Protein AF-A0AAD5E2H0-F1 (afdb_monomer_lite)

InterPro domains:
  IPR004843 Calcineurin-like, phosphoesterase domain [PF00149] (48-252)
  IPR029052 Metallo-dependent phosphatase-like [G3DSA:3.60.21.10] (32-291)
  IPR029052 Metallo-dependent phosphatase-like [SSF56300] (42-294)
  IPR051918 Serine/threonine-protein phosphatase CPPED1 [PTHR43143] (43-269)

Secondary structure (DSSP, 8-state):
-----------EEEEEE----B----SS-TT--SSHHHHHHHHHHHHHHHHHHHHHHH-SSPPSEEEE-S--BTTHHHHHHHT-SSHHHHHHHHHSSS-HHHHHHHHHTT-SS-EEE-B-GGG----TT-STTS--HHHHHHHHHHHH---SSEEEEETTTEEEEE-BTBSSGGG-TT-TT--TTSBB-HHHHHHHHHHHHTT--EEEEE-SS-GGGBPSS-S--SSTTSSHHHHHHT-TTEEEEEE-SSSS-EE-TTTSSS-EEEPPPTTT-TT-EEEEEE-TTS-EEESSGGGB-SS-S-B-EEE-SSSS-EEEEPPPS--SS---PPPTTSSTTS-PPPPPPSTTPPPP------S---HHHHHHHHHTTTT-S-HHHHHHHHHHHSSSTT-TTTTGGGSHHHHHHHHHHHHHHS---HHHHHHHHHHHH----EETTEET---TT--HHHHTT--

Organism: NCBI:txid2649997

pLDDT: mean 75.38, std 22.71, range [21.66, 98.75]

Structure (mmCIF, N/CA/C/O backbone):
data_AF-A0AAD5E2H0-F1
#
_entry.id   AF-A0AAD5E2H0-F1
#
loop_
_atom_site.group_PDB
_atom_site.id
_atom_site.type_symbol
_atom_site.label_atom_id
_atom_site.label_alt_id
_atom_site.label_comp_id
_atom_site.label_asym_id
_atom_site.label_entity_id
_atom_site.label_seq_id
_atom_site.pdbx_PDB_ins_code
_atom_site.Cartn_x
_atom_site.Cartn_y
_atom_site.Cartn_z
_atom_site.occupancy
_atom_site.B_iso_or_equiv
_atom_site.auth_seq_id
_atom_site.auth_comp_id
_atom_site.auth_asym_id
_atom_site.auth_atom_id
_atom_site.pdbx_PDB_model_num
ATOM 1 N N . MET A 1 1 ? -38.329 -37.343 12.209 1.00 34.31 1 MET A N 1
ATOM 2 C CA . MET A 1 1 ? -37.054 -36.828 12.751 1.00 34.31 1 MET A CA 1
ATOM 3 C C . MET A 1 1 ? -35.955 -37.126 11.755 1.00 34.31 1 MET A C 1
ATOM 5 O O . MET A 1 1 ? -35.683 -38.295 11.547 1.00 34.31 1 MET A O 1
ATOM 9 N N . LEU A 1 2 ? -35.390 -36.099 11.124 1.00 21.66 2 LEU A N 1
ATOM 10 C CA . LEU A 1 2 ? -34.020 -36.066 10.595 1.00 21.66 2 LEU A CA 1
ATOM 11 C C . LEU A 1 2 ? -33.773 -34.628 10.128 1.00 21.66 2 LEU A C 1
ATOM 13 O O . LEU A 1 2 ? -33.989 -34.259 8.978 1.00 21.66 2 LEU A O 1
ATOM 17 N N . HIS A 1 3 ? -33.402 -33.798 11.100 1.00 21.86 3 HIS A N 1
ATOM 18 C CA . HIS A 1 3 ? -32.793 -32.499 10.871 1.00 21.86 3 HIS A CA 1
ATOM 19 C C . HIS A 1 3 ? -31.371 -32.744 10.349 1.00 21.86 3 HIS A C 1
ATOM 21 O O . HIS A 1 3 ? -30.554 -33.336 11.049 1.00 21.86 3 HIS A O 1
ATOM 27 N N . LYS A 1 4 ? -31.063 -32.272 9.139 1.00 21.75 4 LYS A N 1
ATOM 28 C CA . LYS A 1 4 ? -29.692 -31.944 8.725 1.00 21.75 4 LYS A CA 1
ATOM 29 C C . LYS A 1 4 ? -29.592 -30.427 8.608 1.00 21.75 4 LYS A C 1
ATOM 31 O O . LYS A 1 4 ? -29.731 -29.850 7.538 1.00 21.75 4 LYS A O 1
ATOM 36 N N . SER A 1 5 ? -29.417 -29.786 9.757 1.00 25.70 5 SER A N 1
ATOM 37 C CA . SER A 1 5 ? -28.779 -28.478 9.878 1.00 25.70 5 SER A CA 1
ATOM 38 C C . SER A 1 5 ? -27.268 -28.693 9.786 1.00 25.70 5 SER A C 1
ATOM 40 O O . SER A 1 5 ? -26.721 -29.448 10.587 1.00 25.70 5 SER A O 1
ATOM 42 N N . GLY A 1 6 ? -26.587 -28.073 8.826 1.00 24.03 6 GLY A N 1
ATOM 43 C CA . GLY A 1 6 ? -25.135 -28.220 8.730 1.00 24.03 6 GLY A CA 1
ATOM 44 C C . GLY A 1 6 ? -24.522 -27.493 7.546 1.00 24.03 6 GLY A C 1
ATOM 45 O O . GLY A 1 6 ? -24.199 -28.133 6.557 1.00 24.03 6 GLY A O 1
ATOM 46 N N . CYS A 1 7 ? -24.411 -26.167 7.663 1.00 21.77 7 CYS A N 1
ATOM 47 C CA . CYS A 1 7 ? -23.300 -25.343 7.161 1.00 21.77 7 CYS A CA 1
ATOM 48 C C . CYS A 1 7 ? -23.567 -23.884 7.569 1.00 21.77 7 CYS A C 1
ATOM 50 O O . CYS A 1 7 ? -24.014 -23.057 6.780 1.00 21.77 7 CYS A O 1
ATOM 52 N N . SER A 1 8 ? -23.334 -23.588 8.848 1.00 25.22 8 SER A N 1
ATOM 53 C CA . SER A 1 8 ? -23.366 -22.239 9.419 1.00 25.22 8 SER A CA 1
ATOM 54 C C . SER A 1 8 ? -21.995 -21.915 10.015 1.00 25.22 8 SER A C 1
ATOM 56 O O . SER A 1 8 ? -21.818 -21.951 11.226 1.00 25.22 8 SER A O 1
ATOM 58 N N . SER A 1 9 ? -21.015 -21.650 9.153 1.00 26.06 9 SER A N 1
ATOM 59 C CA . SER A 1 9 ? -19.745 -20.998 9.510 1.00 26.06 9 SER A CA 1
ATOM 60 C C . SER A 1 9 ? -19.013 -20.609 8.222 1.00 26.06 9 SER A C 1
ATOM 62 O O . SER A 1 9 ? -18.094 -21.275 7.758 1.00 26.06 9 SER A O 1
ATOM 64 N N . GLY A 1 10 ? -19.481 -19.539 7.578 1.00 25.88 10 GLY A N 1
ATOM 65 C CA . GLY A 1 10 ? -18.771 -18.941 6.450 1.00 25.88 10 GLY A CA 1
ATOM 66 C C . GLY A 1 10 ? -17.549 -18.179 6.952 1.00 25.88 10 GLY A C 1
ATOM 67 O O . GLY A 1 10 ? -17.659 -16.988 7.224 1.00 25.88 10 GLY A O 1
ATOM 68 N N . MET A 1 11 ? -16.411 -18.860 7.097 1.00 24.45 11 MET A N 1
ATOM 69 C CA . MET A 1 11 ? -15.114 -18.198 7.266 1.00 24.45 11 MET A CA 1
ATOM 70 C C . MET A 1 11 ? -14.757 -17.479 5.961 1.00 24.45 11 MET A C 1
ATOM 72 O O . MET A 1 11 ? -14.841 -18.064 4.876 1.00 24.45 11 MET A O 1
ATOM 76 N N . CYS A 1 12 ? -14.408 -16.197 6.055 1.00 27.47 12 CYS A N 1
ATOM 77 C CA . CYS A 1 12 ? -13.966 -15.396 4.919 1.00 27.47 12 CYS A CA 1
ATOM 78 C C . CYS A 1 12 ? -12.475 -15.093 5.074 1.00 27.47 12 CYS A C 1
ATOM 80 O O . CYS A 1 12 ? -12.114 -14.206 5.838 1.00 27.47 12 CYS A O 1
ATOM 82 N N . ALA A 1 13 ? -11.625 -15.814 4.342 1.00 26.52 13 ALA A N 1
ATOM 83 C CA . ALA A 1 13 ? -10.196 -15.523 4.273 1.00 26.52 13 ALA A CA 1
ATOM 84 C C . ALA A 1 13 ? -9.925 -14.439 3.213 1.00 26.52 13 ALA A C 1
ATOM 86 O O . ALA A 1 13 ? -10.337 -14.574 2.054 1.00 26.52 13 ALA A O 1
ATOM 87 N N . THR A 1 14 ? -9.237 -13.372 3.614 1.00 28.41 14 THR A N 1
ATOM 88 C CA . THR A 1 14 ? -8.715 -12.292 2.765 1.00 28.41 14 THR A CA 1
ATOM 89 C C . THR A 1 14 ? -7.193 -12.299 2.848 1.00 28.41 14 THR A C 1
ATOM 91 O O . THR A 1 14 ? -6.621 -12.552 3.904 1.00 28.41 14 THR A O 1
ATOM 94 N N . GLN A 1 15 ? -6.526 -12.051 1.730 1.00 36.47 15 GLN A N 1
ATOM 95 C CA . GLN A 1 15 ? -5.075 -12.109 1.635 1.00 36.47 15 GLN A CA 1
ATOM 96 C C . GLN A 1 15 ? -4.481 -10.754 1.292 1.00 36.47 15 GLN A C 1
ATOM 98 O O . GLN A 1 15 ? -5.049 -10.040 0.472 1.00 36.47 15 GLN A O 1
ATOM 103 N N . HIS A 1 16 ? -3.317 -10.442 1.862 1.00 36.34 16 HIS A N 1
ATOM 104 C CA . HIS A 1 16 ? -2.602 -9.199 1.599 1.00 36.34 16 HIS A CA 1
ATOM 105 C C . HIS A 1 16 ? -1.205 -9.447 1.017 1.00 36.34 16 HIS A C 1
ATOM 107 O O . HIS A 1 16 ? -0.442 -10.231 1.576 1.00 36.34 16 HIS A O 1
ATOM 113 N N . LEU A 1 17 ? -0.880 -8.776 -0.089 1.00 37.12 17 LEU A N 1
ATOM 114 C CA . LEU A 1 17 ? 0.447 -8.690 -0.718 1.00 37.12 17 LEU A CA 1
ATOM 115 C C . LEU A 1 17 ? 0.886 -7.225 -0.677 1.00 37.12 17 LEU A C 1
ATOM 117 O O . LEU A 1 17 ? 0.072 -6.368 -0.986 1.00 37.12 17 LEU A O 1
ATOM 121 N N . CYS A 1 18 ? 2.129 -6.900 -0.335 1.00 36.19 18 CYS A N 1
ATOM 122 C CA . CYS A 1 18 ? 2.616 -5.515 -0.379 1.00 36.19 18 CYS A CA 1
ATOM 123 C C . CYS A 1 18 ? 3.868 -5.408 -1.252 1.00 36.19 18 CYS A C 1
ATOM 125 O O . CYS A 1 18 ? 4.707 -6.304 -1.194 1.00 36.19 18 CYS A O 1
ATOM 127 N N . GLU A 1 19 ? 3.972 -4.349 -2.065 1.00 39.50 19 GLU A N 1
ATOM 128 C CA . GLU A 1 19 ? 5.155 -3.980 -2.864 1.00 39.50 19 GLU A CA 1
ATOM 129 C C . GLU A 1 19 ? 5.715 -5.110 -3.730 1.00 39.50 19 GLU A C 1
ATOM 131 O O . GLU A 1 19 ? 6.666 -5.827 -3.392 1.00 39.50 19 GLU A O 1
ATOM 136 N N . THR A 1 20 ? 5.111 -5.256 -4.905 1.00 43.75 20 THR A N 1
ATOM 137 C CA . THR A 1 20 ? 5.493 -6.246 -5.907 1.00 43.75 20 THR A CA 1
ATOM 138 C C . THR A 1 20 ? 6.285 -5.598 -7.039 1.00 43.75 20 THR A C 1
ATOM 140 O O . THR A 1 20 ? 5.937 -5.786 -8.191 1.00 43.75 20 THR A O 1
ATOM 143 N N . THR A 1 21 ? 7.345 -4.847 -6.746 1.00 46.59 21 THR A N 1
ATOM 144 C CA . THR A 1 21 ? 8.197 -4.112 -7.706 1.00 46.59 21 THR A CA 1
ATOM 145 C C . THR A 1 21 ? 8.717 -4.923 -8.912 1.00 46.59 21 THR A C 1
ATOM 147 O O . THR A 1 21 ? 9.873 -5.339 -8.951 1.00 46.59 21 THR A O 1
ATOM 150 N N . ALA A 1 22 ? 7.900 -5.146 -9.943 1.00 37.75 22 ALA A N 1
ATOM 151 C CA . ALA A 1 22 ? 8.350 -5.770 -11.187 1.00 37.75 22 ALA A CA 1
ATOM 152 C C . ALA A 1 22 ? 9.091 -4.744 -12.058 1.00 37.75 22 ALA A C 1
ATOM 154 O O . ALA A 1 22 ? 8.551 -3.679 -12.349 1.00 37.75 22 ALA A O 1
ATOM 155 N N . THR A 1 23 ? 10.303 -5.069 -12.512 1.00 41.78 23 THR A N 1
ATOM 156 C CA . THR A 1 23 ? 11.094 -4.214 -13.415 1.00 41.78 23 THR A CA 1
ATOM 157 C C . THR A 1 23 ? 11.142 -4.724 -14.848 1.00 41.78 23 THR A C 1
ATOM 159 O O . THR A 1 23 ? 10.942 -5.908 -15.127 1.00 41.78 23 THR A O 1
ATOM 162 N N . HIS A 1 24 ? 11.424 -3.801 -15.771 1.00 38.47 24 HIS A N 1
ATOM 163 C CA . HIS A 1 24 ? 11.821 -4.112 -17.142 1.00 38.47 24 HIS A CA 1
ATOM 164 C C . HIS A 1 24 ? 13.231 -4.747 -17.151 1.00 38.47 24 HIS A C 1
ATOM 166 O O . HIS A 1 24 ? 14.083 -4.298 -16.385 1.00 38.47 24 HIS A O 1
ATOM 172 N N . PRO A 1 25 ? 13.535 -5.720 -18.033 1.00 38.72 25 PRO A N 1
ATOM 173 C CA . PRO A 1 25 ? 14.859 -6.361 -18.143 1.00 38.72 25 PRO A CA 1
ATOM 174 C C . PRO A 1 25 ? 15.979 -5.460 -18.728 1.00 38.72 25 PRO A C 1
ATOM 176 O O . PRO A 1 25 ? 16.812 -5.912 -19.506 1.00 38.72 25 PRO A O 1
ATOM 179 N N . SER A 1 26 ? 16.015 -4.163 -18.399 1.00 38.91 26 SER A N 1
ATOM 180 C CA . SER A 1 26 ? 17.063 -3.244 -18.876 1.00 38.91 26 SER A CA 1
ATOM 181 C C . SER A 1 26 ? 18.342 -3.338 -18.019 1.00 38.91 26 SER A C 1
ATOM 183 O O . SER A 1 26 ? 18.240 -3.336 -16.794 1.00 38.91 26 SER A O 1
ATOM 185 N N . PRO A 1 27 ? 19.554 -3.331 -18.616 1.00 35.91 27 PRO A N 1
ATOM 186 C CA . PRO A 1 27 ? 20.838 -3.380 -17.900 1.00 35.91 27 PRO A CA 1
ATOM 187 C C . PRO A 1 27 ? 21.204 -2.091 -17.139 1.00 35.91 27 PRO A C 1
ATOM 189 O O . PRO A 1 27 ? 22.278 -2.008 -16.548 1.00 35.91 27 PRO A O 1
ATOM 192 N N . ARG A 1 28 ? 20.340 -1.070 -17.142 1.00 42.06 28 ARG A N 1
ATOM 193 C CA . ARG A 1 28 ? 20.459 0.106 -16.272 1.00 42.06 28 ARG A CA 1
ATOM 194 C C . ARG A 1 28 ? 19.201 0.192 -15.418 1.00 42.06 28 ARG A C 1
ATOM 196 O O . ARG A 1 28 ? 18.135 0.484 -15.956 1.00 42.06 28 ARG A O 1
ATOM 203 N N . LEU A 1 29 ? 19.336 -0.015 -14.107 1.00 46.47 29 LEU A N 1
ATOM 204 C CA . LEU A 1 29 ? 18.344 0.454 -13.138 1.00 46.47 29 LEU A CA 1
ATOM 205 C C . LEU A 1 29 ? 18.389 1.989 -13.161 1.00 46.47 29 LEU A C 1
ATOM 207 O O . LEU A 1 29 ? 19.164 2.614 -12.442 1.00 46.47 29 LEU A O 1
ATOM 211 N N . GLN A 1 30 ? 17.636 2.607 -14.068 1.00 43.81 30 GLN A N 1
ATOM 212 C CA . GLN A 1 30 ? 17.296 4.019 -13.924 1.00 43.81 30 GLN A CA 1
ATOM 213 C C . GLN A 1 30 ? 16.338 4.129 -12.734 1.00 43.81 30 GLN A C 1
ATOM 215 O O . GLN A 1 30 ? 15.353 3.397 -12.688 1.00 43.81 30 GLN A O 1
ATOM 220 N N . GLY A 1 31 ? 16.675 4.984 -11.763 1.00 52.06 31 GLY A N 1
ATOM 221 C CA . GLY A 1 31 ? 15.860 5.199 -10.562 1.00 52.06 31 GLY A CA 1
ATOM 222 C C . GLY A 1 31 ? 16.062 4.167 -9.447 1.00 52.06 31 GLY A C 1
ATOM 223 O O . GLY A 1 31 ? 15.103 3.812 -8.771 1.00 52.06 31 GLY A O 1
ATOM 224 N N . GLY A 1 32 ? 17.294 3.675 -9.261 1.00 54.62 32 GLY A N 1
ATOM 225 C CA . GLY A 1 32 ? 17.625 2.778 -8.152 1.00 54.62 32 GLY A CA 1
ATOM 226 C C . GLY A 1 32 ? 17.215 3.334 -6.781 1.00 54.62 32 GLY A C 1
ATOM 227 O O . GLY A 1 32 ? 17.187 4.541 -6.554 1.00 54.62 32 GLY A O 1
ATOM 228 N N . GLU A 1 33 ? 16.918 2.424 -5.865 1.00 65.31 33 GLU A N 1
ATOM 229 C CA . GLU A 1 33 ? 16.506 2.729 -4.496 1.00 65.31 33 GLU A CA 1
ATOM 230 C C . GLU A 1 33 ? 17.708 3.048 -3.608 1.00 65.31 33 GLU A C 1
ATOM 232 O O . GLU A 1 33 ? 18.871 2.822 -3.975 1.00 65.31 33 GLU A O 1
ATOM 237 N N . THR A 1 34 ? 17.441 3.541 -2.399 1.00 61.56 34 THR A N 1
ATOM 238 C CA . THR A 1 34 ? 18.498 3.876 -1.447 1.00 61.56 34 THR A CA 1
ATOM 239 C C . THR A 1 34 ? 19.203 2.621 -0.925 1.00 61.56 34 THR A C 1
ATOM 241 O O . THR A 1 34 ? 18.718 1.934 -0.033 1.00 61.56 34 THR A O 1
ATOM 244 N N . GLY A 1 35 ? 20.403 2.359 -1.445 1.00 67.38 35 GLY A N 1
ATOM 245 C CA . GLY A 1 35 ? 21.313 1.334 -0.934 1.00 67.38 35 GLY A CA 1
ATOM 246 C C . GLY A 1 35 ? 21.384 0.065 -1.783 1.00 67.38 35 GLY A C 1
ATOM 247 O O . GLY A 1 35 ? 20.548 -0.223 -2.636 1.00 67.38 35 GLY A O 1
ATOM 248 N N . GLU A 1 36 ? 22.446 -0.707 -1.568 1.00 68.56 36 GLU A N 1
ATOM 249 C CA . GLU A 1 36 ? 22.727 -1.925 -2.338 1.00 68.56 36 GLU A CA 1
ATOM 250 C C . GLU A 1 36 ? 21.654 -3.005 -2.146 1.00 68.56 36 GLU A C 1
ATOM 252 O O . GLU A 1 36 ? 21.232 -3.654 -3.101 1.00 68.56 36 GLU A O 1
ATOM 257 N N . LEU A 1 37 ? 21.184 -3.132 -0.908 1.00 67.12 37 LEU A N 1
ATOM 258 C CA . LEU A 1 37 ? 20.130 -4.035 -0.470 1.00 67.12 37 LEU A CA 1
ATOM 259 C C . LEU A 1 37 ? 18.838 -3.873 -1.286 1.00 67.12 37 LEU A C 1
ATOM 261 O O . LEU A 1 37 ? 18.309 -4.825 -1.869 1.00 67.12 37 LEU A O 1
ATOM 265 N N . ASP A 1 38 ? 18.344 -2.641 -1.349 1.00 70.50 38 ASP A N 1
ATOM 266 C CA . ASP A 1 38 ? 17.088 -2.320 -2.012 1.00 70.50 38 ASP A CA 1
ATOM 267 C C . ASP A 1 38 ? 17.226 -2.584 -3.516 1.00 70.50 38 ASP A C 1
ATOM 269 O O . ASP A 1 38 ? 16.393 -3.282 -4.101 1.00 70.50 38 ASP A O 1
ATOM 273 N N . ASN A 1 39 ? 18.329 -2.157 -4.128 1.00 71.56 39 ASN A N 1
ATOM 274 C CA . ASN A 1 39 ? 18.608 -2.421 -5.540 1.00 71.56 39 ASN A CA 1
ATOM 275 C C . ASN A 1 39 ? 18.703 -3.920 -5.863 1.00 71.56 39 ASN A C 1
ATOM 277 O O . ASN A 1 39 ? 18.136 -4.375 -6.859 1.00 71.56 39 ASN A O 1
ATOM 281 N N . ALA A 1 40 ? 19.348 -4.714 -5.005 1.00 72.56 40 ALA A N 1
ATOM 282 C CA . ALA A 1 40 ? 19.421 -6.161 -5.177 1.00 72.56 40 ALA A CA 1
ATOM 283 C C . ALA A 1 40 ? 18.027 -6.807 -5.125 1.00 72.56 40 ALA A C 1
ATOM 285 O O . ALA A 1 40 ? 17.698 -7.639 -5.975 1.00 72.56 40 ALA A O 1
ATOM 286 N N . SER A 1 41 ? 17.180 -6.396 -4.175 1.00 76.31 41 SER A N 1
ATOM 287 C CA . SER A 1 41 ? 15.827 -6.948 -4.021 1.00 76.31 41 SER A CA 1
ATOM 288 C C . SER A 1 41 ? 14.953 -6.751 -5.269 1.00 76.31 41 SER A C 1
ATOM 290 O O . SER A 1 41 ? 14.248 -7.679 -5.669 1.00 76.31 41 SER A O 1
ATOM 292 N N . ILE A 1 42 ? 15.073 -5.604 -5.951 1.00 75.69 42 ILE A N 1
ATOM 293 C CA . ILE A 1 42 ? 14.306 -5.288 -7.166 1.00 75.69 42 ILE A CA 1
ATOM 294 C C . ILE A 1 42 ? 14.504 -6.359 -8.235 1.00 75.69 42 ILE A C 1
ATOM 296 O O . ILE A 1 42 ? 13.528 -6.871 -8.787 1.00 75.69 42 ILE A O 1
ATOM 300 N N . THR A 1 43 ? 15.758 -6.748 -8.476 1.00 71.81 43 THR A N 1
ATOM 301 C CA . THR A 1 43 ? 16.123 -7.714 -9.526 1.00 71.81 43 THR A CA 1
ATOM 302 C C . THR A 1 43 ? 15.521 -9.104 -9.308 1.00 71.81 43 THR A C 1
ATOM 304 O O . THR A 1 43 ? 15.356 -9.866 -10.257 1.00 71.81 43 THR A O 1
ATOM 307 N N . ARG A 1 44 ? 15.130 -9.429 -8.071 1.00 77.69 44 ARG A N 1
ATOM 308 C CA . ARG A 1 44 ? 14.568 -10.733 -7.684 1.00 77.69 44 ARG A CA 1
ATOM 309 C C . ARG A 1 44 ? 13.053 -10.729 -7.552 1.00 77.69 44 ARG A C 1
ATOM 311 O O . ARG A 1 44 ? 12.449 -11.784 -7.342 1.00 77.69 44 ARG A O 1
ATOM 318 N N . THR A 1 45 ? 12.420 -9.565 -7.683 1.00 80.56 45 THR A N 1
ATOM 319 C CA . THR A 1 45 ? 10.996 -9.403 -7.384 1.00 80.56 45 THR A CA 1
ATOM 320 C C . THR A 1 45 ? 10.110 -10.313 -8.223 1.00 80.56 45 THR A C 1
ATOM 322 O O . THR A 1 45 ? 9.165 -10.885 -7.694 1.00 80.56 45 THR A O 1
ATOM 325 N N . GLN A 1 46 ? 10.418 -10.509 -9.507 1.00 77.94 46 GLN A N 1
ATOM 326 C CA . GLN A 1 46 ? 9.602 -11.358 -10.385 1.00 77.94 46 GLN A CA 1
ATOM 327 C C . GLN A 1 46 ? 9.540 -12.806 -9.874 1.00 77.94 46 GLN A C 1
ATOM 329 O O . GLN A 1 46 ? 8.464 -13.395 -9.773 1.00 77.94 46 GLN A O 1
ATOM 334 N N . GLN A 1 47 ? 10.692 -13.358 -9.487 1.00 75.31 47 GLN A N 1
ATOM 335 C CA . GLN A 1 47 ? 10.809 -14.725 -8.982 1.00 75.31 47 GLN A CA 1
ATOM 336 C C . GLN A 1 47 ? 10.141 -14.871 -7.605 1.00 75.31 47 GLN A C 1
ATOM 338 O O . GLN A 1 47 ? 9.437 -15.849 -7.348 1.00 75.31 47 GLN A O 1
ATOM 343 N N . ARG A 1 48 ? 10.302 -13.865 -6.733 1.00 82.00 48 ARG A N 1
ATOM 344 C CA . ARG A 1 48 ? 9.644 -13.809 -5.415 1.00 82.00 48 ARG A CA 1
ATOM 345 C C . ARG A 1 48 ? 8.128 -13.704 -5.544 1.00 82.00 48 ARG A C 1
ATOM 347 O O . ARG A 1 48 ? 7.409 -14.433 -4.867 1.00 82.00 48 ARG A O 1
ATOM 354 N N . LEU A 1 49 ? 7.647 -12.873 -6.465 1.00 85.06 49 LEU A N 1
ATOM 355 C CA . LEU A 1 49 ? 6.225 -12.706 -6.731 1.00 85.06 49 LEU A CA 1
ATOM 356 C C . LEU A 1 49 ? 5.595 -13.982 -7.286 1.00 85.06 49 LEU A C 1
ATOM 358 O O . LEU A 1 49 ? 4.527 -14.378 -6.832 1.00 85.06 49 LEU A O 1
ATOM 362 N N . TYR A 1 50 ? 6.265 -14.651 -8.225 1.00 79.88 50 TYR A N 1
ATOM 363 C CA . TYR A 1 50 ? 5.820 -15.944 -8.742 1.00 79.88 50 TYR A CA 1
ATOM 364 C C . TYR A 1 50 ? 5.617 -16.967 -7.613 1.00 79.88 50 TYR A C 1
ATOM 366 O O . TYR A 1 50 ? 4.563 -17.596 -7.516 1.00 79.88 50 TYR A O 1
ATOM 374 N N . ARG A 1 51 ? 6.598 -17.083 -6.711 1.00 80.69 51 ARG A N 1
ATOM 375 C CA . ARG A 1 51 ? 6.520 -17.980 -5.549 1.00 80.69 51 ARG A CA 1
ATOM 376 C C . ARG A 1 51 ? 5.416 -17.592 -4.578 1.00 80.69 51 ARG A C 1
ATOM 378 O O . ARG A 1 51 ? 4.690 -18.470 -4.122 1.00 80.69 51 ARG A O 1
ATOM 385 N N . ALA A 1 52 ? 5.263 -16.299 -4.300 1.00 88.75 52 ALA A N 1
ATOM 386 C CA . ALA A 1 52 ? 4.172 -15.804 -3.472 1.00 88.75 52 ALA A CA 1
ATOM 387 C C . ALA A 1 52 ? 2.819 -16.204 -4.080 1.00 88.75 52 ALA A C 1
ATOM 389 O O . ALA A 1 52 ? 2.003 -16.813 -3.401 1.00 88.75 52 ALA A O 1
ATOM 390 N N . VAL A 1 53 ? 2.602 -15.979 -5.380 1.00 88.69 53 VAL A N 1
ATOM 391 C CA . VAL A 1 53 ? 1.367 -16.378 -6.081 1.00 88.69 53 VAL A CA 1
ATOM 392 C C . VAL A 1 53 ? 1.114 -17.888 -5.993 1.00 88.69 53 VAL A C 1
ATOM 394 O O . VAL A 1 53 ? -0.016 -18.307 -5.728 1.00 88.69 53 VAL A O 1
ATOM 397 N N . ALA A 1 54 ? 2.147 -18.716 -6.165 1.00 83.88 54 ALA A N 1
ATOM 398 C CA . ALA A 1 54 ? 2.026 -20.165 -6.021 1.00 83.88 54 ALA A CA 1
ATOM 399 C C . ALA A 1 54 ? 1.629 -20.574 -4.590 1.00 83.88 54 ALA A C 1
ATOM 401 O O . ALA A 1 54 ? 0.686 -21.347 -4.410 1.00 83.88 54 ALA A O 1
ATOM 402 N N . ALA A 1 55 ? 2.294 -20.013 -3.575 1.00 85.75 55 ALA A N 1
ATOM 403 C CA . ALA A 1 55 ? 1.999 -20.278 -2.168 1.00 85.75 55 ALA A CA 1
ATOM 404 C C . ALA A 1 55 ? 0.577 -19.836 -1.786 1.00 85.75 55 ALA A C 1
ATOM 406 O O . ALA A 1 55 ? -0.138 -20.558 -1.095 1.00 85.75 55 ALA A O 1
ATOM 407 N N . ILE A 1 56 ? 0.133 -18.695 -2.311 1.00 91.75 56 ILE A N 1
ATOM 408 C CA . ILE A 1 56 ? -1.220 -18.162 -2.138 1.00 91.75 56 ILE A CA 1
ATOM 409 C C . ILE A 1 56 ? -2.278 -19.108 -2.707 1.00 91.75 56 ILE A C 1
ATOM 411 O O . ILE A 1 56 ? -3.247 -19.449 -2.030 1.00 91.75 56 ILE A O 1
ATOM 415 N N . ASN A 1 57 ? -2.086 -19.581 -3.937 1.00 92.69 57 ASN A N 1
ATOM 416 C CA . ASN A 1 57 ? -3.016 -20.517 -4.567 1.00 92.69 57 ASN A CA 1
ATOM 417 C C . ASN A 1 57 ? -3.070 -21.880 -3.843 1.00 92.69 57 ASN A C 1
ATOM 419 O O . ASN A 1 57 ? -4.063 -22.610 -3.964 1.00 92.69 57 ASN A O 1
ATOM 423 N N . ALA A 1 58 ? -2.028 -22.229 -3.081 1.00 87.31 58 ALA A N 1
ATOM 424 C CA . ALA A 1 58 ? -1.979 -23.451 -2.284 1.00 87.31 58 ALA A CA 1
ATOM 425 C C . ALA A 1 58 ? -2.813 -23.375 -0.992 1.00 87.31 58 ALA A C 1
ATOM 427 O O . ALA A 1 58 ? -3.225 -24.422 -0.498 1.00 87.31 58 ALA A O 1
ATOM 428 N N . VAL A 1 59 ? -3.128 -22.175 -0.487 1.00 87.81 59 VAL A N 1
ATOM 429 C CA . VAL A 1 59 ? -3.889 -21.969 0.760 1.00 87.81 59 VAL A CA 1
ATOM 430 C C . VAL A 1 59 ? -5.234 -22.701 0.739 1.00 87.81 59 VAL A C 1
ATOM 432 O O . VAL A 1 59 ? -5.968 -22.682 -0.259 1.00 87.81 59 VAL A O 1
ATOM 435 N N . ARG A 1 60 ? -5.571 -23.367 1.854 1.00 88.12 60 ARG A N 1
ATOM 436 C CA . ARG A 1 60 ? -6.850 -24.067 2.047 1.00 88.12 60 ARG A CA 1
ATOM 437 C C . ARG A 1 60 ? -7.508 -23.680 3.384 1.00 88.12 60 ARG A C 1
ATOM 439 O O . ARG A 1 60 ? -6.848 -23.801 4.414 1.00 88.12 60 ARG A O 1
ATOM 446 N N . PRO A 1 61 ? -8.805 -23.300 3.384 1.00 90.88 61 PRO A N 1
ATOM 447 C CA . PRO A 1 61 ? -9.665 -23.082 2.208 1.00 90.88 61 PRO A CA 1
ATOM 448 C C . PRO A 1 61 ? -9.136 -21.951 1.299 1.00 90.88 61 PRO A C 1
ATOM 450 O O . PRO A 1 61 ? -8.378 -21.110 1.774 1.00 90.88 61 PRO A O 1
ATOM 453 N N . PRO A 1 62 ? -9.473 -21.941 -0.008 1.00 92.00 62 PRO A N 1
ATOM 454 C CA . PRO A 1 62 ? -8.968 -20.916 -0.917 1.00 92.00 62 PRO A CA 1
ATO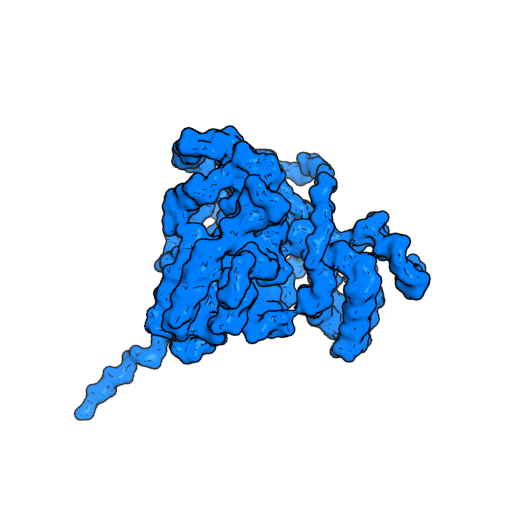M 455 C C . PRO A 1 62 ? -9.428 -19.518 -0.464 1.00 92.00 62 PRO A C 1
ATOM 457 O O . PRO A 1 62 ? -10.614 -19.350 -0.150 1.00 92.00 62 PRO A O 1
ATOM 460 N N . PRO A 1 63 ? -8.534 -18.511 -0.449 1.00 94.19 63 PRO A N 1
ATOM 461 C CA . PRO A 1 63 ? -8.905 -17.144 -0.107 1.00 94.19 63 PRO A CA 1
ATOM 462 C C . PRO A 1 63 ? -9.976 -16.590 -1.049 1.00 94.19 63 PRO A C 1
ATOM 464 O O . PRO A 1 63 ? -9.985 -16.868 -2.248 1.00 94.19 63 PRO A O 1
ATOM 467 N N . GLN A 1 64 ? -10.874 -15.762 -0.516 1.00 95.81 64 GLN A N 1
ATOM 468 C CA . GLN A 1 64 ? -11.957 -15.152 -1.295 1.00 95.81 64 GLN A CA 1
ATOM 469 C C . GLN A 1 64 ? -11.506 -13.898 -2.053 1.00 95.81 64 GLN A C 1
ATOM 471 O O . GLN A 1 64 ? -12.184 -13.459 -2.986 1.00 95.81 64 GLN A O 1
ATOM 476 N N . LEU A 1 65 ? -10.398 -13.289 -1.624 1.00 97.69 65 LEU A N 1
ATOM 477 C CA . LEU A 1 65 ? -9.900 -12.020 -2.134 1.00 97.69 65 LEU A CA 1
ATOM 478 C C . LEU A 1 65 ? -8.403 -11.872 -1.843 1.00 97.69 65 LEU A C 1
ATOM 480 O O . LEU A 1 65 ? -7.972 -12.151 -0.727 1.00 97.69 65 LEU A O 1
ATOM 484 N N . ALA A 1 66 ? -7.649 -11.367 -2.817 1.00 97.62 66 ALA A N 1
ATOM 485 C CA . ALA A 1 66 ? -6.304 -10.832 -2.622 1.00 97.62 66 ALA A CA 1
ATOM 486 C C . ALA A 1 66 ? -6.326 -9.294 -2.688 1.00 97.62 66 ALA A C 1
ATOM 488 O O . ALA A 1 66 ? -6.963 -8.708 -3.562 1.00 97.62 66 ALA A O 1
ATOM 489 N N . VAL A 1 67 ? -5.629 -8.638 -1.770 1.00 97.88 67 VAL A N 1
ATOM 490 C CA . VAL A 1 67 ? -5.509 -7.185 -1.644 1.00 97.88 67 VAL A CA 1
ATOM 491 C C . VAL A 1 67 ? -4.031 -6.827 -1.736 1.00 97.88 67 VAL A C 1
ATOM 493 O O . VAL A 1 67 ? -3.210 -7.372 -1.008 1.00 97.88 67 VAL A O 1
ATOM 496 N N . PHE A 1 68 ? -3.686 -5.913 -2.631 1.00 96.56 68 PHE A N 1
ATOM 497 C CA . PHE A 1 68 ? -2.320 -5.454 -2.845 1.00 96.56 68 PHE A CA 1
ATOM 498 C C . PHE A 1 68 ? -2.124 -4.096 -2.188 1.00 96.56 68 PHE A C 1
ATOM 500 O O . PHE A 1 68 ? -2.942 -3.215 -2.421 1.00 96.56 68 PHE A O 1
ATOM 507 N N . GLY A 1 69 ? -1.064 -3.929 -1.401 1.00 95.31 69 GLY A N 1
ATOM 508 C CA . GLY A 1 69 ? -0.739 -2.737 -0.617 1.00 95.31 69 GLY A CA 1
ATOM 509 C C . GLY A 1 69 ? -0.026 -1.621 -1.385 1.00 95.31 69 GLY A C 1
ATOM 510 O O . GLY A 1 69 ? 0.427 -0.680 -0.748 1.00 95.31 69 GLY A O 1
ATOM 511 N N . GLY A 1 70 ? 0.072 -1.700 -2.715 1.00 94.75 70 GLY A N 1
ATOM 512 C CA . GLY A 1 70 ? 0.764 -0.715 -3.559 1.00 94.75 70 GLY A CA 1
ATOM 513 C C . GLY A 1 70 ? 2.139 -1.173 -4.041 1.00 94.75 70 GLY A C 1
ATOM 514 O O . GLY A 1 70 ? 2.549 -2.304 -3.773 1.00 94.75 70 GLY A O 1
ATOM 515 N N . ASP A 1 71 ? 2.797 -0.293 -4.794 1.00 94.81 71 ASP A N 1
ATOM 516 C CA . ASP A 1 71 ? 4.086 -0.481 -5.471 1.00 94.81 71 ASP A CA 1
ATOM 517 C C . ASP A 1 71 ? 4.132 -1.766 -6.292 1.00 94.81 71 ASP A C 1
ATOM 519 O O . ASP A 1 71 ? 4.995 -2.638 -6.149 1.00 94.81 71 ASP A O 1
ATOM 523 N N . VAL A 1 72 ? 3.137 -1.898 -7.162 1.00 92.50 72 VAL A N 1
ATOM 524 C CA . VAL A 1 72 ? 2.947 -3.071 -8.011 1.00 92.50 72 VAL A CA 1
ATOM 525 C C . VAL A 1 72 ? 3.987 -3.122 -9.128 1.00 92.50 72 VAL A C 1
ATOM 527 O O . VAL A 1 72 ? 4.331 -4.202 -9.603 1.00 92.50 72 VAL A O 1
ATOM 530 N N . VAL A 1 73 ? 4.488 -1.972 -9.578 1.00 88.38 73 VAL A N 1
ATOM 531 C CA . VAL A 1 73 ? 5.520 -1.883 -10.616 1.00 88.38 73 VAL A CA 1
ATOM 532 C C . VAL A 1 73 ? 6.544 -0.842 -10.201 1.00 88.38 73 VAL A C 1
ATOM 534 O O . VAL A 1 73 ? 6.193 0.293 -9.909 1.00 88.38 73 VAL A O 1
ATOM 537 N N . HIS A 1 74 ? 7.823 -1.209 -10.214 1.00 84.19 74 HIS A N 1
ATOM 538 C CA . HIS A 1 74 ? 8.879 -0.259 -9.878 1.00 84.19 74 HIS A CA 1
ATOM 539 C C . HIS A 1 74 ? 9.093 0.718 -11.025 1.00 84.19 74 HIS A C 1
ATOM 541 O O . HIS A 1 74 ? 9.414 0.294 -12.139 1.00 84.19 74 HIS A O 1
ATOM 547 N N . ASN A 1 75 ? 8.904 2.006 -10.742 1.00 78.19 75 ASN A N 1
ATOM 548 C CA . ASN A 1 75 ? 9.165 3.126 -11.647 1.00 78.19 75 ASN A CA 1
ATOM 549 C C . ASN A 1 75 ? 8.522 2.953 -13.035 1.00 78.19 75 ASN A C 1
ATOM 551 O O . ASN A 1 75 ? 9.031 3.421 -14.056 1.00 78.19 75 ASN A O 1
ATOM 555 N N . GLY A 1 76 ? 7.367 2.280 -13.100 1.00 80.62 76 GLY A N 1
ATOM 556 C CA . GLY A 1 76 ? 6.703 1.994 -14.372 1.00 80.62 76 GLY A CA 1
ATOM 557 C C . GLY A 1 76 ? 6.292 3.269 -15.115 1.00 80.62 76 GLY A C 1
ATOM 558 O O . GLY A 1 76 ? 6.284 3.303 -16.347 1.00 80.62 76 GLY A O 1
ATOM 559 N N . LEU A 1 77 ? 5.957 4.331 -14.378 1.00 88.50 77 LEU A N 1
ATOM 560 C CA . LEU A 1 77 ? 5.615 5.630 -14.957 1.00 88.50 77 LEU A CA 1
ATOM 561 C C . LEU A 1 77 ? 6.830 6.469 -15.360 1.00 88.50 77 LEU A C 1
ATOM 563 O O . LEU A 1 77 ? 6.693 7.282 -16.269 1.00 88.50 77 LEU A O 1
ATOM 567 N N . GLU A 1 78 ? 8.013 6.245 -14.785 1.00 87.38 78 GLU A N 1
ATOM 568 C CA . GLU A 1 78 ? 9.248 6.864 -15.288 1.00 87.38 78 GLU A CA 1
ATOM 569 C C . GLU A 1 78 ? 9.555 6.363 -16.702 1.00 87.38 78 GLU A C 1
ATOM 571 O O . GLU A 1 78 ? 9.878 7.147 -17.594 1.00 87.38 78 GLU A O 1
ATOM 576 N N . HIS A 1 79 ? 9.356 5.063 -16.949 1.00 85.56 79 HIS A N 1
ATOM 577 C CA . HIS A 1 79 ? 9.442 4.506 -18.301 1.00 85.56 79 HIS A CA 1
ATOM 578 C C . HIS A 1 79 ? 8.397 5.131 -19.235 1.00 85.56 79 HIS A C 1
ATOM 580 O O . HIS A 1 79 ? 8.711 5.544 -20.352 1.00 85.56 79 HIS A O 1
ATOM 586 N N . LEU A 1 80 ? 7.154 5.301 -18.766 1.00 86.25 80 LEU A N 1
ATOM 587 C CA . LEU A 1 80 ? 6.134 6.020 -19.536 1.00 86.25 80 LEU A CA 1
ATOM 588 C C . LEU A 1 80 ? 6.544 7.474 -19.828 1.00 86.25 80 LEU A C 1
ATOM 590 O O . LEU A 1 80 ? 6.242 7.969 -20.913 1.00 86.25 80 LEU A O 1
ATOM 594 N N . ALA A 1 81 ? 7.249 8.146 -18.916 1.00 90.19 81 ALA A N 1
ATOM 595 C CA . ALA A 1 81 ? 7.740 9.503 -19.133 1.00 90.19 81 ALA A CA 1
ATOM 596 C C . ALA A 1 81 ? 8.710 9.578 -20.317 1.00 90.19 81 ALA A C 1
ATOM 598 O O . ALA A 1 81 ? 8.581 10.466 -21.161 1.00 90.19 81 ALA A O 1
ATOM 599 N N . GLN A 1 82 ? 9.592 8.586 -20.463 1.00 88.81 82 GLN A N 1
ATOM 600 C CA . GLN A 1 82 ? 10.499 8.464 -21.614 1.00 88.81 82 GLN A CA 1
ATOM 601 C C . GLN A 1 82 ? 9.744 8.220 -22.924 1.00 88.81 82 GLN A C 1
ATOM 603 O O . GLN A 1 82 ? 10.126 8.712 -23.987 1.00 88.81 82 GLN A O 1
ATOM 608 N N . LEU A 1 83 ? 8.624 7.499 -22.850 1.00 87.50 83 LEU A N 1
ATOM 609 C CA . LEU A 1 83 ? 7.701 7.316 -23.966 1.00 87.50 83 LEU A CA 1
ATOM 610 C C . LEU A 1 83 ? 6.766 8.518 -24.167 1.00 87.50 83 LEU A C 1
ATOM 612 O O . LEU A 1 83 ? 5.996 8.507 -25.126 1.00 87.50 83 LEU A O 1
ATOM 616 N N . GLY A 1 84 ? 6.813 9.545 -23.320 1.00 91.44 84 GLY A N 1
ATOM 617 C CA . GLY A 1 84 ? 5.936 10.714 -23.313 1.00 91.44 84 GLY A CA 1
ATOM 618 C C . GLY A 1 84 ? 4.671 10.529 -22.466 1.00 91.44 84 GLY A C 1
ATOM 619 O O . GLY A 1 84 ? 3.859 9.642 -22.722 1.00 91.44 84 GLY A O 1
ATOM 620 N N . LEU A 1 85 ? 4.443 11.443 -21.519 1.00 91.44 85 LEU A N 1
ATOM 621 C CA . LEU A 1 85 ? 3.307 11.454 -20.582 1.00 91.44 85 LEU A CA 1
ATOM 622 C C . LEU A 1 85 ? 1.979 11.872 -21.244 1.00 91.44 85 LEU A C 1
ATOM 624 O O . LEU A 1 85 ? 1.327 12.839 -20.863 1.00 91.44 85 LEU A O 1
ATOM 628 N N . ASN A 1 86 ? 1.573 11.159 -22.291 1.00 88.25 86 ASN A N 1
ATOM 629 C CA . ASN A 1 86 ? 0.360 11.428 -23.055 1.00 88.25 86 ASN A CA 1
ATOM 630 C C . ASN A 1 86 ? -0.202 10.145 -23.691 1.00 88.25 86 ASN A C 1
ATOM 632 O O . ASN A 1 86 ? 0.365 9.056 -23.583 1.00 88.25 86 ASN A O 1
ATOM 636 N N . ALA A 1 87 ? -1.321 10.271 -24.409 1.00 85.12 87 ALA A N 1
ATOM 637 C CA . ALA A 1 87 ? -1.982 9.143 -25.066 1.00 85.12 87 ALA A CA 1
ATOM 638 C C . ALA A 1 87 ? -1.084 8.397 -26.077 1.00 85.12 87 ALA A C 1
ATOM 640 O O . ALA A 1 87 ? -1.252 7.195 -26.286 1.00 85.12 87 ALA A O 1
ATOM 641 N N . SER A 1 88 ? -0.125 9.073 -26.718 1.00 90.12 88 SER A N 1
ATOM 642 C CA . SER A 1 88 ? 0.816 8.420 -27.636 1.00 90.12 88 SER A CA 1
ATOM 643 C C . SER A 1 88 ? 1.863 7.595 -26.893 1.00 90.12 88 SER A C 1
ATOM 645 O O . SER A 1 88 ? 2.143 6.479 -27.327 1.00 90.12 88 SER A O 1
ATOM 647 N N . GLY A 1 89 ? 2.388 8.078 -25.764 1.00 91.69 89 GLY A N 1
ATOM 648 C CA . GLY A 1 89 ? 3.268 7.270 -24.917 1.00 91.69 89 GLY A CA 1
ATOM 649 C C . GLY A 1 89 ? 2.560 6.076 -24.298 1.00 91.69 89 GLY A C 1
ATOM 650 O O . GLY A 1 89 ? 3.096 4.974 -24.347 1.00 91.69 89 GLY A O 1
ATOM 651 N N . LEU A 1 90 ? 1.306 6.236 -23.859 1.00 90.69 90 LEU A N 1
ATOM 652 C CA . LEU A 1 90 ? 0.497 5.106 -23.394 1.00 90.69 90 LEU A CA 1
ATOM 653 C C . LEU A 1 90 ? 0.317 4.047 -24.490 1.00 90.69 90 LEU A C 1
ATOM 655 O O . LEU A 1 90 ? 0.474 2.856 -24.233 1.00 90.69 90 LEU A O 1
ATOM 659 N N . ARG A 1 91 ? 0.024 4.455 -25.733 1.00 87.62 91 ARG A N 1
ATOM 660 C CA . ARG A 1 91 ? -0.060 3.514 -26.863 1.00 87.62 91 ARG A CA 1
ATOM 661 C C . ARG A 1 91 ? 1.259 2.780 -27.101 1.00 87.62 91 ARG A C 1
ATOM 663 O O . ARG A 1 91 ? 1.220 1.583 -27.369 1.00 87.62 91 ARG A O 1
ATOM 670 N N . ARG A 1 92 ? 2.401 3.468 -26.985 1.00 90.69 92 ARG A N 1
ATOM 671 C CA . ARG A 1 92 ? 3.730 2.842 -27.078 1.00 90.69 92 ARG A CA 1
ATOM 672 C C . ARG A 1 92 ? 3.946 1.825 -25.959 1.00 90.69 92 ARG A C 1
ATOM 674 O O . ARG A 1 92 ? 4.233 0.676 -26.269 1.00 90.69 92 ARG A O 1
ATOM 681 N N . LEU A 1 93 ? 3.687 2.203 -24.707 1.00 87.19 93 LEU A N 1
ATOM 682 C CA . LEU A 1 93 ? 3.795 1.321 -23.540 1.00 87.19 93 LEU A CA 1
ATOM 683 C C . LEU A 1 93 ? 2.935 0.055 -23.699 1.00 87.19 93 LEU A C 1
ATOM 685 O O . LEU A 1 93 ? 3.365 -1.053 -23.399 1.00 87.19 93 LEU A O 1
ATOM 689 N N . LEU A 1 94 ? 1.705 0.193 -24.199 1.00 83.81 94 LEU A N 1
ATOM 690 C CA . LEU A 1 94 ? 0.819 -0.950 -24.438 1.00 83.81 94 LEU A CA 1
ATOM 691 C C . LEU A 1 94 ? 1.316 -1.854 -25.580 1.00 83.81 94 LEU A C 1
ATOM 693 O O . LEU A 1 94 ? 1.106 -3.071 -25.533 1.00 83.81 94 LEU A O 1
ATOM 697 N N . ALA A 1 95 ? 1.964 -1.277 -26.594 1.00 83.12 95 ALA A N 1
ATOM 698 C CA . ALA A 1 95 ? 2.481 -1.993 -27.758 1.00 83.12 95 ALA A CA 1
ATOM 699 C C . ALA A 1 95 ? 3.802 -2.734 -27.491 1.00 83.12 95 ALA A C 1
ATOM 701 O O . ALA A 1 95 ? 4.088 -3.705 -28.187 1.00 83.12 95 ALA A O 1
ATOM 702 N N . GLU A 1 96 ? 4.587 -2.323 -26.491 1.00 80.50 96 GLU A N 1
ATOM 703 C CA . GLU A 1 96 ? 5.842 -2.995 -26.127 1.00 80.50 96 GLU A CA 1
ATOM 704 C C . GLU A 1 96 ? 5.619 -4.478 -25.824 1.00 80.50 96 GLU A C 1
ATOM 706 O O . GLU A 1 96 ? 4.736 -4.800 -25.031 1.00 80.50 96 GLU A O 1
ATOM 711 N N . PRO A 1 97 ? 6.396 -5.412 -26.393 1.00 72.75 97 PRO A N 1
ATOM 712 C CA . PRO A 1 97 ? 6.177 -6.840 -26.169 1.00 72.75 97 PRO A CA 1
ATOM 713 C C . PRO A 1 97 ? 6.357 -7.238 -24.696 1.00 72.75 97 PRO A C 1
ATOM 715 O O . PRO A 1 97 ? 5.628 -8.100 -24.208 1.00 72.75 97 PRO A O 1
ATOM 718 N N . VAL A 1 98 ? 7.270 -6.575 -23.979 1.00 77.50 98 VAL A N 1
ATOM 719 C CA . VAL A 1 98 ? 7.594 -6.836 -22.572 1.00 77.50 98 VAL A CA 1
ATOM 720 C C . VAL A 1 98 ? 7.806 -5.509 -21.845 1.00 77.50 98 VAL A C 1
ATOM 722 O O . VAL A 1 98 ? 8.550 -4.666 -22.325 1.00 77.50 98 VAL A O 1
ATOM 725 N N . ASN A 1 99 ? 7.174 -5.344 -20.681 1.00 81.56 99 ASN A N 1
ATOM 726 C CA . ASN A 1 99 ? 7.478 -4.297 -19.702 1.00 81.56 99 ASN A CA 1
ATOM 727 C C . ASN A 1 99 ? 7.003 -4.712 -18.301 1.00 81.56 99 ASN A C 1
ATOM 729 O O . ASN A 1 99 ? 6.297 -5.715 -18.156 1.00 81.56 99 ASN A O 1
ATOM 733 N N . GLY A 1 100 ? 7.385 -3.940 -17.276 1.00 78.88 100 GLY A N 1
ATOM 734 C CA . GLY A 1 100 ? 7.074 -4.241 -15.872 1.00 78.88 100 GLY A CA 1
ATOM 735 C C . GLY A 1 100 ? 5.578 -4.456 -15.613 1.00 78.88 100 GLY A C 1
ATOM 736 O O . GLY A 1 100 ? 5.206 -5.425 -14.955 1.00 78.88 100 GLY A O 1
ATOM 737 N N . TYR A 1 101 ? 4.710 -3.642 -16.226 1.00 85.25 101 TYR A N 1
ATOM 738 C CA . TYR A 1 101 ? 3.257 -3.794 -16.113 1.00 85.25 101 TYR A CA 1
ATOM 739 C C . TYR A 1 101 ? 2.737 -5.106 -16.711 1.00 85.25 101 TYR A C 1
ATOM 741 O O . TYR A 1 101 ? 1.905 -5.769 -16.090 1.00 85.25 101 TYR A O 1
ATOM 749 N N . LYS A 1 102 ? 3.225 -5.518 -17.891 1.00 81.81 102 LYS A N 1
ATOM 750 C CA . LYS A 1 102 ? 2.853 -6.808 -18.502 1.00 81.81 102 LYS A CA 1
ATOM 751 C C . LYS A 1 102 ? 3.314 -7.988 -17.653 1.00 81.81 102 LYS A C 1
ATOM 753 O O . LYS A 1 102 ? 2.539 -8.921 -17.460 1.00 81.81 102 LYS A O 1
ATOM 758 N N . ILE A 1 103 ? 4.537 -7.931 -17.126 1.00 80.62 103 ILE A N 1
ATOM 759 C CA . ILE A 1 103 ? 5.097 -8.984 -16.270 1.00 80.62 103 ILE A CA 1
ATOM 760 C C . ILE A 1 103 ? 4.286 -9.104 -14.975 1.00 80.62 103 ILE A C 1
ATOM 762 O O . ILE A 1 103 ? 3.807 -10.192 -14.655 1.00 80.62 103 ILE A O 1
ATOM 766 N N . ALA A 1 104 ? 4.064 -7.992 -14.266 1.00 86.88 104 ALA A N 1
ATOM 767 C CA . ALA A 1 104 ? 3.263 -7.974 -13.045 1.00 86.88 104 ALA A CA 1
ATOM 768 C C . ALA A 1 104 ? 1.831 -8.462 -13.308 1.00 86.88 104 ALA A C 1
ATOM 770 O O . ALA A 1 104 ? 1.350 -9.361 -12.625 1.00 86.88 104 ALA A O 1
ATOM 771 N N . SER A 1 105 ? 1.161 -7.935 -14.339 1.00 89.06 105 SER A N 1
ATOM 772 C CA . SER A 1 105 ? -0.201 -8.344 -14.705 1.00 89.06 105 SER A CA 1
ATOM 773 C C . SER A 1 105 ? -0.294 -9.842 -15.017 1.00 89.06 105 SER A C 1
ATOM 775 O O . SER A 1 105 ? -1.229 -10.502 -14.560 1.00 89.06 105 SER A O 1
ATOM 777 N N . ALA A 1 106 ? 0.693 -10.405 -15.722 1.00 81.44 106 ALA A N 1
ATOM 778 C CA . ALA A 1 106 ? 0.743 -11.830 -16.036 1.00 81.44 106 ALA A CA 1
ATOM 779 C C . ALA A 1 106 ? 0.951 -12.703 -14.789 1.00 81.44 106 ALA A C 1
ATOM 781 O O . ALA A 1 106 ? 0.243 -13.695 -14.620 1.00 81.44 106 ALA A O 1
ATOM 782 N N . LEU A 1 107 ? 1.877 -12.335 -13.897 1.00 84.06 107 LEU A N 1
ATOM 783 C CA . LEU A 1 107 ? 2.128 -13.068 -12.650 1.00 84.06 107 LEU A CA 1
ATOM 784 C C . LEU A 1 107 ? 0.915 -13.009 -11.718 1.00 84.06 107 LEU A C 1
ATOM 786 O O . LEU A 1 107 ? 0.395 -14.039 -11.296 1.00 84.06 107 LEU A O 1
ATOM 790 N N . LEU A 1 108 ? 0.397 -11.807 -11.464 1.00 94.94 108 LEU A N 1
ATOM 791 C CA . LEU A 1 108 ? -0.780 -11.610 -10.618 1.00 94.94 108 LEU A CA 1
ATOM 792 C C . LEU A 1 108 ? -2.053 -12.171 -11.253 1.00 94.94 108 LEU A C 1
ATOM 794 O O . LEU A 1 108 ? -3.021 -12.448 -10.548 1.00 94.94 108 LEU A O 1
ATOM 798 N N . GLY A 1 109 ? -2.082 -12.314 -12.581 1.00 93.50 109 GLY A N 1
ATOM 799 C CA . GLY A 1 109 ? -3.137 -12.966 -13.362 1.00 93.50 109 GLY A CA 1
ATOM 800 C C . GLY A 1 109 ? -3.352 -14.434 -13.015 1.00 93.50 109 GLY A C 1
ATOM 801 O O . GLY A 1 109 ? -4.440 -14.947 -13.253 1.00 93.50 109 GLY A O 1
ATOM 802 N N . GLN A 1 110 ? -2.350 -15.087 -12.424 1.00 94.31 110 GLN A N 1
ATOM 803 C CA . GLN A 1 110 ? -2.407 -16.502 -12.052 1.00 94.31 110 GLN A CA 1
ATOM 804 C C . GLN A 1 110 ? -3.091 -16.749 -10.700 1.00 94.31 110 GLN A C 1
ATOM 806 O O . GLN A 1 110 ? -3.350 -17.900 -10.347 1.00 94.31 110 GLN A O 1
ATOM 811 N N . LEU A 1 111 ? -3.384 -15.699 -9.928 1.00 96.12 111 LEU A N 1
ATOM 812 C CA . LEU A 1 111 ? -4.150 -15.825 -8.691 1.00 96.12 111 LEU A CA 1
ATOM 813 C C . LEU A 1 111 ? -5.568 -16.329 -8.981 1.00 96.12 111 LEU A C 1
ATOM 815 O O . LEU A 1 111 ? -6.262 -15.814 -9.857 1.00 96.12 111 LEU A O 1
ATOM 819 N N . GLN A 1 112 ? -6.013 -17.321 -8.211 1.00 96.56 112 GLN A N 1
ATOM 820 C CA . GLN A 1 112 ? -7.305 -17.997 -8.400 1.00 96.56 112 GLN A CA 1
ATOM 821 C C . GLN A 1 112 ? -8.486 -17.270 -7.739 1.00 96.56 112 GLN A C 1
ATOM 823 O O . GLN A 1 112 ? -9.608 -17.777 -7.717 1.00 96.56 112 GLN A O 1
ATOM 828 N N . MET A 1 113 ? -8.242 -16.076 -7.207 1.00 96.50 113 MET A N 1
ATOM 829 C CA . MET A 1 113 ? -9.221 -15.241 -6.528 1.00 96.50 113 MET A CA 1
ATOM 830 C C . MET A 1 113 ? -9.249 -13.825 -7.123 1.00 96.50 113 MET A C 1
ATOM 832 O O . MET A 1 113 ? -8.296 -13.382 -7.771 1.00 96.50 113 MET A O 1
ATOM 836 N N . PRO A 1 114 ? -10.342 -13.073 -6.912 1.00 97.00 114 PRO A N 1
ATOM 837 C CA . PRO A 1 114 ? -10.393 -11.659 -7.249 1.00 97.00 114 PRO A CA 1
ATOM 838 C C . PRO A 1 114 ? -9.309 -10.846 -6.535 1.00 97.00 114 PRO A C 1
ATOM 840 O O . PRO A 1 114 ? -8.820 -11.232 -5.475 1.00 97.00 114 PRO A O 1
ATOM 843 N N . ARG A 1 115 ? -8.967 -9.691 -7.115 1.00 96.94 115 ARG A N 1
ATOM 844 C CA . ARG A 1 115 ? -7.864 -8.834 -6.664 1.00 96.94 115 ARG A CA 1
ATOM 845 C C . ARG A 1 115 ? -8.352 -7.401 -6.450 1.00 96.94 115 ARG A C 1
ATOM 847 O O . ARG A 1 115 ? -9.164 -6.917 -7.240 1.00 96.94 115 ARG A O 1
ATOM 854 N N . LEU A 1 116 ? -7.867 -6.741 -5.405 1.00 97.12 116 LEU A N 1
ATOM 855 C CA . LEU A 1 116 ? -7.984 -5.297 -5.185 1.00 97.12 116 LEU A CA 1
ATOM 856 C C . LEU A 1 116 ? -6.593 -4.695 -5.068 1.00 97.12 116 LEU A C 1
ATOM 858 O O . LEU A 1 116 ? -5.732 -5.286 -4.430 1.00 97.12 116 LEU A O 1
ATOM 862 N N . TYR A 1 117 ? -6.399 -3.516 -5.641 1.00 96.56 117 TYR A N 1
ATOM 863 C CA . TYR A 1 117 ? -5.104 -2.852 -5.669 1.00 96.56 117 TYR A CA 1
ATOM 864 C C . TYR A 1 117 ? -5.205 -1.502 -4.978 1.00 96.56 117 TYR A C 1
ATOM 866 O O . TYR A 1 117 ? -6.033 -0.676 -5.354 1.00 96.56 117 TYR A O 1
ATOM 874 N N . VAL A 1 118 ? -4.358 -1.309 -3.979 1.00 96.69 118 VAL A N 1
ATOM 875 C CA . VAL A 1 118 ? -3.919 -0.001 -3.501 1.00 96.69 118 VAL A CA 1
ATOM 876 C C . VAL A 1 118 ? -2.827 0.491 -4.448 1.00 96.69 118 VAL A C 1
ATOM 878 O O . VAL A 1 118 ? -2.138 -0.324 -5.064 1.00 96.69 118 VAL A O 1
ATOM 881 N N . TRP A 1 119 ? -2.693 1.804 -4.597 1.00 93.56 119 TRP A N 1
ATOM 882 C CA . TRP A 1 119 ? -1.599 2.412 -5.354 1.00 93.56 119 TRP A CA 1
ATOM 883 C C . TRP A 1 119 ? -0.544 2.934 -4.378 1.00 93.56 119 TRP A C 1
ATOM 885 O O . TRP A 1 119 ? -0.909 3.571 -3.389 1.00 93.56 119 TRP A O 1
ATOM 895 N N . GLY A 1 120 ? 0.732 2.681 -4.667 1.00 92.81 120 GLY A N 1
ATOM 896 C CA . GLY A 1 120 ? 1.886 3.172 -3.912 1.00 92.81 120 GLY A CA 1
ATOM 897 C C . GLY A 1 120 ? 2.745 4.194 -4.653 1.00 92.81 120 GLY A C 1
ATOM 898 O O . GLY A 1 120 ? 2.488 4.519 -5.811 1.00 92.81 120 GLY A O 1
ATOM 899 N N . ASN A 1 121 ? 3.746 4.764 -3.984 1.00 90.69 121 ASN A N 1
ATOM 900 C CA . ASN A 1 121 ? 4.525 5.868 -4.551 1.00 90.69 121 ASN A CA 1
ATOM 901 C C . ASN A 1 121 ? 5.252 5.506 -5.860 1.00 90.69 121 ASN A C 1
ATOM 903 O O . ASN A 1 121 ? 5.418 6.390 -6.694 1.00 90.69 121 ASN A O 1
ATOM 907 N N . HIS A 1 122 ? 5.615 4.240 -6.091 1.00 89.94 122 HIS A N 1
ATOM 908 C CA . HIS A 1 122 ? 6.206 3.779 -7.359 1.00 89.94 122 HIS A CA 1
ATOM 909 C C . HIS A 1 122 ? 5.168 3.525 -8.465 1.00 89.94 122 HIS A C 1
ATOM 911 O O . HIS A 1 122 ? 5.516 3.429 -9.645 1.00 89.94 122 HIS A O 1
ATOM 917 N N . ASP A 1 123 ? 3.889 3.449 -8.093 1.00 90.75 123 ASP A N 1
ATOM 918 C CA . ASP A 1 123 ? 2.752 3.377 -9.011 1.00 90.75 123 ASP A CA 1
ATOM 919 C C . ASP A 1 123 ? 2.341 4.766 -9.539 1.00 90.75 123 ASP A C 1
ATOM 921 O O . ASP A 1 123 ? 1.477 4.873 -10.414 1.00 90.75 123 ASP A O 1
ATOM 925 N N . ASN A 1 124 ? 2.939 5.833 -9.000 1.00 90.62 124 ASN A N 1
ATOM 926 C CA . ASN A 1 124 ? 2.699 7.221 -9.374 1.00 90.62 124 ASN A CA 1
ATOM 927 C C . ASN A 1 124 ? 4.018 7.908 -9.784 1.00 90.62 124 ASN A C 1
ATOM 929 O O . ASN A 1 124 ? 5.106 7.372 -9.600 1.00 90.62 124 ASN A O 1
ATOM 933 N N . LEU A 1 125 ? 3.925 9.075 -10.413 1.00 91.56 125 LEU A N 1
ATOM 934 C CA . LEU A 1 125 ? 5.072 9.914 -10.744 1.00 91.56 125 LEU A CA 1
ATOM 935 C C . LEU A 1 125 ? 4.637 11.362 -10.560 1.00 91.56 125 LEU A C 1
ATOM 937 O O . LEU A 1 125 ? 3.674 11.800 -11.183 1.00 91.56 125 LEU A O 1
ATOM 941 N N . VAL A 1 126 ? 5.330 12.098 -9.699 1.00 93.25 126 VAL A N 1
ATOM 942 C CA . VAL A 1 126 ? 5.081 13.524 -9.499 1.00 93.25 126 VAL A CA 1
ATOM 943 C C . VAL A 1 126 ? 6.411 14.242 -9.339 1.00 93.25 126 VAL A C 1
ATOM 945 O O . VAL A 1 126 ? 7.290 13.797 -8.606 1.00 93.25 126 VAL A O 1
ATOM 948 N N . THR A 1 127 ? 6.560 15.353 -10.047 1.00 94.12 127 THR A N 1
ATOM 949 C CA . THR A 1 127 ? 7.660 16.298 -9.872 1.00 94.12 127 THR A CA 1
ATOM 950 C C . THR A 1 127 ? 7.048 17.616 -9.425 1.00 94.12 127 THR A C 1
ATOM 952 O O . THR A 1 127 ? 6.434 18.330 -10.214 1.00 94.12 127 THR A O 1
ATOM 955 N N . CYS A 1 128 ? 7.154 17.914 -8.130 1.00 92.38 128 CYS A N 1
ATOM 956 C CA . CYS A 1 128 ? 6.560 19.113 -7.547 1.00 92.38 128 CYS A CA 1
ATOM 957 C C . CYS A 1 128 ? 7.093 20.386 -8.219 1.00 92.38 128 CYS A C 1
ATOM 959 O O . CYS A 1 128 ? 8.305 20.567 -8.336 1.00 92.38 128 CYS A O 1
ATOM 961 N N . GLY A 1 129 ? 6.186 21.265 -8.651 1.00 95.50 129 GLY A N 1
ATOM 962 C CA . GLY A 1 129 ? 6.512 22.477 -9.404 1.00 95.50 129 GLY A CA 1
ATOM 963 C C . GLY A 1 129 ? 6.715 22.269 -10.910 1.00 95.50 129 GLY A C 1
ATOM 964 O O . GLY A 1 129 ? 6.932 23.251 -11.617 1.00 95.50 129 GLY A O 1
ATOM 965 N N . ASP A 1 130 ? 6.623 21.033 -11.413 1.00 96.06 130 ASP A N 1
ATOM 966 C CA . ASP A 1 130 ? 6.723 20.712 -12.839 1.00 96.06 130 ASP A CA 1
ATOM 967 C C . ASP A 1 130 ? 5.560 19.807 -13.285 1.00 96.06 130 ASP A C 1
ATOM 969 O O . ASP A 1 130 ? 5.624 18.571 -13.291 1.00 96.06 130 ASP A O 1
ATOM 973 N N . GLU A 1 131 ? 4.461 20.449 -13.685 1.00 94.50 131 GLU A N 1
ATOM 974 C CA . GLU A 1 131 ? 3.287 19.770 -14.241 1.00 94.50 131 GLU A CA 1
ATOM 975 C C . GLU A 1 131 ? 3.602 19.015 -15.541 1.00 94.50 131 GLU A C 1
ATOM 977 O O . GLU A 1 131 ? 2.955 18.015 -15.840 1.00 94.50 131 GLU A O 1
ATOM 982 N N . GLN A 1 132 ? 4.592 19.457 -16.325 1.00 93.00 132 GLN A N 1
ATOM 983 C CA . GLN A 1 132 ? 4.928 18.819 -17.603 1.00 93.00 132 GLN A CA 1
ATOM 984 C C . GLN A 1 132 ? 5.714 17.520 -17.404 1.00 93.00 132 GLN A C 1
ATOM 986 O O . GLN A 1 132 ? 5.588 16.597 -18.214 1.00 93.00 132 GLN A O 1
ATOM 991 N N . ALA A 1 133 ? 6.484 17.430 -16.318 1.00 92.94 133 ALA A N 1
ATOM 992 C CA . ALA A 1 133 ? 7.171 16.216 -15.886 1.00 92.94 133 ALA A CA 1
ATOM 993 C C . ALA A 1 133 ? 6.269 15.237 -15.106 1.00 92.94 133 ALA A C 1
ATOM 995 O O . ALA A 1 133 ? 6.721 14.153 -14.735 1.00 92.94 133 ALA A O 1
ATOM 996 N N . SER A 1 134 ? 4.995 15.580 -14.882 1.00 94.00 134 SER A N 1
ATOM 997 C CA . SER A 1 134 ? 4.066 14.791 -14.068 1.00 94.00 134 SER A CA 1
ATOM 998 C C . SER A 1 134 ? 2.877 14.276 -14.899 1.00 94.00 134 SER A C 1
ATOM 1000 O O . SER A 1 134 ? 2.186 15.061 -15.548 1.00 94.00 134 SER A O 1
ATOM 1002 N N . PRO A 1 135 ? 2.580 12.961 -14.936 1.00 93.12 135 PRO A N 1
ATOM 1003 C CA . PRO A 1 135 ? 1.371 12.464 -15.582 1.00 93.12 135 PRO A CA 1
ATOM 1004 C C . PRO A 1 135 ? 0.109 12.994 -14.900 1.00 93.12 135 PRO A C 1
ATOM 1006 O O . PRO A 1 135 ? -0.006 13.010 -13.679 1.00 93.12 135 PRO A O 1
ATOM 1009 N N . SER A 1 136 ? -0.916 13.307 -15.696 1.00 92.75 136 SER A N 1
ATOM 1010 C CA . SER A 1 136 ? -2.249 13.553 -15.133 1.00 92.75 136 SER A CA 1
ATOM 1011 C C . SER A 1 136 ? -2.775 12.320 -14.381 1.00 92.75 136 SER A C 1
ATOM 1013 O O . SER A 1 136 ? -2.589 11.181 -14.827 1.00 92.75 136 SER A O 1
ATOM 1015 N N . LYS A 1 137 ? -3.546 12.537 -13.307 1.00 91.56 137 LYS A N 1
ATOM 1016 C CA . LYS A 1 137 ? -4.233 11.466 -12.551 1.00 91.56 137 LYS A CA 1
ATOM 1017 C C . LYS A 1 137 ? -5.060 10.548 -13.468 1.00 91.56 137 LYS A C 1
ATOM 1019 O O . LYS A 1 137 ? -5.084 9.330 -13.292 1.00 91.56 137 LYS A O 1
ATOM 1024 N N . ALA A 1 138 ? -5.681 11.114 -14.507 1.00 91.12 138 ALA A N 1
ATOM 1025 C CA . ALA A 1 138 ? -6.446 10.367 -15.507 1.00 91.12 138 ALA A CA 1
ATOM 1026 C C . ALA A 1 138 ? -5.577 9.444 -16.380 1.00 91.12 138 ALA A C 1
ATOM 1028 O O . ALA A 1 138 ? -6.034 8.368 -16.771 1.00 91.12 138 ALA A O 1
ATOM 1029 N N . LEU A 1 139 ? -4.342 9.841 -16.701 1.00 92.94 139 LEU A N 1
ATOM 1030 C CA . LEU A 1 139 ? -3.399 8.999 -17.438 1.00 92.94 139 LEU A CA 1
ATOM 1031 C C . LEU A 1 139 ? -2.934 7.820 -16.574 1.00 92.94 139 LEU A C 1
ATOM 1033 O O . LEU A 1 139 ? -2.978 6.683 -17.043 1.00 92.94 139 LEU A O 1
ATOM 1037 N N . VAL A 1 140 ? -2.573 8.070 -15.311 1.00 94.50 140 VAL A N 1
ATOM 1038 C CA . VAL A 1 140 ? -2.194 7.009 -14.357 1.00 94.50 140 VAL A CA 1
ATOM 1039 C C . VAL A 1 140 ? -3.343 6.010 -14.179 1.00 94.50 140 VAL A C 1
ATOM 1041 O O . VAL A 1 140 ? -3.154 4.803 -14.331 1.00 94.50 140 VAL A O 1
ATOM 1044 N N . ALA A 1 141 ? -4.572 6.502 -13.993 1.00 93.75 141 ALA A N 1
ATOM 1045 C CA . ALA A 1 141 ? -5.759 5.653 -13.909 1.00 93.75 141 ALA A CA 1
ATOM 1046 C C . ALA A 1 141 ? -5.982 4.794 -15.158 1.00 93.75 141 ALA A C 1
ATOM 1048 O O . ALA A 1 141 ? -6.373 3.633 -15.041 1.00 93.75 141 ALA A O 1
ATOM 1049 N N . GLN A 1 142 ? -5.700 5.315 -16.354 1.00 94.56 142 GLN A N 1
ATOM 1050 C CA . GLN A 1 142 ? -5.787 4.524 -17.581 1.00 94.56 142 GLN A CA 1
ATOM 1051 C C . GLN A 1 142 ? -4.749 3.399 -17.625 1.00 94.56 142 GLN A C 1
ATOM 1053 O O . GLN A 1 142 ? -5.086 2.305 -18.077 1.00 94.56 142 GLN A O 1
ATOM 1058 N N . VAL A 1 143 ? -3.523 3.625 -17.141 1.00 94.50 143 VAL A N 1
ATOM 1059 C CA . VAL A 1 143 ? -2.495 2.574 -17.043 1.00 94.50 143 VAL A CA 1
ATOM 1060 C C . VAL A 1 143 ? -2.985 1.442 -16.131 1.00 94.50 143 VAL A C 1
ATOM 1062 O O . VAL A 1 143 ? -3.068 0.291 -16.571 1.00 94.50 143 VAL A O 1
ATOM 1065 N N . TYR A 1 144 ? -3.415 1.763 -14.907 1.00 95.44 144 TYR A N 1
ATOM 1066 C CA . TYR A 1 144 ? -3.888 0.767 -13.934 1.00 95.44 144 TYR A CA 1
ATOM 1067 C C . TYR A 1 144 ? -5.157 0.045 -14.387 1.00 95.44 144 TYR A C 1
ATOM 1069 O O . TYR A 1 144 ? -5.272 -1.177 -14.254 1.00 95.44 144 TYR A O 1
ATOM 1077 N N . GLN A 1 145 ? -6.094 0.764 -15.002 1.00 95.19 145 GLN A N 1
ATOM 1078 C CA . GLN A 1 145 ? -7.297 0.160 -15.561 1.00 95.19 145 GLN A CA 1
ATOM 1079 C C . GLN A 1 145 ? -6.964 -0.828 -16.690 1.00 95.19 145 GLN A C 1
ATOM 1081 O O . GLN A 1 145 ? -7.641 -1.848 -16.822 1.00 95.19 145 GLN A O 1
ATOM 1086 N N . ARG A 1 146 ? -5.934 -0.560 -17.503 1.00 94.38 146 ARG A N 1
ATOM 1087 C CA . ARG A 1 146 ? -5.543 -1.433 -18.621 1.00 94.38 146 ARG A CA 1
ATOM 1088 C C . ARG A 1 146 ? -4.819 -2.694 -18.171 1.00 94.38 146 ARG A C 1
ATOM 1090 O O . ARG A 1 146 ? -5.136 -3.761 -18.687 1.00 94.38 146 ARG A O 1
ATOM 1097 N N . PHE A 1 147 ? -3.881 -2.587 -17.234 1.00 93.06 147 PHE A N 1
ATOM 1098 C CA . PHE A 1 147 ? -3.068 -3.732 -16.813 1.00 93.06 147 PHE A CA 1
ATOM 1099 C C . PHE A 1 147 ? -3.677 -4.530 -15.661 1.00 93.06 147 PHE A C 1
ATOM 1101 O O . PHE A 1 147 ? -3.498 -5.746 -15.603 1.00 93.06 147 PHE A O 1
ATOM 1108 N N . PHE A 1 148 ? -4.428 -3.882 -14.772 1.00 96.00 148 PHE A N 1
ATOM 1109 C CA . PHE A 1 148 ? -4.907 -4.502 -13.533 1.00 96.00 148 PHE A CA 1
ATOM 1110 C C . PHE A 1 148 ? -6.425 -4.441 -13.361 1.00 96.00 148 PHE A C 1
ATOM 1112 O O . PHE A 1 148 ? -6.952 -5.018 -12.412 1.00 96.00 148 PHE A O 1
ATOM 1119 N N . SER A 1 149 ? -7.146 -3.773 -14.274 1.00 96.12 149 SER A N 1
ATOM 1120 C CA . SER A 1 149 ? -8.576 -3.464 -14.113 1.00 96.12 149 SER A CA 1
ATOM 1121 C C . SER A 1 149 ? -8.881 -2.750 -12.789 1.00 96.12 149 SER A C 1
ATOM 1123 O O . SER A 1 149 ? -9.941 -2.950 -12.195 1.00 96.12 149 SER A O 1
ATOM 1125 N N . ALA A 1 150 ? -7.928 -1.943 -12.317 1.00 95.88 150 ALA A N 1
ATOM 1126 C CA . ALA A 1 150 ? -7.980 -1.274 -11.028 1.00 95.88 150 ALA A CA 1
ATOM 1127 C C . ALA A 1 150 ? -8.420 0.187 -11.169 1.00 95.88 150 ALA A C 1
ATOM 1129 O O . ALA A 1 150 ? -8.022 0.886 -12.102 1.00 95.88 150 ALA A O 1
ATOM 1130 N N . LYS A 1 151 ? -9.221 0.640 -10.203 1.00 96.56 151 LYS A N 1
ATOM 1131 C CA . LYS A 1 151 ? -9.574 2.050 -10.002 1.00 96.56 151 LYS A CA 1
ATOM 1132 C C . LYS A 1 151 ? -8.601 2.687 -8.997 1.00 96.56 151 LYS A C 1
ATOM 1134 O O . LYS A 1 151 ? -7.983 1.931 -8.251 1.00 96.56 151 LYS A O 1
ATOM 1139 N N . PRO A 1 152 ? -8.497 4.031 -8.941 1.00 96.25 152 PRO A N 1
ATOM 1140 C CA . PRO A 1 152 ? -7.673 4.721 -7.945 1.00 96.25 152 PRO A CA 1
ATOM 1141 C C . PRO A 1 152 ? -8.018 4.310 -6.514 1.00 96.25 152 PRO A C 1
ATOM 1143 O O . PRO A 1 152 ? -7.150 3.979 -5.725 1.00 96.25 152 PRO A O 1
ATOM 1146 N N . TYR A 1 153 ? -9.305 4.250 -6.207 1.00 98.06 153 TYR A N 1
ATOM 1147 C CA . TYR A 1 153 ? -9.820 3.766 -4.937 1.00 98.06 153 TYR A CA 1
ATOM 1148 C C . TYR A 1 153 ? -11.085 2.950 -5.205 1.00 98.06 153 TYR A C 1
ATOM 1150 O O . TYR A 1 153 ? -11.774 3.134 -6.219 1.00 98.06 153 TYR A O 1
ATOM 1158 N N . ALA A 1 154 ? -11.363 1.979 -4.343 1.00 98.25 154 ALA A N 1
ATOM 1159 C CA . ALA A 1 154 ? -12.466 1.049 -4.540 1.00 98.25 154 ALA A CA 1
ATOM 1160 C C . ALA A 1 154 ? -12.912 0.417 -3.226 1.00 98.25 154 ALA A C 1
ATOM 1162 O O . ALA A 1 154 ? -12.165 0.342 -2.254 1.00 98.25 154 ALA A O 1
ATOM 1163 N N . SER A 1 155 ? -14.137 -0.095 -3.214 1.00 98.31 155 SER A N 1
ATOM 1164 C CA . SER A 1 155 ? -14.634 -0.927 -2.127 1.00 98.31 155 SER A CA 1
ATOM 1165 C C . SER A 1 155 ? -15.212 -2.230 -2.663 1.00 98.31 155 SER A C 1
ATOM 1167 O O . SER A 1 155 ? -15.656 -2.323 -3.812 1.00 98.31 155 SER A O 1
ATOM 1169 N N . ARG A 1 156 ? -15.193 -3.267 -1.827 1.00 97.69 156 ARG A N 1
ATOM 1170 C CA . ARG A 1 156 ? -15.779 -4.570 -2.130 1.00 97.69 156 ARG A CA 1
ATOM 1171 C C . ARG A 1 156 ? -16.374 -5.180 -0.875 1.00 97.69 156 ARG A C 1
ATOM 1173 O O . ARG A 1 156 ? -15.693 -5.314 0.135 1.00 97.69 156 ARG A O 1
ATOM 1180 N N . ASN A 1 157 ? -17.623 -5.618 -0.959 1.00 97.81 157 ASN A N 1
ATOM 1181 C CA . ASN A 1 157 ? -18.214 -6.416 0.109 1.00 97.81 157 ASN A CA 1
ATOM 1182 C C . ASN A 1 157 ? -17.650 -7.842 0.067 1.00 97.81 157 ASN A C 1
ATOM 1184 O O . ASN A 1 157 ? -17.574 -8.453 -1.002 1.00 97.81 157 ASN A O 1
ATOM 1188 N N . VAL A 1 158 ? -17.277 -8.362 1.233 1.00 95.00 158 VAL A N 1
ATOM 1189 C CA . VAL A 1 158 ? -16.803 -9.736 1.426 1.00 95.00 158 VAL A CA 1
ATOM 1190 C C . VAL A 1 158 ? -17.768 -10.422 2.386 1.00 95.00 158 VAL A C 1
ATOM 1192 O O . VAL A 1 158 ? -17.951 -10.014 3.535 1.00 95.00 158 VAL A O 1
ATOM 1195 N N . GLY A 1 159 ? -18.470 -11.434 1.879 1.00 92.06 159 GLY A N 1
ATOM 1196 C CA . GLY A 1 159 ? -19.593 -12.033 2.591 1.00 92.06 159 GLY A CA 1
ATOM 1197 C C . GLY A 1 159 ? -20.706 -11.022 2.909 1.00 92.06 159 GLY A C 1
ATOM 1198 O O . GLY A 1 159 ? -20.943 -10.058 2.179 1.00 92.06 159 GLY A O 1
ATOM 1199 N N . ARG A 1 160 ? -21.435 -11.268 4.004 1.00 94.12 160 ARG A N 1
ATOM 1200 C CA . ARG A 1 160 ? -22.577 -10.436 4.432 1.00 94.12 160 ARG A CA 1
ATOM 1201 C C . ARG A 1 160 ? -22.218 -9.337 5.424 1.00 94.12 160 ARG A C 1
ATOM 1203 O O . ARG A 1 160 ? -23.026 -8.428 5.593 1.00 94.12 160 ARG A O 1
ATOM 1210 N N . HIS A 1 161 ? -21.056 -9.420 6.064 1.00 96.44 161 HIS A N 1
ATOM 1211 C CA . HIS A 1 161 ? -20.718 -8.603 7.235 1.00 96.44 161 HIS A CA 1
ATOM 1212 C C . HIS A 1 161 ? -19.585 -7.612 6.964 1.00 96.44 161 HIS A C 1
ATOM 1214 O O . HIS A 1 161 ? -19.568 -6.540 7.567 1.00 96.44 161 HIS A O 1
ATOM 1220 N N . TRP A 1 162 ? -18.694 -7.931 6.020 1.00 98.31 162 TRP A N 1
ATOM 1221 C CA . TRP A 1 162 ? -17.477 -7.166 5.790 1.00 98.31 162 TRP A CA 1
ATOM 1222 C C . TRP A 1 162 ? -17.506 -6.335 4.514 1.00 98.31 162 TRP A C 1
ATOM 1224 O O . TRP A 1 162 ? -18.108 -6.709 3.502 1.00 98.31 162 TRP A O 1
ATOM 1234 N N . LYS A 1 163 ? -16.795 -5.214 4.574 1.00 98.50 163 LYS A N 1
ATOM 1235 C CA . LYS A 1 163 ? -16.389 -4.392 3.443 1.00 98.50 163 LYS A CA 1
ATOM 1236 C C . LYS A 1 163 ? -14.872 -4.225 3.481 1.00 98.50 163 LYS A C 1
ATOM 1238 O O . LYS A 1 163 ? -14.295 -3.958 4.527 1.00 98.50 163 LYS A O 1
ATOM 1243 N N . ILE A 1 164 ? -14.234 -4.369 2.332 1.00 98.62 164 ILE A N 1
ATOM 1244 C CA . ILE A 1 164 ? -12.827 -4.032 2.134 1.00 98.62 164 ILE A CA 1
ATOM 1245 C C . ILE A 1 164 ? -12.793 -2.731 1.347 1.00 98.62 164 ILE A C 1
ATOM 1247 O O . ILE A 1 164 ? -13.464 -2.630 0.318 1.00 98.62 164 ILE A O 1
ATOM 1251 N N . VAL A 1 165 ? -12.054 -1.742 1.832 1.00 98.75 165 VAL A N 1
ATOM 1252 C CA . VAL A 1 165 ? -11.880 -0.442 1.179 1.00 98.75 165 VAL A CA 1
ATOM 1253 C C . VAL A 1 165 ? -10.399 -0.246 0.893 1.00 98.75 165 VAL A C 1
ATOM 1255 O O . VAL A 1 165 ? -9.584 -0.362 1.800 1.00 98.75 165 VAL A O 1
ATOM 1258 N N . VAL A 1 166 ? -10.057 0.048 -0.359 1.00 98.56 166 VAL A N 1
ATOM 1259 C CA . VAL A 1 166 ? -8.700 0.407 -0.782 1.00 98.56 166 VAL A CA 1
ATOM 1260 C C . VAL A 1 166 ? -8.670 1.873 -1.199 1.00 98.56 166 VAL A C 1
ATOM 1262 O O . VAL A 1 166 ? -9.547 2.321 -1.944 1.00 98.56 166 VAL A O 1
ATOM 1265 N N . LEU A 1 167 ? -7.680 2.606 -0.699 1.00 98.62 167 LEU A N 1
ATOM 1266 C CA . LEU A 1 167 ? -7.471 4.028 -0.955 1.00 98.62 167 LEU A CA 1
ATOM 1267 C C . LEU A 1 167 ? -6.241 4.264 -1.833 1.00 98.62 167 LEU A C 1
ATOM 1269 O O . LEU A 1 167 ? -5.312 3.461 -1.848 1.00 98.62 167 LEU A O 1
ATOM 1273 N N . ASN A 1 168 ? -6.216 5.410 -2.503 1.00 97.88 168 ASN A N 1
ATOM 1274 C CA . ASN A 1 168 ? -5.023 5.981 -3.107 1.00 97.88 168 ASN A CA 1
ATOM 1275 C C . ASN A 1 168 ? -4.496 7.100 -2.202 1.00 97.88 168 ASN A C 1
ATOM 1277 O O . ASN A 1 168 ? -5.074 8.186 -2.154 1.00 97.88 168 ASN A O 1
ATOM 1281 N N . SER A 1 169 ? -3.385 6.832 -1.517 1.00 97.38 169 SER A N 1
ATOM 1282 C CA . SER A 1 169 ? -2.663 7.789 -0.664 1.00 97.38 169 SER A CA 1
ATOM 1283 C C . SER A 1 169 ? -1.954 8.920 -1.417 1.00 97.38 169 SER A C 1
ATOM 1285 O O . SER A 1 169 ? -1.288 9.743 -0.794 1.00 97.38 169 SER A O 1
ATOM 1287 N N . MET A 1 170 ? -2.061 8.942 -2.744 1.00 96.19 170 MET A N 1
ATOM 1288 C CA . MET A 1 170 ? -1.439 9.917 -3.635 1.00 96.19 170 MET A CA 1
ATOM 1289 C C . MET A 1 170 ? -2.478 10.642 -4.496 1.00 96.19 170 MET A C 1
ATOM 1291 O O . MET A 1 170 ? -2.252 10.915 -5.677 1.00 96.19 170 MET A O 1
ATOM 1295 N N . TYR A 1 171 ? -3.669 10.873 -3.946 1.00 96.06 171 TYR A N 1
ATOM 1296 C CA . TYR A 1 171 ? -4.777 11.482 -4.683 1.00 96.06 171 TYR A CA 1
ATOM 1297 C C . TYR A 1 171 ? -4.988 12.958 -4.329 1.00 96.06 171 TYR A C 1
ATOM 1299 O O . TYR A 1 171 ? -5.569 13.685 -5.136 1.00 96.06 171 TYR A O 1
ATOM 1307 N N . GLY A 1 172 ? -4.518 13.398 -3.161 1.00 95.94 172 GLY A N 1
ATOM 1308 C CA . GLY A 1 172 ? -4.634 14.773 -2.679 1.00 95.94 172 GLY A CA 1
ATOM 1309 C C . GLY A 1 172 ? -3.528 15.712 -3.160 1.00 95.94 172 GLY A C 1
ATOM 1310 O O . GLY A 1 172 ? -2.814 15.431 -4.129 1.00 95.94 172 GLY A O 1
ATOM 1311 N N . ASP A 1 173 ? -3.411 16.842 -2.468 1.00 95.00 173 ASP A N 1
ATOM 1312 C CA . ASP A 1 173 ? -2.568 17.978 -2.855 1.00 95.00 173 ASP A CA 1
ATOM 1313 C C . ASP A 1 173 ? -1.068 17.725 -2.671 1.00 95.00 173 ASP A C 1
ATOM 1315 O O . ASP A 1 173 ? -0.259 18.300 -3.397 1.00 95.00 173 ASP A O 1
ATOM 1319 N N . THR A 1 174 ? -0.666 16.821 -1.768 1.00 94.00 174 THR A N 1
ATOM 1320 C CA . THR A 1 174 ? 0.761 16.467 -1.612 1.00 94.00 174 THR A CA 1
ATOM 1321 C C . THR A 1 174 ? 1.313 15.713 -2.824 1.00 94.00 174 THR A C 1
ATOM 1323 O O . THR A 1 174 ? 2.528 15.591 -2.964 1.00 94.00 174 THR A O 1
ATOM 1326 N N . TRP A 1 175 ? 0.432 15.257 -3.719 1.00 95.25 175 TRP A N 1
ATOM 1327 C CA . TRP A 1 175 ? 0.745 14.547 -4.961 1.00 95.25 175 TRP A CA 1
ATOM 1328 C C . TRP A 1 175 ? 0.227 15.270 -6.211 1.00 95.25 175 TRP A C 1
ATOM 1330 O O . TRP A 1 175 ? 0.112 14.670 -7.281 1.00 95.25 175 TRP A O 1
ATOM 1340 N N . ASP A 1 176 ? -0.085 16.559 -6.091 1.00 95.25 176 ASP A N 1
ATOM 1341 C CA . ASP A 1 176 ? -0.412 17.421 -7.221 1.00 95.25 176 ASP A CA 1
ATOM 1342 C C . ASP A 1 176 ? 0.779 18.328 -7.538 1.00 95.25 176 ASP A C 1
ATOM 1344 O O . ASP A 1 176 ? 1.139 19.188 -6.740 1.00 95.25 176 ASP A O 1
ATOM 1348 N N . ALA A 1 177 ? 1.383 18.153 -8.716 1.00 95.69 177 ALA A N 1
ATOM 1349 C CA . ALA A 1 177 ? 2.559 18.909 -9.138 1.00 95.69 177 ALA A CA 1
ATOM 1350 C C . ALA A 1 177 ? 2.344 20.432 -9.149 1.00 95.69 177 ALA A C 1
ATOM 1352 O O . ALA A 1 177 ? 3.306 21.174 -8.945 1.00 95.69 177 ALA A O 1
ATOM 1353 N N . ALA A 1 178 ? 1.108 20.888 -9.372 1.00 95.81 178 ALA A N 1
ATOM 1354 C CA . ALA A 1 178 ? 0.748 22.302 -9.385 1.00 95.81 178 ALA A CA 1
ATOM 1355 C C . ALA A 1 178 ? 0.497 22.866 -7.978 1.00 95.81 178 ALA A C 1
ATOM 1357 O O . ALA A 1 178 ? 0.463 24.085 -7.789 1.00 95.81 178 ALA A O 1
ATOM 1358 N N . SER A 1 179 ? 0.280 21.998 -6.985 1.00 95.44 179 SER A N 1
ATOM 1359 C CA . SER A 1 179 ? -0.077 22.433 -5.642 1.00 95.44 179 SER A CA 1
ATOM 1360 C C . SER A 1 179 ? 1.131 23.019 -4.909 1.00 95.44 179 SER A C 1
ATOM 1362 O O . SER A 1 179 ? 2.200 22.403 -4.876 1.00 95.44 179 SER A O 1
ATOM 1364 N N . PRO A 1 180 ? 0.970 24.158 -4.207 1.00 92.69 180 PRO A N 1
ATOM 1365 C CA . PRO A 1 180 ? 2.000 24.656 -3.299 1.00 92.69 180 PRO A CA 1
ATOM 1366 C C . PRO A 1 180 ? 2.250 23.717 -2.105 1.00 92.69 180 PRO A C 1
ATOM 1368 O O . PRO A 1 180 ? 3.221 23.912 -1.380 1.00 92.69 180 PRO A O 1
ATOM 1371 N N . GLN A 1 181 ? 1.383 22.722 -1.882 1.00 90.81 181 GLN A N 1
ATOM 1372 C CA . GLN A 1 181 ? 1.528 21.702 -0.840 1.00 90.81 181 GLN A CA 1
ATOM 1373 C C . GLN A 1 181 ? 2.176 20.405 -1.351 1.00 90.81 181 GLN A C 1
ATOM 1375 O O . GLN A 1 181 ? 2.268 19.440 -0.593 1.00 90.81 181 GLN A O 1
ATOM 1380 N N . CYS A 1 182 ? 2.608 20.356 -2.616 1.00 93.94 182 CYS A N 1
ATOM 1381 C CA . CYS A 1 182 ? 3.214 19.163 -3.195 1.00 93.94 182 CYS A CA 1
ATOM 1382 C C . CYS A 1 182 ? 4.434 18.709 -2.380 1.00 93.94 182 CYS A C 1
ATOM 1384 O O . CYS A 1 182 ? 5.419 19.437 -2.237 1.00 93.94 182 CYS A O 1
ATOM 1386 N N . GLN A 1 183 ? 4.359 17.490 -1.849 1.00 89.62 183 GLN A N 1
ATOM 1387 C CA . GLN A 1 183 ? 5.390 16.856 -1.039 1.00 89.62 183 GLN A CA 1
ATOM 1388 C C . GLN A 1 183 ? 5.173 15.338 -1.065 1.00 89.62 183 GLN A C 1
ATOM 1390 O O . GLN A 1 183 ? 4.511 14.772 -0.197 1.00 89.62 183 GLN A O 1
ATOM 1395 N N . SER A 1 184 ? 5.763 14.659 -2.049 1.00 87.12 184 SER A N 1
ATOM 1396 C CA . SER A 1 184 ? 5.537 13.229 -2.331 1.00 87.12 184 SER A CA 1
ATOM 1397 C C . SER A 1 184 ? 6.049 12.251 -1.261 1.00 87.12 184 SER A C 1
ATOM 1399 O O . SER A 1 184 ? 5.938 11.043 -1.428 1.00 87.12 184 SER A O 1
ATOM 1401 N N . LEU A 1 185 ? 6.608 12.755 -0.158 1.00 81.00 185 LEU A N 1
ATOM 1402 C CA . LEU A 1 185 ? 6.914 11.968 1.043 1.00 81.00 185 LEU A CA 1
ATOM 1403 C C . LEU A 1 185 ? 5.708 11.787 1.968 1.00 81.00 185 LEU A C 1
ATOM 1405 O O . LEU A 1 185 ? 5.749 10.975 2.889 1.00 81.00 185 LEU A O 1
ATOM 1409 N N . LEU A 1 186 ? 4.673 12.601 1.778 1.00 84.38 186 LEU A N 1
ATOM 1410 C CA . LEU A 1 186 ? 3.475 12.599 2.599 1.00 84.38 186 LEU A CA 1
ATOM 1411 C C . LEU A 1 186 ? 2.306 12.062 1.790 1.00 84.38 186 LEU A C 1
ATOM 1413 O O . LEU A 1 186 ? 2.202 12.292 0.582 1.00 84.38 186 LEU A O 1
ATOM 1417 N N . SER A 1 187 ? 1.386 11.392 2.474 1.00 93.56 187 SER A N 1
ATOM 1418 C CA . SER A 1 187 ? 0.136 10.963 1.863 1.00 93.56 187 SER A CA 1
ATOM 1419 C C . SER A 1 187 ? -0.973 11.979 2.046 1.00 93.56 187 SER A C 1
ATOM 1421 O O . SER A 1 187 ? -1.115 12.596 3.101 1.00 93.56 187 SER A O 1
ATOM 1423 N N . SER A 1 188 ? -1.777 12.111 0.998 1.00 96.00 188 SER A N 1
ATOM 1424 C CA . SER A 1 188 ? -2.967 12.951 0.944 1.00 96.00 188 SER A CA 1
ATOM 1425 C C . SER A 1 188 ? -3.997 12.301 0.018 1.00 96.00 188 SER A C 1
ATOM 1427 O O . SER A 1 188 ? -3.660 11.614 -0.955 1.00 96.00 188 SER A O 1
ATOM 1429 N N . TYR A 1 189 ? -5.273 12.458 0.345 1.00 97.62 189 TYR A N 1
ATOM 1430 C CA . TYR A 1 189 ? -6.361 11.654 -0.210 1.00 97.62 189 TYR A CA 1
ATOM 1431 C C . TYR A 1 189 ? -7.323 12.470 -1.073 1.00 97.62 189 TYR A C 1
ATOM 1433 O O . TYR A 1 189 ? -8.006 11.898 -1.917 1.00 97.62 189 TYR A O 1
ATOM 1441 N N . GLY A 1 190 ? -7.352 13.786 -0.918 1.00 96.56 190 GLY A N 1
ATOM 1442 C CA . GLY A 1 190 ? -8.238 14.723 -1.587 1.00 96.56 190 GLY A CA 1
ATOM 1443 C C . GLY A 1 190 ? -9.664 14.675 -1.041 1.00 96.56 190 GLY A C 1
ATOM 1444 O O . GLY A 1 190 ? -10.167 13.629 -0.621 1.00 96.56 190 GLY A O 1
ATOM 1445 N N . GLU A 1 191 ? -10.357 15.814 -1.107 1.00 97.00 191 GLU A N 1
ATOM 1446 C CA . GLU A 1 191 ? -11.743 15.950 -0.636 1.00 97.00 191 GLU A CA 1
ATOM 1447 C C . GLU A 1 191 ? -12.681 14.899 -1.246 1.00 97.00 191 GLU A C 1
ATOM 1449 O O . GLU A 1 191 ? -13.476 14.282 -0.536 1.00 97.00 191 GLU A O 1
ATOM 1454 N N . GLU A 1 192 ? -12.571 14.659 -2.556 1.00 97.44 192 GLU A N 1
ATOM 1455 C CA . GLU A 1 192 ? -13.415 13.703 -3.278 1.00 97.44 192 GLU A CA 1
ATOM 1456 C C . GLU A 1 192 ? -13.344 12.300 -2.657 1.00 97.44 192 GLU A C 1
ATOM 1458 O O . GLU A 1 192 ? -14.376 11.695 -2.352 1.00 97.44 192 GLU A O 1
ATOM 1463 N N . GLN A 1 193 ? -12.129 11.793 -2.435 1.00 98.31 193 GLN A N 1
ATOM 1464 C CA . GLN A 1 193 ? -11.923 10.455 -1.897 1.00 98.31 193 GLN A CA 1
ATOM 1465 C C . GLN A 1 193 ? -12.277 10.386 -0.410 1.00 98.31 193 GLN A C 1
ATOM 1467 O O . GLN A 1 193 ? -12.861 9.391 0.014 1.00 98.31 193 GLN A O 1
ATOM 1472 N N . LEU A 1 194 ? -11.965 11.418 0.382 1.00 98.62 194 LEU A N 1
ATOM 1473 C CA . LEU A 1 194 ? -12.297 11.456 1.811 1.00 98.62 194 LEU A CA 1
ATOM 1474 C C . LEU A 1 194 ? -13.812 11.471 2.031 1.00 98.62 194 LEU A C 1
ATOM 1476 O O . LEU A 1 194 ? -14.332 10.706 2.844 1.00 98.62 194 LEU A O 1
ATOM 1480 N N . ARG A 1 195 ? -14.549 12.262 1.245 1.00 98.12 195 ARG A N 1
ATOM 1481 C CA . ARG A 1 195 ? -16.016 12.265 1.262 1.00 98.12 195 ARG A CA 1
ATOM 1482 C C . ARG A 1 195 ? -16.594 10.939 0.768 1.00 98.12 195 ARG A C 1
ATOM 1484 O O . ARG A 1 195 ? -17.581 10.451 1.322 1.00 98.12 195 ARG A O 1
ATOM 1491 N N . TRP A 1 196 ? -15.997 10.343 -0.265 1.00 98.56 196 TRP A N 1
ATOM 1492 C CA . TRP A 1 196 ? -16.383 9.012 -0.731 1.00 98.56 196 TRP A CA 1
ATOM 1493 C C . TRP A 1 196 ? -16.167 7.949 0.355 1.00 98.56 196 TRP A C 1
ATOM 1495 O O . TRP A 1 196 ? -17.069 7.148 0.603 1.00 98.56 196 TRP A O 1
ATOM 1505 N N . LEU A 1 197 ? -15.021 7.968 1.040 1.00 98.75 197 LEU A N 1
ATOM 1506 C CA . LEU A 1 197 ? -14.703 7.061 2.141 1.00 98.75 197 LEU A CA 1
ATOM 1507 C C . LEU A 1 197 ? -15.707 7.221 3.284 1.00 98.75 197 LEU A C 1
ATOM 1509 O O . LEU A 1 197 ? -16.255 6.225 3.751 1.00 98.75 197 LEU A O 1
ATOM 1513 N N . ASP A 1 198 ? -16.012 8.457 3.679 1.00 98.56 198 ASP A N 1
ATOM 1514 C CA . ASP A 1 198 ? -17.007 8.743 4.712 1.00 98.56 198 ASP A CA 1
ATOM 1515 C C . ASP A 1 198 ? -18.372 8.111 4.392 1.00 98.56 198 ASP A C 1
ATOM 1517 O O . ASP A 1 198 ? -19.006 7.482 5.248 1.00 98.56 198 ASP A O 1
ATOM 1521 N N . ALA A 1 199 ? -18.804 8.204 3.132 1.00 98.25 199 ALA A N 1
ATOM 1522 C CA . ALA A 1 199 ? -20.026 7.563 2.661 1.00 98.25 199 ALA A CA 1
ATOM 1523 C C . ALA A 1 199 ? -19.922 6.027 2.680 1.00 98.25 199 ALA A C 1
ATOM 1525 O O . ALA A 1 199 ? -20.867 5.358 3.097 1.00 98.25 199 ALA A O 1
ATOM 1526 N N . GLN A 1 200 ? -18.777 5.456 2.279 1.00 98.50 200 GLN A N 1
ATOM 1527 C CA . GLN A 1 200 ? -18.555 4.005 2.314 1.00 98.50 200 GLN A CA 1
ATOM 1528 C C . GLN A 1 200 ? -18.621 3.432 3.731 1.00 98.50 200 GLN A C 1
ATOM 1530 O O . GLN A 1 200 ? -19.164 2.335 3.905 1.00 98.50 200 GLN A O 1
ATOM 1535 N N . LEU A 1 201 ? -18.062 4.146 4.711 1.00 98.38 201 LEU A N 1
ATOM 1536 C CA . LEU A 1 201 ? -18.023 3.734 6.112 1.00 98.38 201 LEU A CA 1
ATOM 1537 C C . LEU A 1 201 ? -19.365 3.952 6.818 1.00 98.38 201 LEU A C 1
ATOM 1539 O O . LEU A 1 201 ? -19.751 3.124 7.642 1.00 98.38 201 LEU A O 1
ATOM 1543 N N . SER A 1 202 ? -20.132 4.969 6.412 1.00 98.12 202 SER A N 1
ATOM 1544 C CA . SER A 1 202 ? -21.480 5.243 6.937 1.00 98.12 202 SER A CA 1
ATOM 1545 C C . SER A 1 202 ? -22.489 4.110 6.701 1.00 98.12 202 SER A C 1
ATOM 1547 O O . SER A 1 202 ? -23.527 4.068 7.354 1.00 98.12 202 SER A O 1
ATOM 1549 N N . GLU A 1 203 ? -22.192 3.155 5.814 1.00 97.44 203 GLU A N 1
ATOM 1550 C CA . GLU A 1 203 ? -22.988 1.930 5.655 1.00 97.44 203 GLU A CA 1
ATOM 1551 C C . GLU A 1 203 ? -22.914 0.982 6.872 1.00 97.44 203 GLU A C 1
ATOM 1553 O O . GLU A 1 203 ? -23.671 0.014 6.939 1.00 97.44 203 GLU A O 1
ATOM 1558 N N . GLY A 1 204 ? -21.996 1.212 7.819 1.00 97.62 204 GLY A N 1
ATOM 1559 C CA . GLY A 1 204 ? -21.940 0.511 9.107 1.00 97.62 204 GLY A CA 1
ATOM 1560 C C . GLY A 1 204 ? -21.406 -0.927 9.066 1.00 97.62 204 GLY A C 1
ATOM 1561 O O . GLY A 1 204 ? -21.389 -1.604 10.093 1.00 97.62 204 GLY A O 1
ATOM 1562 N N . ARG A 1 205 ? -20.946 -1.417 7.907 1.00 98.31 205 ARG A N 1
ATOM 1563 C CA . ARG A 1 205 ? -20.306 -2.742 7.770 1.00 98.31 205 ARG A CA 1
ATOM 1564 C C . ARG A 1 205 ? -18.946 -2.768 8.457 1.00 98.31 205 ARG A C 1
ATOM 1566 O O . ARG A 1 205 ? -18.220 -1.773 8.396 1.00 98.31 205 ARG A O 1
ATOM 1573 N N . HIS A 1 206 ? -18.561 -3.914 9.023 1.00 98.62 206 HIS A N 1
ATOM 1574 C CA . HIS A 1 206 ? -17.189 -4.111 9.494 1.00 98.62 206 HIS A CA 1
ATOM 1575 C C . HIS A 1 206 ? -16.234 -3.873 8.332 1.00 98.62 206 HIS A C 1
ATOM 1577 O O . HIS A 1 206 ? -16.407 -4.453 7.260 1.00 98.62 206 HIS A O 1
ATOM 1583 N N . THR A 1 207 ? -15.287 -2.963 8.517 1.00 98.75 207 THR A N 1
ATOM 1584 C CA . THR A 1 207 ? -14.458 -2.479 7.425 1.00 98.75 207 THR A CA 1
ATOM 1585 C C . THR A 1 207 ? -12.992 -2.758 7.689 1.00 98.75 207 THR A C 1
ATOM 1587 O O . THR A 1 207 ? -12.452 -2.379 8.728 1.00 98.75 207 THR A O 1
ATOM 1590 N N . LEU A 1 208 ? -12.364 -3.409 6.714 1.00 98.62 208 LEU A N 1
ATOM 1591 C CA . LEU A 1 208 ? -10.920 -3.441 6.552 1.00 98.62 208 LEU A CA 1
ATOM 1592 C C . LEU A 1 208 ? -10.535 -2.320 5.592 1.00 98.62 208 LEU A C 1
ATOM 1594 O O . LEU A 1 208 ? -10.974 -2.319 4.439 1.00 98.62 208 LEU A O 1
ATOM 1598 N N . LEU A 1 209 ? -9.738 -1.374 6.069 1.00 98.62 209 LEU A N 1
ATOM 1599 C CA . LEU A 1 209 ? -9.226 -0.279 5.258 1.00 98.62 209 LEU A CA 1
ATOM 1600 C C . LEU A 1 209 ? -7.789 -0.584 4.840 1.00 98.62 209 LEU A C 1
ATOM 1602 O O . LEU A 1 209 ? -6.994 -1.058 5.646 1.00 98.62 209 LEU A O 1
ATOM 1606 N N . THR A 1 210 ? -7.438 -0.317 3.589 1.00 98.50 210 THR A N 1
ATOM 1607 C CA . THR A 1 210 ? -6.066 -0.462 3.100 1.00 98.50 210 THR A CA 1
ATOM 1608 C C . THR A 1 210 ? -5.651 0.781 2.324 1.00 98.50 210 THR A C 1
ATOM 1610 O O . THR A 1 210 ? -6.396 1.276 1.482 1.00 98.50 210 THR A O 1
ATOM 1613 N N . THR A 1 211 ? -4.461 1.293 2.612 1.00 98.19 211 THR A N 1
ATOM 1614 C CA . THR A 1 211 ? -3.824 2.427 1.924 1.00 98.19 211 THR A CA 1
ATOM 1615 C C . THR A 1 211 ? -2.327 2.153 1.830 1.00 98.19 211 THR A C 1
ATOM 1617 O O . THR A 1 211 ? -1.837 1.326 2.585 1.00 98.19 211 THR A O 1
ATOM 1620 N N . HIS A 1 212 ? -1.580 2.760 0.909 1.00 97.62 212 HIS A N 1
ATOM 1621 C CA . HIS A 1 212 ? -0.169 2.389 0.761 1.00 97.62 212 HIS A CA 1
ATOM 1622 C C . HIS A 1 212 ? 0.666 3.027 1.863 1.00 97.62 212 HIS A C 1
ATOM 1624 O O . HIS A 1 212 ? 1.337 2.340 2.627 1.00 97.62 212 HIS A O 1
ATOM 1630 N N . HIS A 1 213 ? 0.559 4.342 1.998 1.00 93.75 213 HIS A N 1
ATOM 1631 C CA . HIS A 1 213 ? 1.317 5.084 2.987 1.00 93.75 213 HIS A CA 1
ATOM 1632 C C . HIS A 1 213 ? 0.789 4.847 4.417 1.00 93.75 213 HIS A C 1
ATOM 1634 O O . HIS A 1 213 ? -0.418 4.960 4.656 1.00 93.75 213 HIS A O 1
ATOM 1640 N N . PRO A 1 214 ? 1.673 4.564 5.389 1.00 90.06 214 PRO A N 1
ATOM 1641 C CA . PRO A 1 214 ? 1.346 4.486 6.805 1.00 90.06 214 PRO A CA 1
ATOM 1642 C C . PRO A 1 214 ? 0.663 5.756 7.301 1.00 90.06 214 PRO A C 1
ATOM 1644 O O . PRO A 1 214 ? 1.012 6.863 6.888 1.00 90.06 214 PRO A O 1
ATOM 1647 N N . LEU A 1 215 ? -0.267 5.610 8.247 1.00 84.56 215 LEU A N 1
ATOM 1648 C CA . LEU A 1 215 ? -1.023 6.743 8.797 1.00 84.56 215 LEU A CA 1
ATOM 1649 C C . LEU A 1 215 ? -0.132 7.818 9.431 1.00 84.56 215 LEU A C 1
ATOM 1651 O O . LEU A 1 215 ? -0.521 8.978 9.491 1.00 84.56 215 LEU A O 1
ATOM 1655 N N . SER A 1 216 ? 1.077 7.451 9.860 1.00 81.38 216 SER A N 1
ATOM 1656 C CA . SER A 1 216 ? 2.095 8.376 10.366 1.00 81.38 216 SER A CA 1
ATOM 1657 C C . SER A 1 216 ? 2.601 9.384 9.329 1.00 81.38 216 SER A C 1
ATOM 1659 O O . SER A 1 216 ? 3.199 10.388 9.703 1.00 81.38 216 SER A O 1
ATOM 1661 N N . THR A 1 217 ? 2.361 9.127 8.044 1.00 84.69 217 THR A N 1
ATOM 1662 C CA . THR A 1 217 ? 2.754 9.989 6.917 1.00 84.69 217 THR A CA 1
ATOM 1663 C C . THR A 1 217 ? 1.563 10.714 6.285 1.00 84.69 217 THR A C 1
ATOM 1665 O O . THR A 1 217 ? 1.744 11.469 5.331 1.00 84.69 217 THR A O 1
ATOM 1668 N N . ALA A 1 218 ? 0.341 10.470 6.771 1.00 86.88 218 ALA A N 1
ATOM 1669 C CA . ALA A 1 218 ? -0.858 11.141 6.283 1.00 86.88 218 ALA A CA 1
ATOM 1670 C C . ALA A 1 218 ? -0.934 12.562 6.840 1.00 86.88 218 ALA A C 1
ATOM 1672 O O . ALA A 1 218 ? -0.769 12.777 8.043 1.00 86.88 218 ALA A O 1
ATOM 1673 N N . ILE A 1 219 ? -1.202 13.533 5.968 1.00 87.75 219 ILE A N 1
ATOM 1674 C CA . ILE A 1 219 ? -1.418 14.909 6.411 1.00 87.75 219 ILE A CA 1
ATOM 1675 C C . ILE A 1 219 ? -2.723 15.029 7.208 1.00 87.75 219 ILE A C 1
ATOM 1677 O O . ILE A 1 219 ? -3.702 14.328 6.952 1.00 87.75 219 ILE A O 1
ATOM 1681 N N . LEU A 1 220 ? -2.720 15.928 8.191 1.00 87.75 220 LEU A N 1
ATOM 1682 C CA . LEU A 1 220 ? -3.890 16.273 8.999 1.00 87.75 220 LEU A CA 1
ATOM 1683 C C . LEU A 1 220 ? -4.493 17.583 8.500 1.00 87.75 220 LEU A C 1
ATOM 1685 O O . LEU A 1 220 ? -3.757 18.453 8.036 1.00 87.75 220 LEU A O 1
ATOM 1689 N N . ASN A 1 221 ? -5.808 17.749 8.657 1.00 89.19 221 ASN A N 1
ATOM 1690 C CA . ASN A 1 221 ? -6.556 18.906 8.158 1.00 89.19 221 ASN A CA 1
ATOM 1691 C C . ASN A 1 221 ? -6.279 19.203 6.673 1.00 89.19 221 ASN A C 1
ATOM 1693 O O . ASN A 1 221 ? -6.123 20.359 6.283 1.00 89.19 221 ASN A O 1
ATOM 1697 N N . GLU A 1 222 ? -6.199 18.148 5.861 1.00 92.00 222 GLU A N 1
ATOM 1698 C CA . GLU A 1 222 ? -6.002 18.229 4.413 1.00 92.00 222 GLU A CA 1
ATOM 1699 C C . GLU A 1 222 ? -7.048 19.120 3.738 1.00 92.00 222 GLU A C 1
ATOM 1701 O O . GLU A 1 222 ? -6.735 19.927 2.867 1.00 92.00 222 GLU A O 1
ATOM 1706 N N . VAL A 1 223 ? -8.302 18.982 4.160 1.00 93.31 223 VAL A N 1
ATOM 1707 C CA . VAL A 1 223 ? -9.432 19.716 3.613 1.00 93.31 223 VAL A CA 1
ATOM 1708 C C . VAL A 1 223 ? -9.904 20.737 4.634 1.00 93.31 223 VAL A C 1
ATOM 1710 O O . VAL A 1 223 ? -10.207 20.401 5.780 1.00 93.31 223 VAL A O 1
ATOM 1713 N N . ASN A 1 224 ? -10.023 21.993 4.203 1.00 92.69 224 ASN A N 1
ATOM 1714 C CA . ASN A 1 224 ? -10.564 23.068 5.029 1.00 92.69 224 ASN A CA 1
ATOM 1715 C C . ASN A 1 224 ? -12.087 22.924 5.177 1.00 92.69 224 ASN A C 1
ATOM 1717 O O . ASN A 1 224 ? -12.872 23.546 4.461 1.00 92.69 224 ASN A O 1
ATOM 1721 N N . THR A 1 225 ? -12.502 22.058 6.094 1.00 91.25 225 THR A N 1
ATOM 1722 C CA . THR A 1 225 ? -13.899 21.736 6.372 1.00 91.25 225 THR A CA 1
ATOM 1723 C C . THR A 1 225 ? -14.100 21.521 7.867 1.00 91.25 225 THR A C 1
ATOM 1725 O O . THR A 1 225 ? -13.205 21.063 8.569 1.00 91.25 225 THR A O 1
ATOM 1728 N N . SER A 1 226 ? -15.298 21.828 8.364 1.00 87.62 226 SER A N 1
ATOM 1729 C CA . SER A 1 226 ? -15.718 21.464 9.726 1.00 87.62 226 SER A CA 1
ATOM 1730 C C . SER A 1 226 ? -16.332 20.064 9.804 1.00 87.62 226 SER A C 1
ATOM 1732 O O . SER A 1 226 ? -16.778 19.632 10.866 1.00 87.62 226 SER A O 1
ATOM 1734 N N . GLN A 1 227 ? -16.422 19.369 8.669 1.00 92.31 227 GLN A N 1
ATOM 1735 C CA . GLN A 1 227 ? -16.934 18.009 8.603 1.00 92.31 227 GLN A CA 1
ATOM 1736 C C . GLN A 1 227 ? -15.865 17.006 9.051 1.00 92.31 227 GLN A C 1
ATOM 1738 O O . GLN A 1 227 ? -14.671 17.265 8.953 1.00 92.31 227 GLN A O 1
ATOM 1743 N N . ARG A 1 228 ? -16.294 15.806 9.457 1.00 89.00 228 ARG A N 1
ATOM 1744 C CA . ARG A 1 228 ? -15.403 14.711 9.898 1.00 89.00 228 ARG A CA 1
ATOM 1745 C C . ARG A 1 228 ? -14.437 14.177 8.827 1.00 89.00 228 ARG A C 1
ATOM 1747 O O . ARG A 1 228 ? -13.643 13.296 9.119 1.00 89.00 228 ARG A O 1
ATOM 1754 N N . TRP A 1 229 ? -14.517 14.681 7.597 1.00 92.12 229 TRP A N 1
ATOM 1755 C CA . TRP A 1 229 ? -13.662 14.303 6.470 1.00 92.12 229 TRP A CA 1
ATOM 1756 C C . TRP A 1 229 ? -12.573 15.336 6.148 1.00 92.12 229 TRP A C 1
ATOM 1758 O O . TRP A 1 229 ? -12.155 15.449 5.002 1.00 92.12 229 TRP A O 1
ATOM 1768 N N . SER A 1 230 ? -12.088 16.068 7.156 1.00 91.50 230 SER A N 1
ATOM 1769 C CA . SER A 1 230 ? -10.950 16.989 7.021 1.00 91.50 230 SER A CA 1
ATOM 1770 C C . SER A 1 230 ? -9.639 16.295 6.649 1.00 91.50 230 SER A C 1
ATOM 1772 O O . SER A 1 230 ? -8.804 16.898 5.991 1.00 91.50 230 SER A O 1
ATOM 1774 N N . ASP A 1 231 ? -9.443 15.042 7.048 1.00 94.12 231 ASP A N 1
ATOM 1775 C CA . ASP A 1 231 ? -8.292 14.203 6.704 1.00 94.12 231 ASP A CA 1
ATOM 1776 C C . ASP A 1 231 ? -8.631 12.724 6.943 1.00 94.12 231 ASP A C 1
ATOM 1778 O O . ASP A 1 231 ? -9.685 12.396 7.499 1.00 94.12 231 ASP A O 1
ATOM 1782 N N . LEU A 1 232 ? -7.742 11.812 6.532 1.00 95.50 232 LEU A N 1
ATOM 1783 C CA . LEU A 1 232 ? -7.980 10.374 6.675 1.00 95.50 232 LEU A CA 1
ATOM 1784 C C . LEU A 1 232 ? -8.197 9.958 8.135 1.00 95.50 232 LEU A C 1
ATOM 1786 O O . LEU A 1 232 ? -9.076 9.141 8.416 1.00 95.50 232 LEU A O 1
ATOM 1790 N N . ARG A 1 233 ? -7.399 10.496 9.061 1.00 90.75 233 ARG A N 1
ATOM 1791 C CA . ARG A 1 233 ? -7.457 10.109 10.471 1.00 90.75 233 ARG A CA 1
ATOM 1792 C C . ARG A 1 233 ? -8.809 10.484 11.068 1.00 90.75 233 ARG A C 1
ATOM 1794 O O . ARG A 1 233 ? -9.445 9.633 11.683 1.00 90.75 233 ARG A O 1
ATOM 1801 N N . SER A 1 234 ? -9.266 11.704 10.814 1.00 92.31 234 SER A N 1
ATOM 1802 C CA . SER A 1 234 ? -10.562 12.214 11.261 1.00 92.31 234 SER A CA 1
ATOM 1803 C C . SER A 1 234 ? -11.725 11.364 10.739 1.00 92.31 234 SER A C 1
ATOM 1805 O O . SER A 1 234 ? -12.651 11.061 11.495 1.00 92.31 234 SER A O 1
ATOM 1807 N N . VAL A 1 235 ? -11.654 10.894 9.483 1.00 97.31 235 VAL A N 1
ATOM 1808 C CA . VAL A 1 235 ? -12.653 9.956 8.946 1.00 97.31 235 VAL A CA 1
ATOM 1809 C C . VAL A 1 235 ? -12.606 8.642 9.719 1.00 97.31 235 VAL A C 1
ATOM 1811 O O . VAL A 1 235 ? -13.626 8.207 10.243 1.00 97.31 235 VAL A O 1
ATOM 1814 N N . VAL A 1 236 ? -11.442 7.999 9.819 1.00 96.31 236 VAL A N 1
ATOM 1815 C CA . VAL A 1 236 ? -11.330 6.674 10.452 1.00 96.31 236 VAL A CA 1
ATOM 1816 C C . VAL A 1 236 ? -11.757 6.708 11.923 1.00 96.31 236 VAL A C 1
ATOM 1818 O O . VAL A 1 236 ? -12.523 5.845 12.348 1.00 96.31 236 VAL A O 1
ATOM 1821 N N . GLU A 1 237 ? -11.339 7.721 12.686 1.00 93.50 237 GLU A N 1
ATOM 1822 C CA . GLU A 1 237 ? -11.713 7.883 14.099 1.00 93.50 237 GLU A CA 1
ATOM 1823 C C . GLU A 1 237 ? -13.225 8.093 14.293 1.00 93.50 237 GLU A C 1
ATOM 1825 O O . GLU A 1 237 ? -13.787 7.663 15.301 1.00 93.50 237 GLU A O 1
ATOM 1830 N N . ALA A 1 238 ? -13.913 8.691 13.318 1.00 96.12 238 ALA A N 1
ATOM 1831 C CA . ALA A 1 238 ? -15.357 8.900 13.375 1.00 96.12 238 ALA A CA 1
ATOM 1832 C C . ALA A 1 238 ? -16.193 7.643 13.049 1.00 96.12 238 ALA A C 1
ATOM 1834 O O . ALA A 1 238 ? -17.420 7.676 13.198 1.00 96.12 238 ALA A O 1
ATOM 1835 N N . HIS A 1 239 ? -15.567 6.546 12.603 1.00 97.50 239 HIS A N 1
ATOM 1836 C CA . HIS A 1 239 ? -16.248 5.339 12.121 1.00 97.50 239 HIS A CA 1
ATOM 1837 C C . HIS A 1 239 ? -15.817 4.082 12.898 1.00 97.50 239 HIS A C 1
ATOM 1839 O O . HIS A 1 239 ? -14.899 3.372 12.482 1.00 97.50 239 HIS A O 1
ATOM 1845 N N . PRO A 1 240 ? -16.519 3.715 13.992 1.00 96.75 240 PRO A N 1
ATOM 1846 C CA . PRO A 1 240 ? -16.145 2.577 14.848 1.00 96.75 240 PRO A CA 1
ATOM 1847 C C . PRO A 1 240 ? -16.288 1.206 14.164 1.00 96.75 240 PRO A C 1
ATOM 1849 O O . PRO A 1 240 ? -15.888 0.172 14.708 1.00 96.75 240 PRO A O 1
ATOM 1852 N N . ASN A 1 241 ? -16.900 1.168 12.980 1.00 98.00 241 ASN A N 1
ATOM 1853 C CA . ASN A 1 241 ? -16.980 -0.019 12.144 1.00 98.00 241 ASN A CA 1
ATOM 1854 C C . ASN A 1 241 ? -15.688 -0.288 11.355 1.00 98.00 241 ASN A C 1
ATOM 1856 O O . ASN A 1 241 ? -15.574 -1.381 10.801 1.00 98.00 241 ASN A O 1
ATOM 1860 N N . VAL A 1 242 ? -14.710 0.627 11.329 1.00 98.12 242 VAL A N 1
ATOM 1861 C CA . VAL A 1 242 ? -13.345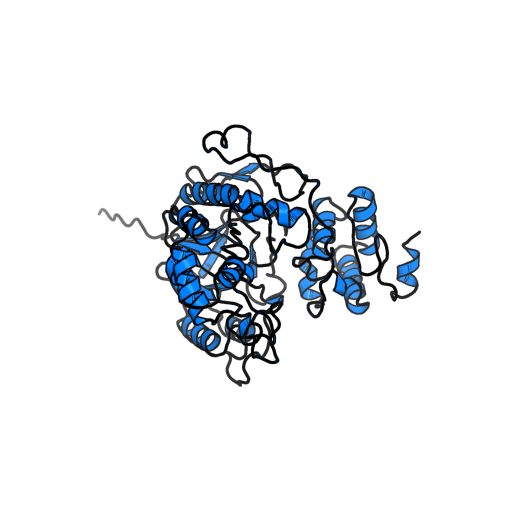 0.307 10.886 1.00 98.12 242 VAL A CA 1
ATOM 1862 C C . VAL A 1 242 ? -12.697 -0.596 11.933 1.00 98.12 242 VAL A C 1
ATOM 1864 O O . VAL A 1 242 ? -12.582 -0.237 13.101 1.00 98.12 242 VAL A O 1
ATOM 1867 N N . ARG A 1 243 ? -12.326 -1.811 11.527 1.00 97.94 243 ARG A N 1
ATOM 1868 C CA . ARG A 1 243 ? -11.794 -2.842 12.432 1.00 97.94 243 ARG A CA 1
ATOM 1869 C C . ARG A 1 243 ? -10.285 -2.990 12.345 1.00 97.94 243 ARG A C 1
ATOM 1871 O O . ARG A 1 243 ? -9.669 -3.414 13.314 1.00 97.94 243 ARG A O 1
ATOM 1878 N N . LEU A 1 244 ? -9.711 -2.672 11.190 1.00 97.88 244 LEU A N 1
ATOM 1879 C CA . LEU A 1 244 ? -8.290 -2.814 10.919 1.00 97.88 244 LEU A CA 1
ATOM 1880 C C . LEU A 1 244 ? -7.904 -1.882 9.766 1.00 97.88 244 LEU A C 1
ATOM 1882 O O . LEU A 1 244 ? -8.633 -1.788 8.773 1.00 97.88 244 LEU A O 1
ATOM 1886 N N . VAL A 1 245 ? -6.757 -1.221 9.900 1.00 97.81 245 VAL A N 1
ATOM 1887 C CA . VAL A 1 245 ? -6.097 -0.466 8.832 1.00 97.81 245 VAL A CA 1
ATOM 1888 C C . VAL A 1 245 ? -4.800 -1.176 8.457 1.00 97.81 245 VAL A C 1
ATOM 1890 O O . VAL A 1 245 ? -3.968 -1.463 9.316 1.00 97.81 245 VAL A O 1
ATOM 1893 N N . LEU A 1 246 ? -4.625 -1.470 7.173 1.00 97.88 246 LEU A N 1
ATOM 1894 C CA . LEU A 1 246 ? -3.418 -2.094 6.639 1.00 97.88 246 LEU A CA 1
ATOM 1895 C C . LEU A 1 246 ? -2.691 -1.150 5.698 1.00 97.88 246 LEU A C 1
ATOM 1897 O O . LEU A 1 246 ? -3.319 -0.523 4.843 1.00 97.88 246 LEU A O 1
ATOM 1901 N N . THR A 1 247 ? -1.372 -1.081 5.844 1.00 96.31 247 THR A N 1
ATOM 1902 C CA . THR A 1 247 ? -0.521 -0.230 5.015 1.00 96.31 247 THR A CA 1
ATOM 1903 C C . THR A 1 247 ? 0.706 -0.948 4.475 1.00 96.31 247 THR A C 1
ATOM 1905 O O . THR A 1 247 ? 1.002 -2.074 4.870 1.00 96.31 247 THR A O 1
ATOM 1908 N N . GLY A 1 248 ? 1.403 -0.292 3.555 1.00 93.69 248 GLY A N 1
ATOM 1909 C CA . GLY A 1 248 ? 2.694 -0.680 3.000 1.00 93.69 248 GLY A CA 1
ATOM 1910 C C . GLY A 1 248 ? 3.750 0.396 3.233 1.00 93.69 248 GLY A C 1
ATOM 1911 O O . GLY A 1 248 ? 3.869 0.935 4.335 1.00 93.69 248 GLY A O 1
ATOM 1912 N N . HIS A 1 249 ? 4.481 0.720 2.174 1.00 92.19 249 HIS A N 1
ATOM 1913 C CA . HIS A 1 249 ? 5.519 1.734 2.017 1.00 92.19 249 HIS A CA 1
ATOM 1914 C C . HIS A 1 249 ? 6.828 1.476 2.776 1.00 92.19 249 HIS A C 1
ATOM 1916 O O . HIS A 1 249 ? 7.915 1.669 2.244 1.00 92.19 249 HIS A O 1
ATOM 1922 N N . PHE A 1 250 ? 6.771 1.031 4.034 1.00 83.69 250 PHE A N 1
ATOM 1923 C CA . PHE A 1 250 ? 7.982 0.883 4.858 1.00 83.69 250 PHE A CA 1
ATOM 1924 C C . PHE A 1 250 ? 8.751 -0.413 4.623 1.00 83.69 250 PHE A C 1
ATOM 1926 O O . PHE A 1 250 ? 9.776 -0.633 5.271 1.00 83.69 250 PHE A O 1
ATOM 1933 N N . HIS A 1 251 ? 8.267 -1.281 3.733 1.00 87.56 251 HIS A N 1
ATOM 1934 C CA . HIS A 1 251 ? 8.910 -2.547 3.393 1.00 87.56 251 HIS A CA 1
ATOM 1935 C C . HIS A 1 251 ? 9.058 -3.522 4.583 1.00 87.56 251 HIS A C 1
ATOM 1937 O O . HIS A 1 251 ? 9.768 -4.526 4.485 1.00 87.56 251 HIS A O 1
ATOM 1943 N N . LYS A 1 252 ? 8.380 -3.249 5.708 1.00 81.75 252 LYS A N 1
ATOM 1944 C CA . LYS A 1 252 ? 8.535 -3.923 7.004 1.00 81.75 252 LYS A CA 1
ATOM 1945 C C . LYS A 1 252 ? 7.195 -4.245 7.651 1.00 81.75 252 LYS A C 1
ATOM 1947 O O . LYS A 1 252 ? 6.245 -3.472 7.547 1.00 81.75 252 LYS A O 1
ATOM 1952 N N . GLY A 1 253 ? 7.151 -5.359 8.378 1.00 84.69 253 GLY A N 1
ATOM 1953 C CA . GLY A 1 253 ? 5.971 -5.774 9.130 1.00 84.69 253 GLY A CA 1
ATOM 1954 C C . GLY A 1 253 ? 5.859 -5.078 10.481 1.00 84.69 253 GLY A C 1
ATOM 1955 O O . GLY A 1 253 ? 6.367 -5.589 11.473 1.00 84.69 253 GLY A O 1
ATOM 1956 N N . LEU A 1 254 ? 5.184 -3.935 10.552 1.00 82.69 254 LEU A N 1
ATOM 1957 C CA . LEU A 1 254 ? 5.085 -3.139 11.781 1.00 82.69 254 LEU A CA 1
ATOM 1958 C C . LEU A 1 254 ? 3.682 -3.223 12.381 1.00 82.69 254 LEU A C 1
ATOM 1960 O O . LEU A 1 254 ? 2.691 -3.141 11.654 1.00 82.69 254 LEU A O 1
ATOM 1964 N N . ASP A 1 255 ? 3.600 -3.357 13.704 1.00 86.75 255 ASP A N 1
ATOM 1965 C CA . ASP A 1 255 ? 2.346 -3.243 14.450 1.00 86.75 255 ASP A CA 1
ATOM 1966 C C . ASP A 1 255 ? 2.274 -1.871 15.129 1.00 86.75 255 ASP A C 1
ATOM 1968 O O . ASP A 1 255 ? 3.162 -1.496 15.890 1.00 86.75 255 ASP A O 1
ATOM 1972 N N . TRP A 1 256 ? 1.215 -1.122 14.829 1.00 82.94 256 TRP A N 1
ATOM 1973 C CA . TRP A 1 256 ? 0.964 0.221 15.351 1.00 82.94 256 TRP A CA 1
ATOM 1974 C C . TRP A 1 256 ? -0.196 0.242 16.352 1.00 82.94 256 TRP A C 1
ATOM 1976 O O . TRP A 1 256 ? -0.756 1.305 16.627 1.00 82.94 256 TRP A O 1
ATOM 1986 N N . GLY A 1 257 ? -0.611 -0.921 16.867 1.00 78.69 257 GLY A N 1
ATOM 1987 C CA . GLY A 1 257 ? -1.771 -1.051 17.750 1.00 78.69 257 GLY A CA 1
ATOM 1988 C C . GLY A 1 257 ? -1.697 -0.223 19.039 1.00 78.69 257 GLY A C 1
ATOM 1989 O O . GLY A 1 257 ? -2.739 0.110 19.593 1.00 78.69 257 GLY A O 1
ATOM 1990 N N . SER A 1 258 ? -0.498 0.146 19.500 1.00 76.56 258 SER A N 1
ATOM 1991 C CA . SER A 1 258 ? -0.294 1.051 20.642 1.00 76.56 258 SER A CA 1
ATOM 1992 C C . SER A 1 258 ? -0.294 2.538 20.259 1.00 76.56 258 SER A C 1
ATOM 1994 O O . SER A 1 258 ? -0.467 3.396 21.123 1.00 76.56 258 SER A O 1
ATOM 1996 N N . THR A 1 259 ? -0.114 2.861 18.976 1.00 76.75 259 THR A N 1
ATOM 1997 C CA . THR A 1 259 ? 0.005 4.236 18.469 1.00 76.75 259 THR A CA 1
ATOM 1998 C C . THR A 1 259 ? -1.350 4.833 18.090 1.00 76.75 259 THR A C 1
ATOM 2000 O O . THR A 1 259 ? -1.607 6.010 18.347 1.00 76.75 259 THR A O 1
ATOM 2003 N N . PHE A 1 260 ? -2.213 4.043 17.450 1.00 81.75 260 PHE A N 1
ATOM 2004 C CA . PHE A 1 260 ? -3.511 4.499 16.952 1.00 81.75 260 PHE A CA 1
ATOM 2005 C C . PHE A 1 260 ? -4.656 3.921 17.791 1.00 81.75 260 PHE A C 1
ATOM 2007 O O . PHE A 1 260 ? -4.541 2.808 18.299 1.00 81.75 260 PHE A O 1
ATOM 2014 N N . PRO A 1 261 ? -5.802 4.621 17.906 1.00 80.06 261 PRO A N 1
ATOM 2015 C CA . PRO A 1 261 ? -6.946 4.140 18.689 1.00 80.06 261 PRO A CA 1
ATOM 2016 C C . PRO A 1 261 ? -7.686 2.953 18.039 1.00 80.06 261 PRO A C 1
ATOM 2018 O O . PRO A 1 261 ? -8.727 2.521 18.532 1.00 80.06 261 PRO A O 1
ATOM 2021 N N . PHE A 1 262 ? -7.172 2.429 16.927 1.00 87.00 262 PHE A N 1
ATOM 2022 C CA . PHE A 1 262 ? -7.704 1.294 16.183 1.00 87.00 262 PHE A CA 1
ATOM 2023 C C . PHE A 1 262 ? -6.546 0.434 15.643 1.00 87.00 262 PHE A C 1
ATOM 2025 O O . PHE A 1 262 ? -5.470 0.969 15.351 1.00 87.00 262 PHE A O 1
ATOM 2032 N N . PRO A 1 263 ? -6.747 -0.888 15.465 1.00 93.56 263 PRO A N 1
ATOM 2033 C CA . PRO A 1 263 ? -5.705 -1.776 14.958 1.00 93.56 263 PRO A CA 1
ATOM 2034 C C . PRO A 1 263 ? -5.152 -1.290 13.617 1.00 93.56 263 PRO A C 1
ATOM 2036 O O . PRO A 1 263 ? -5.900 -1.118 12.653 1.00 93.56 263 PRO A O 1
ATOM 2039 N N . THR A 1 264 ? -3.838 -1.079 13.560 1.00 92.75 264 THR A N 1
ATOM 2040 C CA . THR A 1 264 ? -3.141 -0.589 12.367 1.00 92.75 264 THR A CA 1
ATOM 2041 C C . THR A 1 264 ? -1.842 -1.356 12.190 1.00 92.75 264 THR A C 1
ATOM 2043 O O . THR A 1 264 ? -1.085 -1.503 13.146 1.00 92.75 264 THR A O 1
ATOM 2046 N N . ARG A 1 265 ? -1.572 -1.857 10.982 1.00 94.06 265 ARG A N 1
ATOM 2047 C CA . ARG A 1 265 ? -0.349 -2.615 10.685 1.00 94.06 265 ARG A CA 1
ATOM 2048 C C . ARG A 1 265 ? 0.228 -2.246 9.328 1.00 94.06 265 ARG A C 1
ATOM 2050 O O . ARG A 1 265 ? -0.517 -2.140 8.357 1.00 94.06 265 ARG A O 1
ATOM 2057 N N . THR A 1 266 ? 1.548 -2.129 9.259 1.00 91.19 266 THR A N 1
ATOM 2058 C CA . THR A 1 266 ? 2.282 -2.079 7.991 1.00 91.19 266 THR A CA 1
ATOM 2059 C C . THR A 1 266 ? 2.722 -3.483 7.607 1.00 91.19 266 THR A C 1
ATOM 2061 O O . THR A 1 266 ? 3.162 -4.245 8.465 1.00 91.19 266 THR A O 1
ATOM 2064 N N . LEU A 1 267 ? 2.598 -3.837 6.333 1.00 94.31 267 LEU A N 1
ATOM 2065 C CA . LEU A 1 267 ? 3.006 -5.128 5.796 1.00 94.31 267 LEU A CA 1
ATOM 2066 C C . LEU A 1 267 ? 4.398 -5.033 5.141 1.00 94.31 267 LEU A C 1
ATOM 2068 O O . LEU A 1 267 ? 4.693 -4.035 4.484 1.00 94.31 267 LEU A O 1
ATOM 2072 N N . PRO A 1 268 ? 5.248 -6.067 5.279 1.00 90.38 268 PRO A N 1
ATOM 2073 C CA . PRO A 1 268 ? 6.535 -6.150 4.603 1.00 90.38 268 PRO A CA 1
ATOM 2074 C C . PRO A 1 268 ? 6.396 -6.402 3.094 1.00 90.38 268 PRO A C 1
ATOM 2076 O O . PRO A 1 268 ? 5.377 -6.910 2.622 1.00 90.38 268 PRO A O 1
ATOM 2079 N N . ALA A 1 269 ? 7.459 -6.098 2.348 1.00 89.62 269 ALA A N 1
ATOM 2080 C CA . ALA A 1 269 ? 7.465 -6.120 0.884 1.00 89.62 269 ALA A CA 1
ATOM 2081 C C . ALA A 1 269 ? 7.740 -7.508 0.292 1.00 89.62 269 ALA A C 1
ATOM 2083 O O . ALA A 1 269 ? 8.757 -8.130 0.614 1.00 89.62 269 ALA A O 1
ATOM 2084 N N . VAL A 1 270 ? 6.963 -7.955 -0.694 1.00 90.94 270 VAL A N 1
ATOM 2085 C CA . VAL A 1 270 ? 7.234 -9.201 -1.444 1.00 90.94 270 VAL A CA 1
ATOM 2086 C C . VAL A 1 270 ? 8.586 -9.161 -2.150 1.00 90.94 270 VAL A C 1
ATOM 2088 O O . VAL A 1 270 ? 9.248 -10.193 -2.300 1.00 90.94 270 VAL A O 1
ATOM 2091 N N . ARG A 1 271 ? 9.046 -7.968 -2.543 1.00 85.12 271 ARG A N 1
ATOM 2092 C CA . ARG A 1 271 ? 10.380 -7.805 -3.125 1.00 85.12 271 ARG A CA 1
ATOM 2093 C C . ARG A 1 271 ? 11.505 -8.279 -2.216 1.00 85.12 271 ARG A C 1
ATOM 2095 O O . ARG A 1 271 ? 12.524 -8.633 -2.781 1.00 85.12 271 ARG A O 1
ATOM 2102 N N . TYR A 1 272 ? 11.360 -8.354 -0.885 1.00 81.81 272 TYR A N 1
ATOM 2103 C CA . TYR A 1 272 ? 12.395 -8.899 0.019 1.00 81.81 272 TYR A CA 1
ATOM 2104 C C . TYR A 1 272 ? 12.233 -10.397 0.291 1.00 81.81 272 TYR A C 1
ATOM 2106 O O . TYR A 1 272 ? 13.229 -11.111 0.379 1.00 81.81 272 TYR A O 1
ATOM 2114 N N . SER A 1 273 ? 10.998 -10.900 0.358 1.00 85.00 273 SER A N 1
ATOM 2115 C CA . SER A 1 273 ? 10.723 -12.320 0.591 1.00 85.00 273 SER A CA 1
ATOM 2116 C C . SER A 1 273 ? 9.422 -12.765 -0.070 1.00 85.00 273 SER A C 1
ATOM 2118 O O . SER A 1 273 ? 8.390 -12.105 0.027 1.00 85.00 273 SER A O 1
ATOM 2120 N N . ALA A 1 274 ? 9.439 -13.958 -0.671 1.00 85.12 274 ALA A N 1
ATOM 2121 C CA . ALA A 1 274 ? 8.237 -14.597 -1.212 1.00 85.12 274 ALA A CA 1
ATOM 2122 C C . ALA A 1 274 ? 7.191 -14.945 -0.131 1.00 85.12 274 ALA A C 1
ATOM 2124 O O . ALA A 1 274 ? 6.052 -15.256 -0.466 1.00 85.12 274 ALA A O 1
ATOM 2125 N N . GLN A 1 275 ? 7.570 -14.892 1.151 1.00 87.44 275 GLN A N 1
ATOM 2126 C CA . GLN A 1 275 ? 6.699 -15.128 2.306 1.00 87.44 275 GLN A CA 1
ATOM 2127 C C . GLN A 1 275 ? 6.074 -13.834 2.853 1.00 87.44 275 GLN A C 1
ATOM 2129 O O . GLN A 1 275 ? 5.303 -13.878 3.814 1.00 87.44 275 GLN A O 1
ATOM 2134 N N . ASN A 1 276 ? 6.370 -12.676 2.255 1.00 90.88 276 ASN A N 1
ATOM 2135 C CA . ASN A 1 276 ? 5.813 -11.377 2.646 1.00 90.88 276 ASN A CA 1
ATOM 2136 C C . ASN A 1 276 ? 4.412 -11.147 2.057 1.00 90.88 276 ASN A C 1
ATOM 2138 O O . ASN A 1 276 ? 4.119 -10.159 1.392 1.00 90.88 276 ASN A O 1
ATOM 2142 N N . PHE A 1 277 ? 3.532 -12.102 2.326 1.00 93.38 277 PHE A N 1
ATOM 2143 C CA . PHE A 1 277 ? 2.083 -12.001 2.187 1.00 93.38 277 PHE A CA 1
ATOM 2144 C C . PHE A 1 277 ? 1.453 -12.487 3.486 1.00 93.38 277 PHE A C 1
ATOM 2146 O O . PHE A 1 277 ? 2.142 -13.140 4.245 1.00 93.38 277 PHE A O 1
ATOM 2153 N N . PHE A 1 278 ? 0.176 -12.253 3.762 1.00 94.75 278 PHE A N 1
ATOM 2154 C CA . PHE A 1 278 ? -0.448 -12.771 4.992 1.00 94.75 278 PHE A CA 1
ATOM 2155 C C . PHE A 1 278 ? -1.872 -13.252 4.745 1.00 94.75 278 PHE A C 1
ATOM 2157 O O . PHE A 1 278 ? -2.526 -12.789 3.804 1.00 94.75 278 PHE A O 1
ATOM 2164 N N . ILE A 1 279 ? -2.340 -14.172 5.586 1.00 94.75 279 ILE A N 1
ATOM 2165 C CA . ILE A 1 279 ? -3.710 -14.684 5.590 1.00 94.75 279 ILE A CA 1
ATOM 2166 C C . ILE A 1 279 ? -4.459 -14.069 6.767 1.00 94.75 279 ILE A C 1
ATOM 2168 O O . ILE A 1 279 ? -4.075 -14.222 7.929 1.00 94.75 279 ILE A O 1
ATOM 2172 N N . LEU A 1 280 ? -5.544 -13.374 6.439 1.00 95.62 280 LEU A N 1
ATOM 2173 C CA . LEU A 1 280 ? -6.422 -12.710 7.384 1.00 95.62 280 LEU A CA 1
ATOM 2174 C C . LEU A 1 280 ? -7.819 -13.329 7.312 1.00 95.62 280 LEU A C 1
ATOM 2176 O O . LEU A 1 280 ? -8.517 -13.214 6.304 1.00 95.62 280 LEU A O 1
ATOM 2180 N N . ASP A 1 281 ? -8.250 -13.945 8.403 1.00 95.19 281 ASP A N 1
ATOM 2181 C CA . ASP A 1 281 ? -9.599 -14.471 8.559 1.00 95.19 281 ASP A CA 1
ATOM 2182 C C . ASP A 1 281 ? -10.516 -13.394 9.146 1.00 95.19 281 ASP A C 1
ATOM 2184 O O . ASP A 1 281 ? -10.240 -12.823 10.203 1.00 95.19 281 ASP A O 1
ATOM 2188 N N . LEU A 1 282 ? -11.620 -13.118 8.453 1.00 96.25 282 LEU A N 1
ATOM 2189 C CA . LEU A 1 282 ? -12.627 -12.134 8.840 1.00 96.25 282 LEU A CA 1
ATOM 2190 C C . LEU A 1 282 ? -13.876 -12.841 9.379 1.00 96.25 282 LEU A C 1
ATOM 2192 O O . LEU A 1 282 ? -14.539 -13.593 8.652 1.00 96.25 282 LEU A O 1
ATOM 2196 N N . HIS A 1 283 ? -14.228 -12.574 10.639 1.00 96.50 283 HIS A N 1
ATOM 2197 C CA . HIS A 1 283 ? -15.328 -13.249 11.331 1.00 96.50 283 HIS A CA 1
ATOM 2198 C C . HIS A 1 283 ? -16.632 -12.439 11.267 1.00 96.50 283 HIS A C 1
ATOM 2200 O O . HIS A 1 283 ? -16.596 -11.208 11.261 1.00 96.50 283 HIS A O 1
ATOM 2206 N N . PRO A 1 284 ? -17.816 -13.080 11.213 1.00 95.69 284 PRO A N 1
ATOM 2207 C CA . PRO A 1 284 ? -19.101 -12.383 11.070 1.00 95.69 284 PRO A CA 1
ATOM 2208 C C . PRO A 1 284 ? -19.422 -11.318 12.130 1.00 95.69 284 PRO A C 1
ATOM 2210 O O . PRO A 1 284 ? -20.201 -10.412 11.846 1.00 95.69 284 PRO A O 1
ATOM 2213 N N . ASP A 1 285 ? -18.849 -11.429 13.327 1.00 96.00 285 ASP A N 1
ATOM 2214 C CA . ASP A 1 285 ? -19.032 -10.500 14.451 1.00 96.00 285 ASP A CA 1
ATOM 2215 C C . ASP A 1 285 ? -18.139 -9.244 14.372 1.00 96.00 285 ASP A C 1
ATOM 2217 O O . ASP A 1 285 ? -18.210 -8.356 15.225 1.00 96.00 285 ASP A O 1
ATOM 2221 N N . GLY A 1 286 ? -17.299 -9.158 13.339 1.00 95.44 286 GLY A N 1
ATOM 2222 C CA . GLY A 1 286 ? -16.376 -8.051 13.131 1.00 95.44 286 GLY A CA 1
ATOM 2223 C C . GLY A 1 286 ? -15.025 -8.223 13.809 1.00 95.44 286 GLY A C 1
ATOM 2224 O O . GLY A 1 286 ? -14.202 -7.314 13.703 1.00 95.44 286 GLY A O 1
ATOM 2225 N N . SER A 1 287 ? -14.779 -9.354 14.470 1.00 97.00 287 SER A N 1
ATOM 2226 C CA . SER A 1 287 ? -13.429 -9.755 14.858 1.00 97.00 287 SER A CA 1
ATOM 2227 C C . SER A 1 287 ? -12.653 -10.298 13.651 1.00 97.00 287 SER A C 1
ATOM 2229 O O . SER A 1 287 ? -13.227 -10.674 12.624 1.00 97.00 287 SER A O 1
ATOM 2231 N N . PHE A 1 288 ? -11.329 -10.327 13.754 1.00 95.69 288 PHE A N 1
ATOM 2232 C CA . PHE A 1 288 ? -10.449 -10.907 12.744 1.00 95.69 288 PHE A CA 1
ATOM 2233 C C . PHE A 1 288 ? -9.318 -11.679 13.421 1.00 95.69 288 PHE A C 1
ATOM 2235 O O . PHE A 1 288 ? -8.983 -11.420 14.577 1.00 95.69 288 PHE A O 1
ATOM 2242 N N . SER A 1 289 ? -8.715 -12.613 12.697 1.00 94.94 289 SER A N 1
ATOM 2243 C CA . SER A 1 289 ? -7.535 -13.349 13.149 1.00 94.94 289 SER A CA 1
ATOM 2244 C C . SER A 1 289 ? -6.540 -13.507 12.014 1.00 94.94 289 SER A C 1
ATOM 2246 O O . SER A 1 289 ? -6.922 -13.684 10.862 1.00 94.94 289 SER A O 1
ATOM 2248 N N . TRP A 1 290 ? -5.257 -13.471 12.345 1.00 92.56 290 TRP A N 1
ATOM 2249 C CA . TRP A 1 290 ? -4.202 -13.776 11.391 1.00 92.56 290 TRP A CA 1
ATOM 2250 C C . TRP A 1 290 ? -3.854 -15.249 11.488 1.00 92.56 290 TRP A C 1
ATOM 2252 O O . TRP A 1 290 ? -3.545 -15.727 12.578 1.00 92.56 290 TRP A O 1
ATOM 2262 N N . SER A 1 291 ? -3.875 -15.961 10.368 1.00 90.31 291 SER A N 1
ATOM 2263 C CA . SER A 1 291 ? -3.489 -17.373 10.371 1.00 90.31 291 SER A CA 1
ATOM 2264 C C . SER A 1 291 ? -1.967 -17.541 10.416 1.00 90.31 291 SER A C 1
ATOM 2266 O O . SER A 1 291 ? -1.482 -18.610 10.770 1.00 90.31 291 SER A O 1
ATOM 2268 N N . ASP A 1 292 ? -1.217 -16.506 10.023 1.00 89.56 292 ASP A N 1
ATOM 2269 C CA . ASP A 1 292 ? 0.229 -16.582 9.827 1.00 89.56 292 ASP A CA 1
ATOM 2270 C C . ASP A 1 292 ? 0.987 -15.292 10.180 1.00 89.56 292 ASP A C 1
ATOM 2272 O O . ASP A 1 292 ? 2.089 -15.092 9.683 1.00 89.56 292 ASP A O 1
ATOM 2276 N N . TRP A 1 293 ? 0.444 -14.409 11.031 1.00 90.00 293 TRP A N 1
ATOM 2277 C CA . TRP A 1 293 ? 1.147 -13.167 11.410 1.00 90.00 293 TRP A CA 1
ATOM 2278 C C . TRP A 1 293 ? 2.466 -13.421 12.134 1.00 90.00 293 TRP A C 1
ATOM 2280 O O . TRP A 1 293 ? 3.408 -12.666 11.930 1.00 90.00 293 TRP A O 1
ATOM 2290 N N . ASP A 1 294 ? 2.568 -14.506 12.901 1.00 87.56 294 ASP A N 1
ATOM 2291 C CA . ASP A 1 294 ? 3.759 -14.843 13.693 1.00 87.56 294 ASP A CA 1
ATOM 2292 C C . ASP A 1 294 ? 5.019 -15.068 12.846 1.00 87.56 294 ASP A C 1
ATOM 2294 O O . ASP A 1 294 ? 6.127 -15.123 13.374 1.00 87.56 294 ASP A O 1
ATOM 2298 N N . LYS A 1 295 ? 4.882 -15.181 11.520 1.00 86.06 295 LYS A N 1
ATOM 2299 C CA . LYS A 1 295 ? 6.037 -15.188 10.619 1.00 86.06 295 LYS A CA 1
ATOM 2300 C C . LYS A 1 295 ? 6.741 -13.840 10.523 1.00 86.06 295 LYS A C 1
ATOM 2302 O O . LYS A 1 295 ? 7.897 -13.805 10.111 1.00 86.06 295 LYS A O 1
ATOM 2307 N N . ASN A 1 296 ? 6.043 -12.762 10.869 1.00 82.31 296 ASN A N 1
ATOM 2308 C CA . ASN A 1 296 ? 6.592 -11.425 10.968 1.00 82.31 296 ASN A CA 1
ATOM 2309 C C . ASN A 1 296 ? 7.410 -11.305 12.257 1.00 82.31 296 ASN A C 1
ATOM 2311 O O . ASN A 1 296 ? 6.855 -11.261 13.354 1.00 82.31 296 ASN A O 1
ATOM 2315 N N . ARG A 1 297 ? 8.735 -11.221 12.126 1.00 71.94 297 ARG A N 1
ATOM 2316 C CA . ARG A 1 297 ? 9.678 -11.116 13.250 1.00 71.94 297 ARG A CA 1
ATOM 2317 C C . ARG A 1 297 ? 9.753 -9.697 13.829 1.00 71.94 297 ARG A C 1
ATOM 2319 O O . ARG A 1 297 ? 10.826 -9.117 13.913 1.00 71.94 297 ARG A O 1
ATOM 2326 N N . GLY A 1 298 ? 8.611 -9.103 14.165 1.00 65.81 298 GLY A N 1
ATOM 2327 C CA . GLY A 1 298 ? 8.571 -7.815 14.867 1.00 65.81 298 GLY A CA 1
ATOM 2328 C C . GLY A 1 298 ? 9.195 -6.636 14.107 1.00 65.81 298 GLY A C 1
ATOM 2329 O O . GLY A 1 298 ? 9.888 -5.828 14.714 1.00 65.81 298 GLY A O 1
ATOM 2330 N N . GLY A 1 299 ? 8.966 -6.518 12.793 1.00 68.06 299 GLY A N 1
ATOM 2331 C CA . GLY A 1 299 ? 9.444 -5.362 12.013 1.00 68.06 299 GLY A CA 1
ATOM 2332 C C . GLY A 1 299 ? 10.566 -5.652 11.024 1.00 68.06 299 GLY A C 1
ATOM 2333 O O . GLY A 1 299 ? 11.060 -4.722 10.381 1.00 68.06 299 GLY A O 1
ATOM 2334 N N . GLY A 1 300 ? 10.952 -6.918 10.865 1.00 69.75 300 GLY A N 1
ATOM 2335 C CA . GLY A 1 300 ? 11.885 -7.342 9.826 1.00 69.75 300 GLY A CA 1
ATOM 2336 C C . GLY A 1 300 ? 11.367 -7.070 8.409 1.00 69.75 300 GLY A C 1
ATOM 2337 O O . GLY A 1 300 ? 10.160 -6.956 8.158 1.00 69.75 300 GLY A O 1
ATOM 2338 N N . ARG A 1 301 ? 12.300 -6.995 7.453 1.00 75.19 301 ARG A N 1
ATOM 2339 C CA . ARG A 1 301 ? 11.979 -7.013 6.014 1.00 75.19 301 ARG A CA 1
ATOM 2340 C C . ARG A 1 301 ? 11.630 -8.414 5.529 1.00 75.19 301 ARG A C 1
ATOM 2342 O O . ARG A 1 301 ? 11.117 -8.570 4.424 1.00 75.19 301 ARG A O 1
ATOM 2349 N N . CYS A 1 302 ? 11.892 -9.430 6.346 1.00 76.06 302 CYS A N 1
ATOM 2350 C CA . CYS A 1 302 ? 11.723 -10.823 5.993 1.00 76.06 302 CYS A CA 1
ATOM 2351 C C . CYS A 1 302 ? 10.912 -11.597 7.016 1.00 76.06 302 CYS A C 1
ATOM 2353 O O . CYS A 1 302 ? 11.037 -11.415 8.225 1.00 76.06 302 CYS A O 1
ATOM 2355 N N . ASN A 1 303 ? 10.111 -12.503 6.472 1.00 79.69 303 ASN A N 1
ATOM 2356 C CA . ASN A 1 303 ? 9.251 -13.398 7.216 1.00 79.69 303 ASN A CA 1
ATOM 2357 C C . ASN A 1 303 ? 9.788 -14.828 7.226 1.00 79.69 303 ASN A C 1
ATOM 2359 O O . ASN A 1 303 ? 10.401 -15.268 6.251 1.00 79.69 303 ASN A O 1
ATOM 2363 N N . ASP A 1 304 ? 9.459 -15.569 8.285 1.00 77.38 304 ASP A N 1
ATOM 2364 C CA . ASP A 1 304 ? 9.691 -17.013 8.373 1.00 77.38 304 ASP A CA 1
ATOM 2365 C C . ASP A 1 304 ? 9.072 -17.797 7.210 1.00 77.38 304 ASP A C 1
ATOM 2367 O O . ASP A 1 304 ? 8.079 -17.383 6.603 1.00 77.38 304 ASP A O 1
ATOM 2371 N N . TRP A 1 305 ? 9.632 -18.981 6.934 1.00 77.00 305 TRP A N 1
ATOM 2372 C CA . TRP A 1 305 ? 9.128 -19.851 5.876 1.00 77.00 305 TRP A CA 1
ATOM 2373 C C . TRP A 1 305 ? 7.928 -20.667 6.343 1.00 77.00 305 TRP A C 1
ATOM 2375 O O . TRP A 1 305 ? 8.002 -21.415 7.323 1.00 77.00 305 TRP A O 1
ATOM 2385 N N . TRP A 1 306 ? 6.818 -20.527 5.623 1.00 82.56 306 TRP A N 1
ATOM 2386 C CA . TRP A 1 306 ? 5.563 -21.213 5.902 1.00 82.56 306 TRP A CA 1
ATOM 2387 C C . TRP A 1 306 ? 5.104 -21.988 4.665 1.00 82.56 306 TRP A C 1
ATOM 2389 O O . TRP A 1 306 ? 5.294 -21.558 3.526 1.00 82.56 306 TRP A O 1
ATOM 2399 N N . THR A 1 307 ? 4.487 -23.148 4.889 1.00 81.75 307 THR A N 1
ATOM 2400 C CA . THR A 1 307 ? 3.830 -23.934 3.833 1.00 81.75 307 THR A CA 1
ATOM 2401 C C . THR A 1 307 ? 2.337 -23.983 4.057 1.00 81.75 307 THR A C 1
ATOM 2403 O O . THR A 1 307 ? 1.880 -24.124 5.189 1.00 81.75 307 THR A O 1
ATOM 2406 N N . TYR A 1 308 ? 1.582 -23.985 2.965 1.00 82.00 308 TYR A N 1
ATOM 2407 C CA . TYR A 1 308 ? 0.122 -23.930 2.990 1.00 82.00 308 TYR A CA 1
ATOM 2408 C C . TYR A 1 308 ? -0.512 -25.186 2.378 1.00 82.00 308 TYR A C 1
ATOM 2410 O O . TYR A 1 308 ? -1.614 -25.137 1.842 1.00 82.00 308 TYR A O 1
ATOM 2418 N N . ASN A 1 309 ? 0.188 -26.325 2.458 1.00 73.12 309 ASN A N 1
ATOM 2419 C CA . ASN A 1 309 ? -0.205 -27.607 1.867 1.00 73.12 309 ASN A CA 1
ATOM 2420 C C . ASN A 1 309 ? -1.435 -28.216 2.567 1.00 73.12 309 ASN A C 1
ATOM 2422 O O . ASN A 1 309 ? -1.320 -29.165 3.337 1.00 73.12 309 ASN A O 1
ATOM 2426 N N . GLY A 1 310 ? -2.626 -27.686 2.283 1.00 63.91 310 GLY A N 1
ATOM 2427 C CA . GLY A 1 310 ? -3.894 -28.288 2.703 1.00 63.91 310 GLY A CA 1
ATOM 2428 C C . GLY A 1 310 ? -4.492 -27.778 4.019 1.00 63.91 310 GLY A C 1
ATOM 2429 O O . GLY A 1 310 ? -5.458 -28.379 4.484 1.00 63.91 310 GLY A O 1
ATOM 2430 N N . GLY A 1 311 ? -3.994 -26.680 4.599 1.00 66.56 311 GLY A N 1
ATOM 2431 C CA . GLY A 1 311 ? -4.570 -26.101 5.820 1.00 66.56 311 GLY A CA 1
ATOM 2432 C C . GLY A 1 311 ? -4.098 -24.681 6.146 1.00 66.56 311 GLY A C 1
ATOM 2433 O O . GLY A 1 311 ? -3.436 -24.038 5.327 1.00 66.56 311 GLY A O 1
ATOM 2434 N N . ALA A 1 312 ? -4.437 -24.216 7.358 1.00 63.62 312 ALA A N 1
ATOM 2435 C CA . ALA A 1 312 ? -3.870 -23.005 7.955 1.00 63.62 312 ALA A CA 1
ATOM 2436 C C . ALA A 1 312 ? -2.345 -23.167 7.998 1.00 63.62 312 ALA A C 1
ATOM 2438 O O . ALA A 1 312 ? -1.864 -24.222 8.414 1.00 63.62 312 ALA A O 1
ATOM 2439 N N . GLY A 1 313 ? -1.609 -22.189 7.464 1.00 75.06 313 GLY A N 1
ATOM 2440 C CA . GLY A 1 313 ? -0.182 -22.323 7.177 1.00 75.06 313 GLY A CA 1
ATOM 2441 C C . GLY A 1 313 ? 0.625 -22.915 8.336 1.00 75.06 313 GLY A C 1
ATOM 2442 O O . GLY A 1 313 ? 0.342 -22.672 9.504 1.00 75.06 313 GLY A O 1
ATOM 2443 N N . GLN A 1 314 ? 1.638 -23.705 8.002 1.00 76.50 314 GLN A N 1
ATOM 2444 C CA . GLN A 1 314 ? 2.520 -24.341 8.974 1.00 76.50 314 GLN A CA 1
ATOM 2445 C C . GLN A 1 314 ? 3.924 -23.770 8.836 1.00 76.50 314 GLN A C 1
ATOM 2447 O O . GLN A 1 314 ? 4.529 -23.881 7.763 1.00 76.50 314 GLN A O 1
ATOM 2452 N N . ARG A 1 315 ? 4.447 -23.199 9.926 1.00 78.44 315 ARG A N 1
ATOM 2453 C CA . ARG A 1 315 ? 5.848 -22.778 10.029 1.00 78.44 315 ARG A CA 1
ATOM 2454 C C . ARG A 1 315 ? 6.753 -23.978 9.755 1.00 78.44 315 ARG A C 1
ATOM 2456 O O . ARG A 1 315 ? 6.647 -24.996 10.432 1.00 78.44 315 ARG A O 1
ATOM 2463 N N . GLN A 1 316 ? 7.635 -23.853 8.772 1.00 72.50 316 GLN A N 1
ATOM 2464 C CA . GLN A 1 316 ? 8.608 -24.893 8.423 1.00 72.50 316 GLN A CA 1
ATOM 2465 C C . GLN A 1 316 ? 9.983 -24.629 9.028 1.00 72.50 316 GLN A C 1
ATOM 2467 O O . GLN A 1 316 ? 10.743 -25.561 9.267 1.00 72.50 316 GLN A O 1
ATOM 2472 N N . GLY A 1 317 ? 10.310 -23.364 9.277 1.00 61.28 317 GLY A N 1
ATOM 2473 C CA . GLY A 1 317 ? 11.597 -22.990 9.835 1.00 61.28 317 GLY A CA 1
ATOM 2474 C C . GLY A 1 317 ? 11.787 -21.485 9.903 1.00 61.28 317 GLY A C 1
ATOM 2475 O O . GLY A 1 317 ? 11.046 -20.705 9.296 1.00 61.28 317 GLY A O 1
ATOM 2476 N N . ALA A 1 318 ? 12.803 -21.098 10.663 1.00 58.81 318 ALA A N 1
ATOM 2477 C CA . ALA A 1 318 ? 13.357 -19.761 10.622 1.00 58.81 318 ALA A CA 1
ATOM 2478 C C . ALA A 1 318 ? 14.094 -19.564 9.284 1.00 58.81 318 ALA A C 1
ATOM 2480 O O . ALA A 1 318 ? 14.806 -20.461 8.841 1.00 58.81 318 ALA A O 1
ATOM 2481 N N . VAL A 1 319 ? 13.957 -18.394 8.655 1.00 56.97 319 VAL A N 1
ATOM 2482 C CA . VAL A 1 319 ? 14.940 -17.935 7.659 1.00 56.97 319 VAL A CA 1
ATOM 2483 C C . VAL A 1 319 ? 16.326 -17.952 8.307 1.00 56.97 319 VAL A C 1
ATOM 2485 O O . VAL A 1 319 ? 16.466 -17.450 9.430 1.00 56.97 319 VAL A O 1
ATOM 2488 N N . GLU A 1 320 ? 17.313 -18.536 7.619 1.00 45.75 320 GLU A N 1
ATOM 2489 C CA . GLU A 1 320 ? 18.719 -18.493 8.030 1.00 45.75 320 GLU A CA 1
ATOM 2490 C C . GLU A 1 320 ? 19.179 -17.035 8.128 1.00 45.75 320 GLU A C 1
ATOM 2492 O O . GLU A 1 320 ? 19.029 -16.250 7.191 1.00 45.75 320 GLU A O 1
ATOM 2497 N N . GLY A 1 321 ? 19.682 -16.669 9.308 1.00 42.91 321 GLY A N 1
ATOM 2498 C CA . GLY A 1 321 ? 20.118 -15.316 9.619 1.00 42.91 321 GLY A CA 1
ATOM 2499 C C . GLY A 1 321 ? 21.339 -14.939 8.793 1.00 42.91 321 GLY A C 1
ATOM 2500 O O . GLY A 1 321 ? 22.408 -15.506 8.990 1.00 42.91 321 GLY A O 1
ATOM 2501 N N . ASN A 1 322 ? 21.135 -14.028 7.847 1.00 43.97 322 ASN A N 1
ATOM 2502 C CA . ASN A 1 322 ? 22.040 -12.966 7.408 1.00 43.97 322 ASN A CA 1
ATOM 2503 C C . ASN A 1 322 ? 21.287 -12.220 6.295 1.00 43.97 322 ASN A C 1
ATOM 2505 O O . ASN A 1 322 ? 21.108 -12.776 5.213 1.00 43.97 322 ASN A O 1
ATOM 2509 N N . ASP A 1 323 ? 20.791 -11.006 6.569 1.00 49.88 323 ASP A N 1
ATOM 2510 C CA . ASP A 1 323 ? 19.927 -10.226 5.665 1.00 49.88 323 ASP A CA 1
ATOM 2511 C C . ASP A 1 323 ? 20.705 -9.153 4.865 1.00 49.88 323 ASP A C 1
ATOM 2513 O O . ASP A 1 323 ? 20.832 -8.008 5.298 1.00 49.88 323 ASP A O 1
ATOM 2517 N N . PRO A 1 324 ? 21.200 -9.474 3.651 1.00 45.69 324 PRO A N 1
ATOM 2518 C CA . PRO A 1 324 ? 21.481 -8.496 2.609 1.00 45.69 324 PRO A CA 1
ATOM 2519 C C . PRO A 1 324 ? 20.338 -8.433 1.572 1.00 45.69 324 PRO A C 1
ATOM 2521 O O . PRO A 1 324 ? 20.576 -8.098 0.412 1.00 45.69 324 PRO A O 1
ATOM 2524 N N . GLY A 1 325 ? 19.087 -8.729 1.954 1.00 42.50 325 GLY A N 1
ATOM 2525 C CA . GLY A 1 325 ? 17.887 -8.660 1.098 1.00 42.50 325 GLY A CA 1
ATOM 2526 C C . GLY A 1 325 ? 17.648 -9.905 0.287 1.00 42.50 325 GLY A C 1
ATOM 2527 O O . GLY A 1 325 ? 16.977 -9.870 -0.754 1.00 42.50 325 GLY A O 1
ATOM 2528 N N . ASP A 1 326 ? 18.241 -10.997 0.750 1.00 57.47 326 ASP A N 1
ATOM 2529 C CA . ASP A 1 326 ? 18.142 -12.337 0.205 1.00 57.47 326 ASP A CA 1
ATOM 2530 C C . ASP A 1 326 ? 17.846 -13.334 1.302 1.00 57.47 326 ASP A C 1
ATOM 2532 O O . ASP A 1 326 ? 18.678 -14.157 1.667 1.00 57.47 326 ASP A O 1
ATOM 2536 N N . CYS A 1 327 ? 16.655 -13.201 1.865 1.00 59.56 327 CYS A N 1
ATOM 2537 C CA . CYS A 1 327 ? 16.210 -14.015 2.977 1.00 59.56 327 CYS A CA 1
ATOM 2538 C C . CYS A 1 327 ? 16.044 -15.473 2.549 1.00 59.56 327 CYS A C 1
ATOM 2540 O O . CYS A 1 327 ? 14.972 -15.896 2.115 1.00 59.56 327 CYS A O 1
ATOM 2542 N N . GLY A 1 328 ? 17.153 -16.202 2.671 1.00 45.69 328 GLY A N 1
ATOM 2543 C CA . GLY A 1 328 ? 17.346 -17.575 2.241 1.00 45.69 328 GLY A CA 1
ATOM 2544 C C . GLY A 1 328 ? 17.646 -17.693 0.747 1.00 45.69 328 GLY A C 1
ATOM 2545 O O . GLY A 1 328 ? 16.881 -17.234 -0.103 1.00 45.69 328 GLY A O 1
ATOM 2546 N N . GLN A 1 329 ? 18.719 -18.417 0.416 1.00 44.06 329 GLN A N 1
ATOM 2547 C CA . GLN A 1 329 ? 18.733 -19.153 -0.844 1.00 44.06 329 GLN A CA 1
ATOM 2548 C C . GLN A 1 329 ? 17.556 -20.148 -0.763 1.00 44.06 329 GLN A C 1
ATOM 2550 O O . GLN A 1 329 ? 17.504 -20.926 0.193 1.00 44.06 329 GLN A O 1
ATOM 2555 N N . PRO A 1 330 ? 16.581 -20.139 -1.687 1.00 40.00 330 PRO A N 1
ATOM 2556 C CA . PRO A 1 330 ? 15.689 -21.291 -1.835 1.00 40.00 330 PRO A CA 1
ATOM 2557 C C . PRO A 1 330 ? 16.521 -22.580 -1.921 1.00 40.00 330 PRO A C 1
ATOM 2559 O O . PRO A 1 330 ? 17.633 -22.562 -2.452 1.00 40.00 330 PRO A O 1
ATOM 2562 N N . ALA A 1 331 ? 16.007 -23.693 -1.392 1.00 38.44 331 ALA A N 1
ATOM 2563 C CA . ALA A 1 331 ? 16.670 -24.983 -1.551 1.00 38.44 331 ALA A CA 1
ATOM 2564 C C . ALA A 1 331 ? 16.954 -25.216 -3.045 1.00 38.44 331 ALA A C 1
ATOM 2566 O O . ALA A 1 331 ? 16.036 -25.173 -3.864 1.00 38.44 331 ALA A O 1
ATOM 2567 N N . ALA A 1 332 ? 18.229 -25.401 -3.391 1.00 33.03 332 ALA A N 1
ATOM 2568 C CA . ALA A 1 332 ? 18.669 -25.533 -4.773 1.00 33.03 332 ALA A CA 1
ATOM 2569 C C . ALA A 1 332 ? 17.863 -26.625 -5.500 1.00 33.03 332 ALA A C 1
ATOM 2571 O O . ALA A 1 332 ? 17.856 -27.776 -5.060 1.00 33.03 332 ALA A O 1
ATOM 2572 N N . GLY A 1 333 ? 17.214 -26.276 -6.618 1.00 38.78 333 GLY A N 1
ATOM 2573 C CA . GLY A 1 333 ? 16.574 -27.262 -7.501 1.00 38.78 333 GLY A CA 1
ATOM 2574 C C . GLY A 1 333 ? 15.204 -26.890 -8.070 1.00 38.78 333 GLY A C 1
ATOM 2575 O O . GLY A 1 333 ? 14.737 -27.580 -8.974 1.00 38.78 333 GLY A O 1
ATOM 2576 N N . GLU A 1 334 ? 14.568 -25.806 -7.619 1.00 38.56 334 GLU A N 1
ATOM 2577 C CA . GLU A 1 334 ? 13.259 -25.374 -8.148 1.00 38.56 334 GLU A CA 1
ATOM 2578 C C . GLU A 1 334 ? 13.367 -24.286 -9.234 1.00 38.56 334 GLU A C 1
ATOM 2580 O O . GLU A 1 334 ? 12.439 -24.084 -10.017 1.00 38.56 334 GLU A O 1
ATOM 2585 N N . GLU A 1 335 ? 14.507 -23.597 -9.335 1.00 39.75 335 GLU A N 1
ATOM 2586 C CA . GLU A 1 335 ? 14.748 -22.512 -10.302 1.00 39.75 335 GLU A CA 1
ATOM 2587 C C . GLU A 1 335 ? 15.052 -23.017 -11.720 1.00 39.75 335 GLU A C 1
ATOM 2589 O O . GLU A 1 335 ? 15.001 -22.252 -12.681 1.00 39.75 335 GLU A O 1
ATOM 2594 N N . GLY A 1 336 ? 15.371 -24.306 -11.862 1.00 31.94 336 GLY A N 1
ATOM 2595 C CA . GLY A 1 336 ? 15.993 -24.886 -13.055 1.00 31.94 336 GLY A CA 1
ATOM 2596 C C . GLY A 1 336 ? 15.096 -25.086 -14.282 1.00 31.94 336 GLY A C 1
ATOM 2597 O O . GLY A 1 336 ? 15.524 -25.756 -15.217 1.00 31.94 336 GLY A O 1
ATOM 2598 N N . SER A 1 337 ? 13.869 -24.554 -14.311 1.00 37.12 337 SER A N 1
ATOM 2599 C CA . SER A 1 337 ? 12.947 -24.744 -15.448 1.00 37.12 337 SER A CA 1
ATOM 2600 C C . SER A 1 337 ? 12.700 -23.502 -16.310 1.00 37.12 337 SER A C 1
ATOM 2602 O O . SER A 1 337 ? 11.976 -23.603 -17.299 1.00 37.12 337 SER A O 1
ATOM 2604 N N . TRP A 1 338 ? 13.326 -22.358 -16.008 1.00 36.00 338 TRP A N 1
ATOM 2605 C CA . TRP A 1 338 ? 13.215 -21.151 -16.835 1.00 36.00 338 TRP A CA 1
ATOM 2606 C C . TRP A 1 338 ? 14.590 -20.548 -17.156 1.00 36.00 338 TRP A C 1
ATOM 2608 O O . TRP A 1 338 ? 15.353 -20.266 -16.233 1.00 36.00 338 TRP A O 1
ATOM 2618 N N . PRO A 1 339 ? 14.923 -20.321 -18.443 1.00 32.81 339 PRO A N 1
ATOM 2619 C CA . PRO A 1 339 ? 16.145 -19.629 -18.815 1.00 32.81 339 PRO A CA 1
ATOM 2620 C C . PRO A 1 339 ? 15.962 -18.137 -18.523 1.00 32.81 339 PRO A C 1
ATOM 2622 O O . PRO A 1 339 ? 15.207 -17.448 -19.206 1.00 32.81 339 PRO A O 1
ATOM 2625 N N . LEU A 1 340 ? 16.637 -17.643 -17.492 1.00 36.09 340 LEU A N 1
ATOM 2626 C CA . LEU A 1 340 ? 16.916 -16.220 -17.346 1.00 36.09 340 LEU A CA 1
ATOM 2627 C C . LEU A 1 340 ? 18.371 -15.998 -17.754 1.00 36.09 340 LEU A C 1
ATOM 2629 O O . LEU A 1 340 ? 19.244 -16.782 -17.376 1.00 36.09 340 LEU A O 1
ATOM 2633 N N . ASP A 1 341 ? 18.621 -14.957 -18.546 1.00 28.19 341 ASP A N 1
ATOM 2634 C CA . ASP A 1 341 ? 19.976 -14.607 -18.968 1.00 28.19 341 ASP A CA 1
ATOM 2635 C C . ASP A 1 341 ? 20.874 -14.312 -17.744 1.00 28.19 341 ASP A C 1
ATOM 2637 O O . ASP A 1 341 ? 20.387 -13.798 -16.729 1.00 28.19 341 ASP A O 1
ATOM 2641 N N . PRO A 1 342 ? 22.186 -14.619 -17.800 1.00 32.28 342 PRO A N 1
ATOM 2642 C CA . PRO A 1 342 ? 23.090 -14.399 -16.675 1.00 32.28 342 PRO A CA 1
ATOM 2643 C C . PRO A 1 342 ? 23.154 -12.912 -16.292 1.00 32.28 342 PRO A C 1
ATOM 2645 O O . PRO A 1 342 ? 23.509 -12.071 -17.118 1.00 32.28 342 PRO A O 1
ATOM 2648 N N . MET A 1 343 ? 22.870 -12.573 -15.029 1.00 32.69 343 MET A N 1
ATOM 2649 C CA . MET A 1 343 ? 23.102 -11.215 -14.523 1.00 32.69 343 MET A CA 1
ATOM 2650 C C . MET A 1 343 ? 24.608 -10.939 -14.372 1.00 32.69 343 MET A C 1
ATOM 2652 O O . MET A 1 343 ? 25.347 -11.742 -13.801 1.00 32.69 343 MET A O 1
ATOM 2656 N N . HIS A 1 344 ? 25.067 -9.797 -14.893 1.00 32.00 344 HIS A N 1
ATOM 2657 C CA . HIS A 1 344 ? 26.473 -9.378 -14.889 1.00 32.00 344 HIS A CA 1
ATOM 2658 C C . HIS A 1 344 ? 26.944 -8.748 -13.557 1.00 32.00 344 HIS A C 1
ATOM 2660 O O . HIS A 1 344 ? 26.158 -8.384 -12.690 1.00 32.00 344 HIS A O 1
ATOM 2666 N N . ASN A 1 345 ? 28.274 -8.655 -13.427 1.00 32.69 345 ASN A N 1
ATOM 2667 C CA . ASN A 1 345 ? 29.082 -8.441 -12.219 1.00 32.69 345 ASN A CA 1
ATOM 2668 C C . ASN A 1 345 ? 28.838 -7.112 -11.450 1.00 32.69 345 ASN A C 1
ATOM 2670 O O . ASN A 1 345 ? 28.645 -6.049 -12.040 1.00 32.69 345 ASN A O 1
ATOM 2674 N N . ARG A 1 346 ? 28.969 -7.194 -10.114 1.00 33.72 346 ARG A N 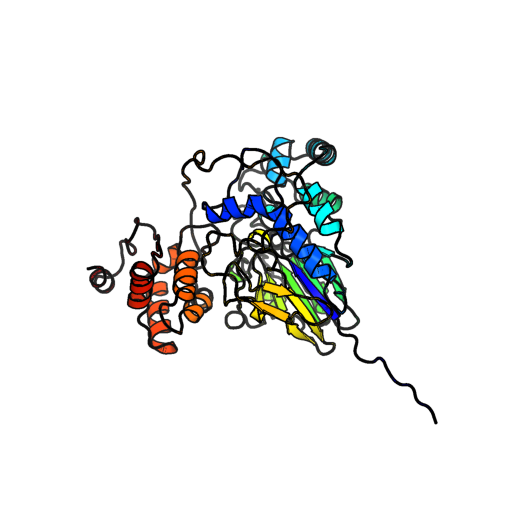1
ATOM 2675 C CA . ARG A 1 346 ? 28.715 -6.188 -9.055 1.00 33.72 346 ARG A CA 1
ATOM 2676 C C . ARG A 1 346 ? 29.561 -4.906 -9.148 1.00 33.72 346 ARG A C 1
ATOM 2678 O O . ARG A 1 346 ? 29.226 -3.901 -8.534 1.00 33.72 346 ARG A O 1
ATOM 2685 N N . SER A 1 347 ? 30.646 -4.905 -9.917 1.00 32.59 347 SER A N 1
ATOM 2686 C CA . SER A 1 347 ? 31.663 -3.841 -9.934 1.00 32.59 347 SER A CA 1
ATOM 2687 C C . SER A 1 347 ? 31.313 -2.575 -10.741 1.00 32.59 347 SER A C 1
ATOM 2689 O O . SER A 1 347 ? 32.207 -1.789 -11.040 1.00 32.59 347 SER A O 1
ATOM 2691 N N . SER A 1 348 ? 30.045 -2.350 -11.108 1.00 30.45 348 SER A N 1
ATOM 2692 C CA . SER A 1 348 ? 29.635 -1.265 -12.025 1.00 30.45 348 SER A CA 1
ATOM 2693 C C . SER A 1 348 ? 28.670 -0.218 -11.439 1.00 30.45 348 SER A C 1
ATOM 2695 O O . SER A 1 348 ? 28.121 0.592 -12.186 1.00 30.45 348 SER A O 1
ATOM 2697 N N . LEU A 1 349 ? 28.480 -0.184 -10.117 1.00 29.58 349 LEU A N 1
ATOM 2698 C CA . LEU A 1 349 ? 27.562 0.753 -9.452 1.00 29.58 349 LEU A CA 1
ATOM 2699 C C . LEU A 1 349 ? 28.272 2.068 -9.036 1.00 29.58 349 LEU A C 1
ATOM 2701 O O . LEU A 1 349 ? 29.268 1.998 -8.315 1.00 29.58 349 LEU A O 1
ATOM 2705 N N . PRO A 1 350 ? 27.797 3.264 -9.451 1.00 26.78 350 PRO A N 1
ATOM 2706 C CA . PRO A 1 350 ? 28.312 4.556 -8.976 1.00 26.78 350 PRO A CA 1
ATOM 2707 C C . PRO A 1 350 ? 27.709 4.988 -7.619 1.00 26.78 350 PRO A C 1
ATOM 2709 O O . PRO A 1 350 ? 26.672 4.477 -7.199 1.00 26.78 350 PRO A O 1
ATOM 2712 N N . SER A 1 351 ? 28.364 5.939 -6.932 1.00 32.19 351 SER A N 1
ATOM 2713 C CA . SER A 1 351 ? 28.006 6.411 -5.580 1.00 32.19 351 SER A CA 1
ATOM 2714 C C . SER A 1 351 ? 26.755 7.301 -5.542 1.00 32.19 351 SER A C 1
ATOM 2716 O O . SER A 1 351 ? 26.586 8.171 -6.395 1.00 32.19 351 SER A O 1
ATOM 2718 N N . ILE A 1 352 ? 25.929 7.118 -4.508 1.00 31.92 352 ILE A N 1
ATOM 2719 C CA . ILE A 1 352 ? 24.662 7.825 -4.259 1.00 31.92 352 ILE A CA 1
ATOM 2720 C C . ILE A 1 352 ? 24.896 9.001 -3.305 1.00 31.92 352 ILE A C 1
ATOM 2722 O O . ILE A 1 352 ? 25.477 8.797 -2.242 1.00 31.92 352 ILE A O 1
ATOM 2726 N N . ASP A 1 353 ? 24.371 10.184 -3.640 1.00 29.66 353 ASP A N 1
ATOM 2727 C CA . ASP A 1 353 ? 24.124 11.256 -2.671 1.00 29.66 353 ASP A CA 1
ATOM 2728 C C . ASP A 1 353 ? 22.874 12.076 -3.036 1.00 29.66 353 ASP A C 1
ATOM 2730 O O . ASP A 1 353 ? 22.710 12.476 -4.190 1.00 29.66 353 ASP A O 1
ATOM 2734 N N . ALA A 1 354 ? 22.056 12.327 -2.000 1.00 27.28 354 ALA A N 1
ATOM 2735 C CA . ALA A 1 354 ? 21.085 13.414 -1.767 1.00 27.28 354 ALA A CA 1
ATOM 2736 C C . ALA A 1 354 ? 19.659 12.947 -1.393 1.00 27.28 354 ALA A C 1
ATOM 2738 O O . ALA A 1 354 ? 18.850 12.620 -2.258 1.00 27.28 354 ALA A O 1
ATOM 2739 N N . PHE A 1 355 ? 19.310 13.037 -0.098 1.00 31.08 355 PHE A N 1
ATOM 2740 C CA . PHE A 1 355 ? 17.917 13.202 0.340 1.00 31.08 355 PHE A CA 1
ATOM 2741 C C . PHE A 1 355 ? 17.781 14.013 1.646 1.00 31.08 355 PHE A C 1
ATOM 2743 O O . PHE A 1 355 ? 18.674 14.014 2.496 1.00 31.08 355 PHE A O 1
ATOM 2750 N N . ASN A 1 356 ? 16.663 14.738 1.762 1.00 28.80 356 ASN A N 1
ATOM 2751 C CA . ASN A 1 356 ? 16.360 15.800 2.727 1.00 28.80 356 ASN A CA 1
ATOM 2752 C C . ASN A 1 356 ? 15.256 15.338 3.711 1.00 28.80 356 ASN A C 1
ATOM 2754 O O . ASN A 1 356 ? 14.186 14.954 3.239 1.00 28.80 356 ASN A O 1
ATOM 2758 N N . PRO A 1 357 ? 15.465 15.345 5.043 1.00 33.38 357 PRO A N 1
ATOM 2759 C CA . PRO A 1 357 ? 14.446 14.932 6.009 1.00 33.38 357 PRO A CA 1
ATOM 2760 C C . PRO A 1 357 ? 13.579 16.125 6.436 1.00 33.38 357 PRO A C 1
ATOM 2762 O O . PRO A 1 357 ? 14.084 17.239 6.473 1.00 33.38 357 PRO A O 1
ATOM 2765 N N . GLU A 1 358 ? 12.317 15.89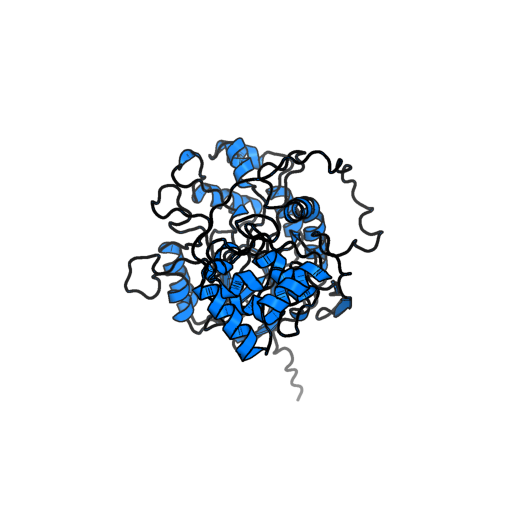4 6.820 1.00 33.84 358 GLU A N 1
ATOM 2766 C CA . GLU A 1 358 ? 11.755 16.414 8.083 1.00 33.84 358 GLU A CA 1
ATOM 2767 C C . GLU A 1 358 ? 10.274 16.030 8.305 1.00 33.84 358 GLU A C 1
ATOM 2769 O O . GLU A 1 358 ? 9.461 16.080 7.385 1.00 33.84 358 GLU A O 1
ATOM 2774 N N . ARG A 1 359 ? 9.959 15.770 9.593 1.00 41.84 359 ARG A N 1
ATOM 2775 C CA . ARG A 1 359 ? 8.653 15.831 10.308 1.00 41.84 359 ARG A CA 1
ATOM 2776 C C . ARG A 1 359 ? 7.992 14.567 10.894 1.00 41.84 359 ARG A C 1
ATOM 2778 O O . ARG A 1 359 ? 6.901 14.688 11.437 1.00 41.84 359 ARG A O 1
ATOM 2785 N N . SER A 1 360 ? 8.659 13.418 10.991 1.00 46.66 360 SER A N 1
ATOM 2786 C CA . SER A 1 360 ? 8.134 12.243 11.734 1.00 46.66 360 SER A CA 1
ATOM 2787 C C . SER A 1 360 ? 8.690 12.052 13.159 1.00 46.66 360 SER A C 1
ATOM 2789 O O . SER A 1 360 ? 8.540 10.974 13.729 1.00 46.66 360 SER A O 1
ATOM 2791 N N . CYS A 1 361 ? 9.290 13.070 13.792 1.00 54.12 361 CYS A N 1
ATOM 2792 C CA . CYS A 1 361 ? 9.912 12.943 15.126 1.00 54.12 361 CYS A CA 1
ATOM 2793 C C . CYS A 1 361 ? 8.912 12.958 16.294 1.00 54.12 361 CYS A C 1
ATOM 2795 O O . CYS A 1 361 ? 9.121 13.626 17.304 1.00 54.12 361 CYS A O 1
ATOM 2797 N N . LEU A 1 362 ? 7.812 12.220 16.163 1.00 59.50 362 LEU A N 1
ATOM 2798 C CA . LEU A 1 362 ? 6.899 11.953 17.265 1.00 59.50 362 LEU A CA 1
ATOM 2799 C C . LEU A 1 362 ? 7.358 10.677 17.966 1.00 59.50 362 LEU A C 1
ATOM 2801 O O . LEU A 1 362 ? 7.384 9.610 17.357 1.00 59.50 362 LEU A O 1
ATOM 2805 N N . PHE A 1 363 ? 7.692 10.783 19.253 1.00 63.41 363 PHE A N 1
ATOM 2806 C CA . PHE A 1 363 ? 8.187 9.658 20.052 1.00 63.41 363 PHE A CA 1
ATOM 2807 C C . PHE A 1 363 ? 7.262 8.426 19.996 1.00 63.41 363 PHE A C 1
ATOM 2809 O O . PHE A 1 363 ? 7.724 7.294 19.889 1.00 63.41 363 PHE A O 1
ATOM 2816 N N . VAL A 1 364 ? 5.944 8.642 19.957 1.00 58.16 364 VAL A N 1
ATOM 2817 C CA . VAL A 1 364 ? 4.945 7.563 19.851 1.00 58.16 364 VAL A CA 1
ATOM 2818 C C . VAL A 1 364 ? 5.098 6.707 18.584 1.00 58.16 364 VAL A C 1
ATOM 2820 O O . VAL A 1 364 ? 4.749 5.532 18.591 1.00 58.16 364 VAL A O 1
ATOM 2823 N N . LEU A 1 365 ? 5.638 7.272 17.498 1.00 55.00 365 LEU A N 1
ATOM 2824 C CA . LEU A 1 365 ? 5.899 6.542 16.254 1.00 55.00 365 LEU A CA 1
ATOM 2825 C C . LEU A 1 365 ? 7.198 5.725 16.323 1.00 55.00 365 LEU A C 1
ATOM 2827 O O . LEU A 1 365 ? 7.387 4.800 15.539 1.00 55.00 365 LEU A O 1
ATOM 2831 N N . TRP A 1 366 ? 8.089 6.076 17.250 1.00 72.44 366 TRP A N 1
ATOM 2832 C CA . TRP A 1 366 ? 9.381 5.429 17.464 1.00 72.44 366 TRP A CA 1
ATOM 2833 C C . TRP A 1 366 ? 9.309 4.256 18.437 1.00 72.44 366 TRP A C 1
ATOM 2835 O O . TRP A 1 366 ? 10.087 3.309 18.341 1.00 72.44 366 TRP A O 1
ATOM 2845 N N . GLN A 1 367 ? 8.341 4.300 19.348 1.00 74.00 367 GLN A N 1
ATOM 2846 C CA . GLN A 1 367 ? 8.171 3.318 20.407 1.00 74.00 367 GLN A CA 1
ATOM 2847 C C . GLN A 1 367 ? 8.182 1.850 19.925 1.00 74.00 367 GLN A C 1
ATOM 2849 O O . GLN A 1 367 ? 8.926 1.075 20.522 1.00 74.00 367 GLN A O 1
ATOM 2854 N N . PRO A 1 368 ? 7.494 1.447 18.832 1.00 68.06 368 PRO A N 1
ATOM 2855 C CA . PRO A 1 368 ? 7.523 0.049 18.384 1.00 68.06 368 PRO A CA 1
ATOM 2856 C C . PRO A 1 368 ? 8.927 -0.453 17.997 1.00 68.06 368 PRO A C 1
ATOM 2858 O O . PRO A 1 368 ? 9.234 -1.633 18.143 1.00 68.06 368 PRO A O 1
ATOM 2861 N N . PHE A 1 369 ? 9.807 0.441 17.532 1.00 71.94 369 PHE A N 1
ATOM 2862 C CA . PHE A 1 369 ? 11.194 0.104 17.190 1.00 71.94 369 PHE A CA 1
ATOM 2863 C C . PHE A 1 369 ? 12.045 -0.105 18.445 1.00 71.94 369 PHE A C 1
ATOM 2865 O O . PHE A 1 369 ? 12.893 -0.992 18.478 1.00 71.94 369 PHE A O 1
ATOM 2872 N N . LEU A 1 370 ? 11.785 0.678 19.494 1.00 77.62 370 LEU A N 1
ATOM 2873 C CA . LEU A 1 370 ? 12.405 0.500 20.805 1.00 77.62 370 LEU A CA 1
ATOM 2874 C C . LEU A 1 370 ? 11.904 -0.771 21.508 1.00 77.62 370 LEU A C 1
ATOM 2876 O O . LEU A 1 370 ? 12.685 -1.457 22.161 1.00 77.62 370 LEU A O 1
ATOM 2880 N N . GLU A 1 371 ? 10.631 -1.129 21.332 1.00 76.50 371 GLU A N 1
ATOM 2881 C CA . GLU A 1 371 ? 10.046 -2.364 21.874 1.00 76.50 371 GLU A CA 1
ATOM 2882 C C . GLU A 1 371 ? 10.684 -3.626 21.278 1.00 76.50 371 GLU A C 1
ATOM 2884 O O . GLU A 1 371 ? 10.903 -4.595 22.005 1.00 76.50 371 GLU A O 1
ATOM 2889 N N . ALA A 1 372 ? 11.088 -3.604 20.002 1.00 75.06 372 ALA A N 1
ATOM 2890 C CA . ALA A 1 372 ? 11.877 -4.688 19.404 1.00 75.06 372 ALA A CA 1
ATOM 2891 C C . ALA A 1 372 ? 13.230 -4.910 20.118 1.00 75.06 372 ALA A C 1
ATOM 2893 O O . ALA A 1 372 ? 13.815 -5.990 20.040 1.00 75.06 372 ALA A O 1
ATOM 2894 N N . CYS A 1 373 ? 13.699 -3.906 20.862 1.00 78.88 373 CYS A N 1
ATOM 2895 C CA . CYS A 1 373 ? 14.926 -3.916 21.652 1.00 78.88 373 CYS A CA 1
ATOM 2896 C C . CYS A 1 373 ? 14.706 -4.129 23.157 1.00 78.88 373 CYS A C 1
ATOM 2898 O O . CYS A 1 373 ? 15.663 -4.043 23.927 1.00 78.88 373 CYS A O 1
ATOM 2900 N N . ALA A 1 374 ? 13.484 -4.446 23.598 1.00 82.31 374 ALA A N 1
ATOM 2901 C CA . ALA A 1 374 ? 13.138 -4.605 25.015 1.00 82.31 374 ALA A CA 1
ATOM 2902 C C . ALA A 1 374 ? 13.953 -5.688 25.752 1.00 82.31 374 ALA A C 1
ATOM 2904 O O . ALA A 1 374 ? 14.065 -5.662 26.973 1.00 82.31 374 ALA A O 1
ATOM 2905 N N . SER A 1 375 ? 14.534 -6.647 25.022 1.00 78.94 375 SER A N 1
ATOM 2906 C CA . SER A 1 375 ? 15.350 -7.736 25.588 1.00 78.94 375 SER A CA 1
ATOM 2907 C C . SER A 1 375 ? 16.862 -7.465 25.561 1.00 78.94 375 SER A C 1
ATOM 2909 O O . SER A 1 375 ? 17.643 -8.357 25.890 1.00 78.94 375 SER A O 1
ATOM 2911 N N . GLY A 1 376 ? 17.290 -6.260 25.174 1.00 81.75 376 GLY A N 1
ATOM 2912 C CA . GLY A 1 376 ? 18.700 -5.897 25.026 1.00 81.75 376 GLY A CA 1
ATOM 2913 C C . GLY A 1 376 ? 19.210 -5.983 23.582 1.00 81.75 376 GLY A C 1
ATOM 2914 O O . GLY A 1 376 ? 18.435 -6.153 22.641 1.00 81.75 376 GLY A O 1
ATOM 2915 N N . ALA A 1 377 ? 20.529 -5.848 23.408 1.00 76.06 377 ALA A N 1
ATOM 2916 C CA . ALA A 1 377 ? 21.205 -5.844 22.108 1.00 76.06 377 ALA A CA 1
ATOM 2917 C C . ALA A 1 377 ? 21.285 -7.254 21.484 1.00 76.06 377 ALA A C 1
ATOM 2919 O O . ALA A 1 377 ? 22.318 -7.923 21.510 1.00 76.06 377 ALA A O 1
ATOM 2920 N N . SER A 1 378 ? 20.165 -7.728 20.941 1.00 78.56 378 SER A N 1
ATOM 2921 C CA . SER A 1 378 ? 20.110 -8.909 20.074 1.00 78.56 378 SER A CA 1
ATOM 2922 C C . SER A 1 378 ? 20.398 -8.543 18.615 1.00 78.56 378 SER A C 1
ATOM 2924 O O . SER A 1 378 ? 20.274 -7.379 18.235 1.00 78.56 378 SER A O 1
ATOM 2926 N N . ALA A 1 379 ? 20.707 -9.538 17.776 1.00 68.69 379 ALA A N 1
ATOM 2927 C CA . ALA A 1 379 ? 20.838 -9.345 16.328 1.00 68.69 379 ALA A CA 1
ATOM 2928 C C . ALA A 1 379 ? 19.609 -8.633 15.734 1.00 68.69 379 ALA A C 1
ATOM 2930 O O . ALA A 1 379 ? 19.759 -7.623 15.052 1.00 68.69 379 ALA A O 1
ATOM 2931 N N . ASP A 1 380 ? 18.405 -9.099 16.084 1.00 63.19 380 ASP A N 1
ATOM 2932 C CA . ASP A 1 380 ? 17.139 -8.528 15.612 1.00 63.19 380 ASP A CA 1
ATOM 2933 C C . ASP A 1 380 ? 16.961 -7.069 16.076 1.00 63.19 380 ASP A C 1
ATOM 2935 O O . ASP A 1 380 ? 16.604 -6.198 15.284 1.00 63.19 380 ASP A O 1
ATOM 2939 N N . CYS A 1 381 ? 17.260 -6.770 17.346 1.00 77.12 381 CYS A N 1
ATOM 2940 C CA . CYS A 1 381 ? 17.217 -5.403 17.869 1.00 77.12 381 CYS A CA 1
ATOM 2941 C C . CYS A 1 381 ? 18.190 -4.487 17.114 1.00 77.12 381 CYS A C 1
ATOM 2943 O O . CYS A 1 381 ? 17.822 -3.405 16.653 1.00 77.12 381 CYS A O 1
ATOM 2945 N N . CYS A 1 382 ? 19.438 -4.926 16.972 1.00 74.81 382 CYS A N 1
ATOM 2946 C CA . CYS A 1 382 ? 20.491 -4.139 16.352 1.00 74.81 382 CYS A CA 1
ATOM 2947 C C . CYS A 1 382 ? 20.229 -3.890 14.869 1.00 74.81 382 CYS A C 1
ATOM 2949 O O . CYS A 1 382 ? 20.458 -2.781 14.389 1.00 74.81 382 CYS A O 1
ATOM 2951 N N . GLU A 1 383 ? 19.634 -4.857 14.177 1.00 65.44 383 GLU A N 1
ATOM 2952 C CA . GLU A 1 383 ? 19.156 -4.706 12.809 1.00 65.44 383 GLU A CA 1
ATOM 2953 C C . GLU A 1 383 ? 17.997 -3.698 12.709 1.00 65.44 383 GLU A C 1
ATOM 2955 O O . GLU A 1 383 ? 18.021 -2.792 11.866 1.00 65.44 383 GLU A O 1
ATOM 2960 N N . VAL A 1 384 ? 16.994 -3.793 13.593 1.00 64.62 384 VAL A N 1
ATOM 2961 C CA . VAL A 1 384 ? 15.867 -2.846 13.641 1.00 64.62 384 VAL A CA 1
ATOM 2962 C C . VAL A 1 384 ? 16.376 -1.421 13.851 1.00 64.62 384 VAL A C 1
ATOM 2964 O O . VAL A 1 384 ? 15.993 -0.521 13.094 1.00 64.62 384 VAL A O 1
ATOM 2967 N N . MET A 1 385 ? 17.287 -1.230 14.808 1.00 71.88 385 MET A N 1
ATOM 2968 C CA . MET A 1 385 ? 17.936 0.048 15.086 1.00 71.88 385 MET A CA 1
ATOM 2969 C C . MET A 1 385 ? 18.764 0.533 13.905 1.00 71.88 385 MET A C 1
ATOM 2971 O O . MET A 1 385 ? 18.615 1.682 13.499 1.00 71.88 385 MET A O 1
ATOM 2975 N N . GLN A 1 386 ? 19.592 -0.320 13.303 1.00 67.81 386 GLN A N 1
ATOM 2976 C CA . GLN A 1 386 ? 20.392 0.049 12.143 1.00 67.81 386 GLN A CA 1
ATOM 2977 C C . GLN A 1 386 ? 19.514 0.563 11.011 1.00 67.81 386 GLN A C 1
ATOM 2979 O O . GLN A 1 386 ? 19.722 1.662 10.512 1.00 67.81 386 GLN A O 1
ATOM 2984 N N . VAL A 1 387 ? 18.491 -0.187 10.623 1.00 57.72 387 VAL A N 1
ATOM 2985 C CA . VAL A 1 387 ? 17.659 0.180 9.478 1.00 57.72 387 VAL A CA 1
ATOM 2986 C C . VAL A 1 387 ? 16.763 1.380 9.780 1.00 57.72 387 VAL A C 1
ATOM 2988 O O . VAL A 1 387 ? 16.574 2.215 8.903 1.00 57.72 387 VAL A O 1
ATOM 2991 N N . ALA A 1 388 ? 16.221 1.508 10.993 1.00 62.59 388 ALA A N 1
ATOM 2992 C CA . ALA A 1 388 ? 15.332 2.624 11.321 1.00 62.59 388 ALA A CA 1
ATOM 2993 C C . ALA A 1 388 ? 16.075 3.965 11.495 1.00 62.59 388 ALA A C 1
ATOM 2995 O O . ALA A 1 388 ? 15.462 5.034 11.419 1.00 62.59 388 ALA A O 1
ATOM 2996 N N . THR A 1 389 ? 17.398 3.905 11.681 1.00 60.31 389 THR A N 1
ATOM 2997 C CA . THR A 1 389 ? 18.283 5.065 11.851 1.00 60.31 389 THR A CA 1
ATOM 2998 C C . THR A 1 389 ? 19.230 5.317 10.677 1.00 60.31 389 THR A C 1
ATOM 3000 O O . THR A 1 389 ? 19.811 6.396 10.595 1.00 60.31 389 THR A O 1
ATOM 3003 N N . ARG A 1 390 ? 19.385 4.374 9.741 1.00 58.53 390 ARG A N 1
ATOM 3004 C CA . ARG A 1 390 ? 20.254 4.520 8.563 1.00 58.53 390 ARG A CA 1
ATOM 3005 C C . ARG A 1 390 ? 19.613 5.435 7.533 1.00 58.53 390 ARG A C 1
ATOM 3007 O O . ARG A 1 390 ? 18.464 5.241 7.189 1.00 58.53 390 ARG A O 1
ATOM 3014 N N . LEU A 1 391 ? 20.356 6.377 6.960 1.00 44.84 391 LEU A N 1
ATOM 3015 C CA . LEU A 1 391 ? 19.874 7.235 5.866 1.00 44.84 391 LEU A CA 1
ATOM 3016 C C . LEU A 1 391 ? 19.343 6.397 4.675 1.00 44.84 391 LEU A C 1
ATOM 3018 O O . LEU A 1 391 ? 20.121 5.881 3.876 1.00 44.84 391 LEU A O 1
ATOM 3022 N N . SER A 1 392 ? 18.021 6.231 4.575 1.00 46.59 392 SER A N 1
ATOM 3023 C CA . SER A 1 392 ? 17.316 5.570 3.466 1.00 46.59 392 SER A CA 1
ATOM 3024 C C . SER A 1 392 ? 15.877 6.088 3.386 1.00 46.59 392 SER A C 1
ATOM 3026 O O . SER A 1 392 ? 15.357 6.585 4.388 1.00 46.59 392 SER A O 1
ATOM 3028 N N . SER A 1 393 ? 15.210 5.931 2.237 1.00 38.41 393 SER A N 1
ATOM 3029 C CA . SER A 1 393 ? 13.771 6.226 2.090 1.00 38.41 393 SER A CA 1
ATOM 3030 C C . SER A 1 393 ? 12.899 5.401 3.054 1.00 38.41 393 SER A C 1
ATOM 3032 O O . SER A 1 393 ? 11.791 5.803 3.387 1.00 38.41 393 SER A O 1
ATOM 3034 N N . SER A 1 394 ? 13.437 4.289 3.570 1.00 42.75 394 SER A N 1
ATOM 3035 C CA . SER A 1 394 ? 12.790 3.383 4.528 1.00 42.75 394 SER A CA 1
ATOM 3036 C C . SER A 1 394 ? 13.088 3.670 6.010 1.00 42.75 394 SER A C 1
ATOM 3038 O O . SER A 1 394 ? 12.673 2.896 6.875 1.00 42.75 394 SER A O 1
ATOM 3040 N N . ALA A 1 395 ? 13.818 4.746 6.327 1.00 53.44 395 ALA A N 1
ATOM 3041 C CA . ALA A 1 395 ? 14.271 5.054 7.685 1.00 53.44 395 ALA A CA 1
ATOM 3042 C C . ALA A 1 395 ? 13.664 6.359 8.226 1.00 53.44 395 ALA A C 1
ATOM 3044 O O . ALA A 1 395 ? 14.303 7.416 8.186 1.00 53.44 395 ALA A O 1
ATOM 3045 N N . PRO A 1 396 ? 12.439 6.300 8.771 1.00 50.47 396 PRO A N 1
ATOM 3046 C CA . PRO A 1 396 ? 11.688 7.491 9.163 1.00 50.47 396 PRO A CA 1
ATOM 3047 C C . PRO A 1 396 ? 12.272 8.277 10.352 1.00 50.47 396 PRO A C 1
ATOM 3049 O O . PRO A 1 396 ? 11.763 9.360 10.648 1.00 50.47 396 PRO A O 1
ATOM 3052 N N . PHE A 1 397 ? 13.310 7.776 11.041 1.00 55.75 397 PHE A N 1
ATOM 3053 C CA . PHE A 1 397 ? 13.813 8.362 12.297 1.00 55.75 397 PHE A CA 1
ATOM 3054 C C . PHE A 1 397 ? 15.302 8.717 12.309 1.00 55.75 397 PHE A C 1
ATOM 3056 O O . PHE A 1 397 ? 15.789 9.211 13.328 1.00 55.75 397 PHE A O 1
ATOM 3063 N N . SER A 1 398 ? 16.027 8.528 11.202 1.00 59.12 398 SER A N 1
ATOM 3064 C CA . SER A 1 398 ? 17.477 8.792 11.136 1.00 59.12 398 SER A CA 1
ATOM 3065 C C . SER A 1 398 ? 17.852 10.212 11.579 1.00 59.12 398 SER A C 1
ATOM 3067 O O . SER A 1 398 ? 18.829 10.410 12.298 1.00 59.12 398 SER A O 1
ATOM 3069 N N . SER A 1 399 ? 17.030 11.206 11.233 1.00 56.66 399 SER A N 1
ATOM 3070 C CA . SER A 1 399 ? 17.194 12.598 11.663 1.00 56.66 399 SER A CA 1
ATOM 3071 C C . SER A 1 399 ? 16.619 12.901 13.051 1.00 56.66 399 SER A C 1
ATOM 3073 O O . SER A 1 399 ? 17.005 13.892 13.664 1.00 56.66 399 SER A O 1
ATOM 3075 N N . CYS A 1 400 ? 15.700 12.076 13.559 1.00 64.25 400 CYS A N 1
ATOM 3076 C CA . CYS A 1 400 ? 14.972 12.340 14.801 1.00 64.25 400 CYS A CA 1
ATOM 3077 C C . CYS A 1 400 ? 15.803 12.082 16.051 1.00 64.25 400 CYS A C 1
ATOM 3079 O O . CYS A 1 400 ? 15.683 12.833 17.014 1.00 64.25 400 CYS A O 1
ATOM 3081 N N . LEU A 1 401 ? 16.712 11.104 16.025 1.00 65.00 401 LEU A N 1
ATOM 3082 C CA . LEU A 1 401 ? 17.652 10.877 17.132 1.00 65.00 401 LEU A CA 1
ATOM 3083 C C . LEU A 1 401 ? 18.619 12.053 17.352 1.00 65.00 401 LEU A C 1
ATOM 3085 O O . LEU A 1 401 ? 19.219 12.163 18.419 1.00 65.00 401 LEU A O 1
ATOM 3089 N N . CYS A 1 402 ? 18.717 12.970 16.385 1.00 60.69 402 CYS A N 1
ATOM 3090 C CA . CYS A 1 402 ? 19.446 14.225 16.544 1.00 60.69 402 CYS A CA 1
ATOM 3091 C C . CYS A 1 402 ? 18.645 15.357 17.189 1.00 60.69 402 CYS A C 1
ATOM 3093 O O . CYS A 1 402 ? 19.245 16.360 17.578 1.00 60.69 402 CYS A O 1
ATOM 3095 N N . ALA A 1 403 ? 17.329 15.212 17.357 1.00 65.94 403 ALA A N 1
ATOM 3096 C CA . ALA A 1 403 ? 16.548 16.126 18.177 1.00 65.94 403 ALA A CA 1
ATOM 3097 C C . ALA A 1 403 ? 16.702 15.733 19.654 1.00 65.94 403 ALA A C 1
ATOM 3099 O O . ALA A 1 403 ? 16.345 14.623 20.050 1.00 65.94 403 ALA A O 1
ATOM 3100 N N . SER A 1 404 ? 17.220 16.643 20.486 1.00 68.25 404 SER A N 1
ATOM 3101 C CA . SER A 1 404 ? 17.519 16.369 21.901 1.00 68.25 404 SER A CA 1
ATOM 3102 C C . SER A 1 404 ? 16.300 15.890 22.688 1.00 68.25 404 SER A C 1
ATOM 3104 O O . SER A 1 404 ? 16.421 14.990 23.510 1.00 68.25 404 SER A O 1
ATOM 3106 N N . GLU A 1 405 ? 15.127 16.456 22.409 1.00 71.31 405 GLU A N 1
ATOM 3107 C CA . GLU A 1 405 ? 13.861 16.091 23.054 1.00 71.31 405 GLU A CA 1
ATOM 3108 C C . GLU A 1 405 ? 13.430 14.665 22.690 1.00 71.31 405 GLU A C 1
ATOM 3110 O O . GLU A 1 405 ? 13.036 13.889 23.557 1.00 71.31 405 GLU A O 1
ATOM 3115 N N . PHE A 1 406 ? 13.567 14.290 21.416 1.00 75.62 406 PHE A N 1
ATOM 3116 C CA . PHE A 1 406 ? 13.237 12.950 20.931 1.00 75.62 406 PHE A CA 1
ATOM 3117 C C . PHE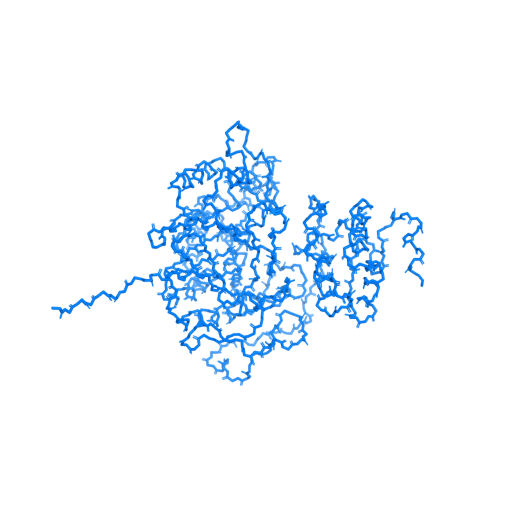 A 1 406 ? 14.214 11.898 21.470 1.00 75.62 406 PHE A C 1
ATOM 3119 O O . PHE A 1 406 ? 13.793 10.821 21.901 1.00 75.62 406 PHE A O 1
ATOM 3126 N N . TRP A 1 407 ? 15.514 12.210 21.488 1.00 79.88 407 TRP A N 1
ATOM 3127 C CA . TRP A 1 407 ? 16.526 11.345 22.094 1.00 79.88 407 TRP A CA 1
ATOM 3128 C C . TRP A 1 407 ? 16.267 11.137 23.584 1.00 79.88 407 TRP A C 1
ATOM 3130 O O . TRP A 1 407 ? 16.225 9.999 24.042 1.00 79.88 407 TRP A O 1
ATOM 3140 N N . GLN A 1 408 ? 16.029 12.221 24.323 1.00 78.62 408 GLN A N 1
ATOM 3141 C CA . GLN A 1 408 ? 15.758 12.158 25.754 1.00 78.62 408 GLN A CA 1
ATOM 3142 C C . GLN A 1 408 ? 14.505 11.325 26.047 1.00 78.62 408 GLN A C 1
ATOM 3144 O O . GLN A 1 408 ? 14.559 10.434 26.891 1.00 78.62 408 GLN A O 1
ATOM 3149 N N . ALA A 1 409 ? 13.419 11.527 25.293 1.00 80.81 409 ALA A N 1
ATOM 3150 C CA . ALA A 1 409 ? 12.211 10.711 25.412 1.00 80.81 409 ALA A CA 1
ATOM 3151 C C . ALA A 1 409 ? 12.483 9.217 25.146 1.00 80.81 409 ALA A C 1
ATOM 3153 O O . ALA A 1 409 ? 11.948 8.355 25.842 1.00 80.81 409 ALA A O 1
ATOM 3154 N N . SER A 1 410 ? 13.360 8.910 24.185 1.00 81.56 410 SER A N 1
ATOM 3155 C CA . SER A 1 410 ? 13.764 7.537 23.854 1.00 81.56 410 SER A CA 1
ATOM 3156 C C . SER A 1 410 ? 14.588 6.875 24.950 1.00 81.56 410 SER A C 1
ATOM 3158 O O . SER A 1 410 ? 14.328 5.725 25.303 1.00 81.56 410 SER A O 1
ATOM 3160 N N . VAL A 1 411 ? 15.548 7.605 25.518 1.00 83.12 411 VAL A N 1
ATOM 3161 C CA . VAL A 1 411 ? 16.350 7.145 26.657 1.00 83.12 411 VAL A CA 1
ATOM 3162 C C . VAL A 1 411 ? 15.459 6.917 27.875 1.00 83.12 411 VAL A C 1
ATOM 3164 O O . VAL A 1 411 ? 15.521 5.855 28.489 1.00 83.12 411 VAL A O 1
ATOM 3167 N N . GLU A 1 412 ? 14.594 7.877 28.204 1.00 86.75 412 GLU A N 1
ATOM 3168 C CA . GLU A 1 412 ? 13.684 7.779 29.347 1.00 86.75 412 GLU A CA 1
ATOM 3169 C C . GLU A 1 412 ? 12.705 6.617 29.210 1.00 86.75 412 GLU A C 1
ATOM 3171 O O . GLU A 1 412 ? 12.460 5.918 30.189 1.00 86.75 412 GLU A O 1
ATOM 3176 N N . TYR A 1 413 ? 12.166 6.383 28.012 1.00 88.25 413 TYR A N 1
ATOM 3177 C CA . TYR A 1 413 ? 11.305 5.235 27.748 1.00 88.25 413 TYR A CA 1
ATOM 3178 C C . TYR A 1 413 ? 12.045 3.909 27.941 1.00 88.25 413 TYR A C 1
ATOM 3180 O O . TYR A 1 413 ? 11.577 3.071 28.706 1.00 88.25 413 TYR A O 1
ATOM 3188 N N . MET A 1 414 ? 13.214 3.724 27.314 1.00 86.44 414 MET A N 1
ATOM 3189 C CA . MET A 1 414 ? 13.976 2.472 27.443 1.00 86.44 414 MET A CA 1
ATOM 3190 C C . MET A 1 414 ? 14.397 2.206 28.887 1.00 86.44 414 MET A C 1
ATOM 3192 O O . MET A 1 414 ? 14.288 1.079 29.371 1.00 86.44 414 MET A O 1
ATOM 3196 N N . GLN A 1 415 ? 14.797 3.253 29.607 1.00 89.88 415 GLN A N 1
ATOM 3197 C CA . GLN A 1 415 ? 15.178 3.141 31.007 1.00 89.88 415 GLN A CA 1
ATOM 3198 C C . GLN A 1 415 ? 13.979 2.830 31.909 1.00 89.88 415 GLN A C 1
ATOM 3200 O O . GLN A 1 415 ? 14.107 2.027 32.834 1.00 89.88 415 GLN A O 1
ATOM 3205 N N . ARG A 1 416 ? 12.829 3.475 31.679 1.00 92.25 416 ARG A N 1
ATOM 3206 C CA . ARG A 1 416 ? 11.639 3.341 32.529 1.00 92.25 416 ARG A CA 1
ATOM 3207 C C . ARG A 1 416 ? 10.880 2.044 32.275 1.00 92.25 416 ARG A C 1
ATOM 3209 O O . ARG A 1 416 ? 10.511 1.383 33.238 1.00 92.25 416 ARG A O 1
ATOM 3216 N N . GLU A 1 417 ? 10.636 1.705 31.013 1.00 91.75 417 GLU A N 1
ATOM 3217 C CA . GLU A 1 417 ? 9.789 0.565 30.640 1.00 91.75 417 GLU A CA 1
ATOM 3218 C C . GLU A 1 417 ? 10.576 -0.748 30.584 1.00 91.75 417 GLU A C 1
ATOM 3220 O O . GLU A 1 417 ? 10.041 -1.798 30.930 1.00 91.75 417 GLU A O 1
ATOM 3225 N N . HIS A 1 418 ? 11.856 -0.691 30.196 1.00 88.69 418 HIS A N 1
ATOM 3226 C CA . HIS A 1 418 ? 12.664 -1.891 29.934 1.00 88.69 418 HIS A CA 1
ATOM 3227 C C . HIS A 1 418 ? 13.910 -1.998 30.822 1.00 88.69 418 HIS A C 1
ATOM 3229 O O . HIS A 1 418 ? 14.587 -3.021 30.809 1.00 88.69 418 HIS A O 1
ATOM 3235 N N . GLY A 1 419 ? 14.227 -0.969 31.617 1.00 90.69 419 GLY A N 1
ATOM 3236 C CA . GLY A 1 419 ? 15.433 -0.952 32.453 1.00 90.69 419 GLY A CA 1
ATOM 3237 C C . GLY A 1 419 ? 16.740 -0.901 31.654 1.00 90.69 419 GLY A C 1
ATOM 3238 O O . GLY A 1 419 ? 17.785 -1.271 32.187 1.00 90.69 419 GLY A O 1
ATOM 3239 N N . LEU A 1 420 ? 16.687 -0.474 30.388 1.00 88.44 420 LEU A N 1
ATOM 3240 C CA . LEU A 1 420 ? 17.813 -0.486 29.453 1.00 88.44 420 LEU A CA 1
ATOM 3241 C C . LEU A 1 420 ? 18.358 0.926 29.199 1.00 88.44 420 LEU A C 1
ATOM 3243 O O . LEU A 1 420 ? 17.604 1.854 28.907 1.00 88.44 420 LEU A O 1
ATOM 3247 N N . ASP A 1 421 ? 19.686 1.065 29.214 1.00 89.25 421 ASP A N 1
ATOM 3248 C CA . ASP A 1 421 ? 20.374 2.257 28.712 1.00 89.25 421 ASP A CA 1
ATOM 3249 C C . ASP A 1 421 ? 20.427 2.183 27.179 1.00 89.25 421 ASP A C 1
ATOM 3251 O O . ASP A 1 421 ? 21.189 1.403 26.599 1.00 89.25 421 ASP A O 1
ATOM 3255 N N . LEU A 1 422 ? 19.597 2.992 26.511 1.00 83.88 422 LEU A N 1
ATOM 3256 C CA . LEU A 1 422 ? 19.536 3.037 25.048 1.00 83.88 422 LEU A CA 1
ATOM 3257 C C . LEU A 1 422 ? 20.906 3.357 24.429 1.00 83.88 422 LEU A C 1
ATOM 3259 O O . LEU A 1 422 ? 21.268 2.775 23.413 1.00 83.88 422 LEU A O 1
ATOM 3263 N N . GLY A 1 423 ? 21.704 4.233 25.042 1.00 79.75 423 GLY A N 1
ATOM 3264 C CA . GLY A 1 423 ? 23.046 4.543 24.555 1.00 79.75 423 GLY A CA 1
ATOM 3265 C C . GLY A 1 423 ? 23.975 3.326 24.599 1.00 79.75 423 GLY A C 1
ATOM 3266 O O . GLY A 1 423 ? 24.701 3.071 23.639 1.00 79.75 423 GLY A O 1
ATOM 3267 N N . GLN A 1 424 ? 23.950 2.560 25.691 1.00 82.81 424 GLN A N 1
ATOM 3268 C CA . GLN A 1 424 ? 24.715 1.320 25.835 1.00 82.81 424 GLN A CA 1
ATOM 3269 C C . GLN A 1 424 ? 24.251 0.258 24.841 1.00 82.81 424 GLN A C 1
ATOM 3271 O O . GLN A 1 424 ? 25.094 -0.381 24.215 1.00 82.81 424 GLN A O 1
ATOM 3276 N N . LEU A 1 425 ? 22.939 0.114 24.659 1.00 84.00 425 LEU A N 1
ATOM 3277 C CA . LEU A 1 425 ? 22.352 -0.805 23.690 1.00 84.00 425 LEU A CA 1
ATOM 3278 C C . LEU A 1 425 ? 22.820 -0.486 22.262 1.00 84.00 425 LEU A C 1
ATOM 3280 O O . LEU A 1 425 ? 23.289 -1.376 21.558 1.00 84.00 425 LEU A O 1
ATOM 3284 N N . LEU A 1 426 ? 22.799 0.787 21.852 1.00 79.44 426 LEU A N 1
ATOM 3285 C CA . LEU A 1 426 ? 23.298 1.187 20.531 1.00 79.44 426 LEU A CA 1
ATOM 3286 C C . LEU A 1 426 ? 24.803 0.946 20.371 1.00 79.44 426 LEU A C 1
ATOM 3288 O O . LEU A 1 426 ? 25.236 0.526 19.299 1.00 79.44 426 LEU A O 1
ATOM 3292 N N . ARG A 1 427 ? 25.604 1.156 21.426 1.00 77.38 427 ARG A N 1
ATOM 3293 C CA . ARG A 1 427 ? 27.040 0.821 21.413 1.00 77.38 427 ARG A CA 1
ATOM 3294 C C . ARG A 1 427 ? 27.278 -0.677 21.249 1.00 77.38 427 ARG A C 1
ATOM 3296 O O . ARG A 1 427 ? 28.149 -1.061 20.476 1.00 77.38 427 ARG A O 1
ATOM 3303 N N . GLN A 1 428 ? 26.508 -1.513 21.942 1.00 80.50 428 GLN A N 1
ATOM 3304 C CA . GLN A 1 428 ? 26.573 -2.966 21.778 1.00 80.50 428 GLN A CA 1
ATOM 3305 C C . GLN A 1 428 ? 26.215 -3.369 20.348 1.00 80.50 428 GLN A C 1
ATOM 3307 O O . GLN A 1 428 ? 26.947 -4.138 19.738 1.00 80.50 428 GLN A O 1
ATOM 3312 N N . CYS A 1 429 ? 25.180 -2.765 19.761 1.00 77.12 429 CYS A N 1
ATOM 3313 C CA . CYS A 1 429 ? 24.827 -3.009 18.366 1.00 77.12 429 CYS A CA 1
ATOM 3314 C C . CYS A 1 429 ? 25.947 -2.668 17.377 1.00 77.12 429 CYS A C 1
ATOM 3316 O O . CYS A 1 429 ? 26.230 -3.453 16.472 1.00 77.12 429 CYS A O 1
ATOM 3318 N N . ILE A 1 430 ? 26.620 -1.531 17.567 1.00 73.00 430 ILE A N 1
ATOM 3319 C CA . ILE A 1 430 ? 27.783 -1.154 16.753 1.00 73.00 430 ILE A CA 1
ATOM 3320 C C . ILE A 1 430 ? 28.919 -2.173 16.926 1.00 73.00 430 ILE A C 1
ATOM 3322 O O . ILE A 1 430 ? 29.472 -2.644 15.937 1.00 73.00 430 ILE A O 1
ATOM 3326 N N . ASN A 1 431 ? 29.264 -2.513 18.170 1.00 74.50 431 ASN A N 1
ATOM 3327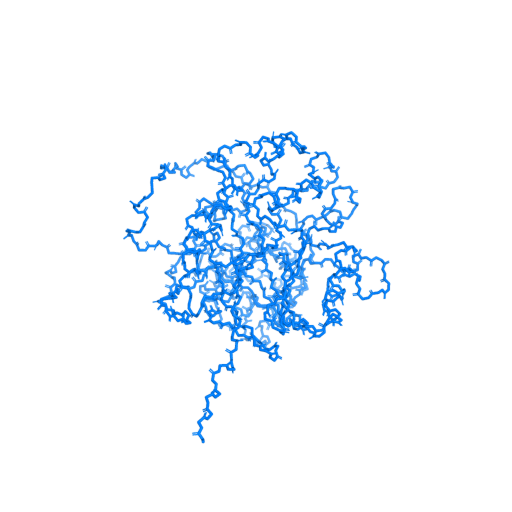 C CA . ASN A 1 431 ? 30.458 -3.301 18.479 1.00 74.50 431 ASN A CA 1
ATOM 3328 C C . ASN A 1 431 ? 30.306 -4.795 18.169 1.00 74.50 431 ASN A C 1
ATOM 3330 O O . ASN A 1 431 ? 31.268 -5.432 17.747 1.00 74.50 431 ASN A O 1
ATOM 3334 N N . GLU A 1 432 ? 29.130 -5.364 18.422 1.00 80.31 432 GLU A N 1
ATOM 3335 C CA . GLU A 1 432 ? 28.903 -6.812 18.360 1.00 80.31 432 GLU A CA 1
ATOM 3336 C C . GLU A 1 432 ? 28.304 -7.258 17.022 1.00 80.31 432 GLU A C 1
ATOM 3338 O O . GLU A 1 432 ? 28.544 -8.386 16.596 1.00 80.31 432 GLU A O 1
ATOM 3343 N N . TYR A 1 433 ? 27.571 -6.376 16.336 1.00 70.19 433 TYR A N 1
ATOM 3344 C CA . TYR A 1 433 ? 26.821 -6.715 15.120 1.00 70.19 433 TYR A CA 1
ATOM 3345 C C . TYR A 1 433 ? 27.231 -5.888 13.896 1.00 70.19 433 TYR A C 1
ATOM 3347 O O . TYR A 1 433 ? 26.513 -5.892 12.899 1.00 70.19 433 TYR A O 1
ATOM 3355 N N . ASP A 1 434 ? 28.348 -5.151 13.973 1.00 65.50 434 ASP A N 1
ATOM 3356 C CA . ASP A 1 434 ? 28.848 -4.256 12.912 1.00 65.50 434 ASP A CA 1
ATOM 3357 C C . ASP A 1 434 ? 27.745 -3.332 12.351 1.00 65.50 434 ASP A C 1
ATOM 3359 O O . ASP A 1 434 ? 27.670 -2.999 11.163 1.00 65.50 434 ASP A O 1
ATOM 3363 N N . SER A 1 435 ? 26.810 -2.944 13.225 1.00 58.91 435 SER A N 1
ATOM 3364 C CA . SER A 1 435 ? 25.667 -2.131 12.839 1.00 58.91 435 SER A CA 1
ATOM 3365 C C . SER A 1 435 ? 26.147 -0.707 12.595 1.00 58.91 435 SER A C 1
ATOM 3367 O O . SER A 1 435 ? 26.292 0.085 13.524 1.00 58.91 435 SER A O 1
ATOM 3369 N N . LEU A 1 436 ? 26.397 -0.361 11.330 1.00 49.56 436 LEU A N 1
ATOM 3370 C CA . LEU A 1 436 ? 26.686 1.012 10.922 1.00 49.56 436 LEU A CA 1
ATOM 3371 C C . LEU A 1 436 ? 25.464 1.910 11.197 1.00 49.56 436 LEU A C 1
ATOM 3373 O O . LEU A 1 436 ? 24.593 2.073 10.338 1.00 49.56 436 LEU A O 1
ATOM 3377 N N . LEU A 1 437 ? 25.407 2.502 12.390 1.00 53.00 437 LEU A N 1
ATOM 3378 C CA . LEU A 1 437 ? 24.485 3.582 12.730 1.00 53.00 437 LEU A CA 1
ATOM 3379 C C . LEU A 1 437 ? 25.013 4.873 12.088 1.00 53.00 437 LEU A C 1
ATOM 3381 O O . LEU A 1 437 ? 25.867 5.567 12.639 1.00 53.00 437 LEU A O 1
ATOM 3385 N N . ALA A 1 438 ? 24.572 5.146 10.859 1.00 45.84 438 ALA A N 1
ATOM 3386 C CA . ALA A 1 438 ? 24.966 6.336 10.114 1.00 45.84 438 ALA A CA 1
ATOM 3387 C C . ALA A 1 438 ? 24.009 7.497 10.413 1.00 45.84 438 ALA A C 1
ATOM 3389 O O . ALA A 1 438 ? 22.904 7.554 9.873 1.00 45.84 438 ALA A O 1
ATOM 3390 N N . PHE A 1 439 ? 24.466 8.440 11.235 1.00 49.06 439 PHE A N 1
ATOM 3391 C CA . PHE A 1 439 ? 23.800 9.720 11.469 1.00 49.06 439 PHE A CA 1
ATOM 3392 C C . PHE A 1 439 ? 24.404 10.808 10.570 1.00 49.06 439 PHE A C 1
ATOM 3394 O O . PHE A 1 439 ? 25.488 10.645 10.001 1.00 49.06 439 PHE A O 1
ATOM 3401 N N . ARG A 1 440 ? 23.726 11.956 10.438 1.00 37.00 440 ARG A N 1
ATOM 3402 C CA . ARG A 1 440 ? 24.333 13.141 9.805 1.00 37.00 440 ARG A CA 1
ATOM 3403 C C . ARG A 1 440 ? 25.599 13.535 10.590 1.00 37.00 440 ARG A C 1
ATOM 3405 O O . ARG A 1 440 ? 25.493 14.078 11.686 1.00 37.00 440 ARG A O 1
ATOM 3412 N N . GLY A 1 441 ? 26.771 13.266 10.010 1.00 33.03 441 GLY A N 1
ATOM 3413 C CA . GLY A 1 441 ? 28.091 13.548 10.593 1.00 33.03 441 GLY A CA 1
ATOM 3414 C C . GLY A 1 441 ? 29.205 12.591 10.139 1.00 33.03 441 GLY A C 1
ATOM 3415 O O . GLY A 1 441 ? 30.373 12.971 10.170 1.00 33.03 441 GLY A O 1
ATOM 3416 N N . GLY A 1 442 ? 28.852 11.380 9.684 1.00 33.84 442 GLY A N 1
ATOM 3417 C CA . GLY A 1 442 ? 29.796 10.316 9.314 1.00 33.84 442 GLY A CA 1
ATOM 3418 C C . GLY A 1 442 ? 29.641 9.052 10.177 1.00 33.84 442 GLY A C 1
ATOM 3419 O O . GLY A 1 442 ? 28.779 9.003 11.057 1.00 33.84 442 GLY A O 1
ATOM 3420 N N . PRO A 1 443 ? 30.456 8.005 9.947 1.00 37.41 443 PRO A N 1
ATOM 3421 C CA . PRO A 1 443 ? 30.492 6.832 10.819 1.00 37.41 443 PRO A CA 1
ATOM 3422 C C . PRO A 1 443 ? 30.819 7.269 12.254 1.00 37.41 443 PRO A C 1
ATOM 3424 O O . PRO A 1 443 ? 31.755 8.040 12.453 1.00 37.41 443 PRO A O 1
ATOM 3427 N N . LEU A 1 444 ? 30.060 6.787 13.243 1.00 41.06 444 LEU A N 1
ATOM 3428 C CA . LEU A 1 444 ? 30.312 6.999 14.681 1.00 41.06 444 LEU A CA 1
ATOM 3429 C C . LEU A 1 444 ? 30.166 8.441 15.210 1.00 41.06 444 LEU A C 1
ATOM 3431 O O . LEU A 1 444 ? 30.517 8.702 16.359 1.00 41.06 444 LEU A O 1
ATOM 3435 N N . THR A 1 445 ? 29.630 9.390 14.439 1.00 42.66 445 THR A N 1
ATOM 3436 C CA . THR A 1 445 ? 29.358 10.745 14.955 1.00 42.66 445 THR A CA 1
ATOM 3437 C C . THR A 1 445 ? 27.919 10.857 15.424 1.00 42.66 445 THR A C 1
ATOM 3439 O O . THR A 1 445 ? 26.973 10.892 14.640 1.00 42.66 445 THR A O 1
ATOM 3442 N N . TYR A 1 446 ? 27.760 10.932 16.742 1.00 47.06 446 TYR A N 1
ATOM 3443 C CA . TYR A 1 446 ? 26.498 11.296 17.360 1.00 47.06 446 TYR A CA 1
ATOM 3444 C C . TYR A 1 446 ? 26.303 12.809 17.200 1.00 47.06 446 TYR A C 1
ATOM 3446 O O . TYR A 1 446 ? 27.140 13.583 17.658 1.00 47.06 446 TYR A O 1
ATOM 3454 N N . CYS A 1 447 ? 25.245 13.192 16.480 1.00 51.75 447 CYS A N 1
ATOM 3455 C CA . CYS A 1 447 ? 24.676 14.531 16.287 1.00 51.75 447 CYS A CA 1
ATOM 3456 C C . CYS A 1 447 ? 25.488 15.675 16.928 1.00 51.75 447 CYS A C 1
ATOM 3458 O O . CYS A 1 447 ? 25.476 15.836 18.148 1.00 51.75 447 CYS A O 1
ATOM 3460 N N . GLY A 1 448 ? 26.167 16.487 16.106 1.00 42.00 448 GLY A N 1
ATOM 3461 C CA . GLY A 1 448 ? 27.199 17.460 16.518 1.00 42.00 448 GLY A CA 1
ATOM 3462 C C . GLY A 1 448 ? 26.800 18.564 17.516 1.00 42.00 448 GLY A C 1
ATOM 3463 O O . GLY A 1 448 ? 27.606 19.449 17.787 1.00 42.00 448 GLY A O 1
ATOM 3464 N N . SER A 1 449 ? 25.588 18.527 18.070 1.00 43.06 449 SER A N 1
ATOM 3465 C CA . SER A 1 449 ? 25.056 19.462 19.064 1.00 43.06 449 SER A CA 1
ATOM 3466 C C . SER A 1 449 ? 24.482 18.791 20.324 1.00 43.06 449 SER A C 1
ATOM 3468 O O . SER A 1 449 ? 23.805 19.461 21.103 1.00 43.06 449 SER A O 1
ATOM 3470 N N . ALA A 1 450 ? 24.711 17.493 20.557 1.00 41.50 450 ALA A N 1
ATOM 3471 C CA . ALA A 1 450 ? 24.229 16.840 21.776 1.00 41.50 450 ALA A CA 1
ATOM 3472 C C . ALA A 1 450 ? 24.907 17.430 23.041 1.00 41.50 450 ALA A C 1
ATOM 3474 O O . ALA A 1 450 ? 26.119 17.682 23.018 1.00 41.50 450 ALA A O 1
ATOM 3475 N N . PRO A 1 451 ? 24.158 17.656 24.145 1.00 41.97 451 PRO A N 1
ATOM 3476 C CA . PRO A 1 451 ? 24.701 18.206 25.388 1.00 41.97 451 PRO A CA 1
ATOM 3477 C C . PRO A 1 451 ? 25.836 17.328 25.931 1.00 41.97 451 PRO A C 1
ATOM 3479 O O . PRO A 1 451 ? 25.827 16.113 25.752 1.00 41.97 451 PRO A O 1
ATOM 3482 N N . ALA A 1 452 ? 26.809 17.943 26.610 1.00 46.56 452 ALA A N 1
ATOM 3483 C CA . ALA A 1 452 ? 28.099 17.342 26.978 1.00 46.56 452 ALA A CA 1
ATOM 3484 C C . ALA A 1 452 ? 28.030 15.965 27.682 1.00 46.56 452 ALA A C 1
ATOM 3486 O O . ALA A 1 452 ? 28.979 15.194 27.583 1.00 46.56 452 ALA A O 1
ATOM 3487 N N . GLY A 1 453 ? 26.909 15.613 28.325 1.00 47.12 453 GLY A N 1
ATOM 3488 C CA . GLY A 1 453 ? 26.693 14.283 28.913 1.00 47.12 453 GLY A CA 1
ATOM 3489 C C . GLY A 1 453 ? 26.523 13.138 27.901 1.00 47.12 453 GLY A C 1
ATOM 3490 O O . GLY A 1 453 ? 26.776 11.988 28.240 1.00 47.12 453 GLY A O 1
ATOM 3491 N N . ALA A 1 454 ? 26.142 13.429 26.653 1.00 43.09 454 ALA A N 1
ATOM 3492 C CA . ALA A 1 454 ? 26.039 12.438 25.577 1.00 43.09 454 ALA A CA 1
ATOM 3493 C C . ALA A 1 454 ? 27.384 12.182 24.867 1.00 43.09 454 ALA A C 1
ATOM 3495 O O . ALA A 1 454 ? 27.568 11.136 24.251 1.00 43.09 454 ALA A O 1
ATOM 3496 N N . GLN A 1 455 ? 28.335 13.118 24.965 1.00 38.50 455 GLN A N 1
ATOM 3497 C CA . GLN A 1 455 ? 29.635 13.029 24.285 1.00 38.50 455 GLN A CA 1
ATOM 3498 C C . GLN A 1 455 ? 30.625 12.112 25.021 1.00 38.50 455 GLN A C 1
ATOM 3500 O O . GLN A 1 455 ? 31.485 11.497 24.399 1.00 38.50 455 GLN A O 1
ATOM 3505 N N . THR A 1 456 ? 30.486 11.963 26.340 1.00 40.66 456 THR A N 1
ATOM 3506 C CA . THR A 1 456 ? 31.387 11.154 27.181 1.00 40.66 456 THR A CA 1
ATOM 3507 C C . THR A 1 456 ? 31.214 9.646 27.035 1.00 40.66 456 THR A C 1
ATOM 3509 O O . THR A 1 456 ? 31.996 8.893 27.602 1.00 40.66 456 THR A O 1
ATOM 3512 N N . ALA A 1 457 ? 30.221 9.188 26.275 1.00 38.22 457 ALA A N 1
ATOM 3513 C CA . ALA A 1 457 ? 30.016 7.769 26.012 1.00 38.22 457 ALA A CA 1
ATOM 3514 C C . ALA A 1 457 ? 30.709 7.278 24.721 1.00 38.22 457 ALA A C 1
ATOM 3516 O O . ALA A 1 457 ? 30.454 6.156 24.291 1.00 38.22 457 ALA A O 1
ATOM 3517 N N . ALA A 1 458 ? 31.546 8.119 24.097 1.00 30.59 458 ALA A N 1
ATOM 3518 C CA . ALA A 1 458 ? 32.249 7.859 22.836 1.00 30.59 458 ALA A CA 1
ATOM 3519 C C . ALA A 1 458 ? 33.785 7.786 22.987 1.00 30.59 458 ALA A C 1
ATOM 3521 O O . ALA A 1 458 ? 34.520 8.120 22.055 1.00 30.59 458 ALA A O 1
ATOM 3522 N N . LEU A 1 459 ? 34.260 7.338 24.154 1.00 32.03 459 LEU A N 1
ATOM 3523 C CA . LEU A 1 459 ? 35.593 6.754 24.324 1.00 32.03 459 LEU A CA 1
ATOM 3524 C C . LEU A 1 459 ? 35.468 5.353 24.912 1.00 32.03 459 LEU A C 1
ATOM 3526 O O . LEU A 1 459 ? 34.744 5.217 25.926 1.00 32.03 459 LEU A O 1
#

Radius of gyration: 22.51 Å; chains: 1; bounding box: 73×62×60 Å

Foldseek 3Di:
DDDDDDDPFPWAKEKEAEALAFFDPDLDPDPQFPDPLRNVLNVCSLVLLLLLLVLLCQFPPRHQEYEYQANLHALQVVQLVVLALDPRSVVVSVPDPDGRLQSSLVSVVSRPHYYAYAHDLRLADEDAQDPRSGHDPVSSQVSCCVRPVYGQWDWDDTPDAEIETHAHQLQAQCNHNDHPNPPSLAGFGHPVRLVVLLVVLVVLGQYEYHHADFPLRYDAQRDVDPDLSSTPLSSCVVRPSDAEYEYEQLLWWAWLVQPHVHTYTYFHHSSLHSPRMWMKIAGNVSDIDTLASVQRLLIDSGGADWHNNHHSIDGPDGQDDDDSSHRDDDDPDPVPPDDDPDDDDPPPDDDDDDDDDDDSLDLSVCVSLVVLCLVFQDLSNLVSQLQLQPPGSSNNCVANCLPQVSVVSSQCCSCPVRVDRPLVRNVCSCPVVVRQRDHPPGGQDDRPPHPPVSVVSSD

Sequence (459 aa):
MLHKSGCSSGMCATQHLCETTATHPSPRLQGGETGELDNASITRTQQRLYRAVAAINAVRPPPQLAVFGGDVVHNGLEHLAQLGLNASGLRRLLAEPVNGYKIASALLGQLQMPRLYVWGNHDNLVTCGDEQASPSKALVAQVYQRFFSAKPYASRNVGRHWKIVVLNSMYGDTWDAASPQCQSLLSSYGEEQLRWLDAQLSEGRHTLLTTHHPLSTAILNEVNTSQRWSDLRSVVEAHPNVRLVLTGHFHKGLDWGSTFPFPTRTLPAVRYSAQNFFILDLHPDGSFSWSDWDKNRGGGRCNDWWTYNGGAGQRQGAVEGNDPGDCGQPAAGEEGSWPLDPMHNRSSLPSIDAFNPERSCLFVLWQPFLEACASGASADCCEVMQVATRLSSSAPFSSCLCASEFWQASVEYMQREHGLDLGQLLRQCINEYDSLLAFRGGPLTYCGSAPAGAQTAAL